Protein AF-A0A9Q1QEI0-F1 (afdb_monomer)

Sequence (431 aa):
MRLTPKELEKLALDSAGFLAQKRLARGLRLNHPEAVALIASQILSFVRDGEHTVMDLMDIGKQLLGRRQVLPVVPHLLHTVQVEGTFPDGTKLITIHDPIACENGNLELALQGSFLPVPSPDKFPDIEDDENHEIPGELRYGVGDISLNSGRRAVILKVVNTGDRPVQIGSHYHFIETNPALIFDRRKAYGMRLNIPAGTAIRFEPGDSKSVTLVNIGGKRCIQGGNNIADGPVDDANVKTIMDTIRARGFGHKEELNASEGVTGEDSSVTRIMLRQVYANMYGPTTGDKIRLGDTDLFAEIERDVAVYGDECVFGGGKVLRDGMGQASGYPADDCLETVITNAVIIDYTGIIKADIGIKGGHIVGLGKAGNPDIMDGVSANMIIGVNTEVIAGEGMIVTAGAIDCHVHFICPQLAYEAISSGEVQCCDTL

Solvent-accessible surface area (backbone atoms only — not comparable to full-atom values): 23045 Å² total; per-residue (Å²): 132,87,74,49,73,70,57,53,52,50,51,52,42,36,53,46,9,53,52,30,38,58,39,43,40,75,38,43,55,31,49,59,72,36,47,48,26,29,50,46,29,47,52,41,51,46,29,67,71,57,83,58,53,67,70,53,47,35,53,54,44,25,38,32,41,7,52,42,49,29,39,88,52,29,68,78,72,43,57,64,46,74,44,76,34,63,37,94,91,44,78,46,79,39,64,18,65,45,28,56,68,39,63,68,32,44,50,64,67,53,36,58,92,66,84,60,66,72,56,64,71,78,54,39,59,82,75,78,86,59,94,74,74,75,54,59,52,38,75,47,78,44,87,73,66,44,63,35,50,56,77,26,52,28,39,42,45,62,38,33,26,75,36,93,55,71,48,72,48,25,16,48,44,57,50,55,44,50,66,42,48,37,32,22,38,43,77,82,26,55,61,18,20,45,62,48,60,49,39,38,66,54,75,36,48,55,68,33,74,49,77,46,48,30,25,49,48,31,50,70,31,37,41,45,56,82,68,65,61,65,62,41,69,70,50,81,84,50,49,65,62,33,52,51,47,34,59,75,71,60,37,35,64,43,88,58,90,84,50,55,69,49,36,15,78,76,32,74,92,71,35,39,75,42,54,51,70,61,46,25,76,70,41,19,69,47,58,56,16,28,35,27,54,51,85,51,95,49,67,52,53,27,75,40,52,52,71,53,53,49,64,54,68,31,80,56,93,58,23,18,51,36,76,34,25,32,15,32,66,94,66,58,73,90,57,28,22,48,30,36,34,23,41,21,34,36,52,52,99,92,46,36,34,28,30,22,39,22,28,45,97,94,35,83,66,37,79,30,24,48,24,13,50,37,41,33,62,76,42,36,81,63,23,30,30,29,90,74,36,45,81,44,88,20,48,68,38,80,44,62,78,66,38,71,45,66,76,44,77,90,82,55,75,65,57,60,55,52,38,47,74,75,45,32,75,44,76,34,69,79,125

Secondary structure (DSSP, 8-state):
----HHHHHHHHHHHHHHHHHHHHHTTPPB-HHHHHHHHHHHHHHHHHHT---HHHHHHHHHHS--GGGB-TTHHHH-SEEEEEEEETTEEEEEEEESS--SSS--HHHHTTTS-PPPPPGGGSPPPP--TT---TT-EE--SSPEEESTT-EEEEEEEEE-SSS-EEEETTS-GGGS-TTEEB-TTTTTTEEE-S-TT-EEEE-TT-EEEEEEEE--TT-EE-STTSSS-EE--GGGHHHHHHHHHHTT--B---TT--EEETTT-TTT-EEE-HHHHHHHH---TT-EEE-TTSS-EEE--EE---TT-----STTSSSSBTTTB-SS--GGGB-SEEEEEEEEEETTEEEEEEEEEETTEEEEEE--B-TTT-TTPPTT-B--TT-EEEE-TT-EE-PPEEES----S-THHHHHHHHHTEEEE----

Nearest PDB structures (foldseek):
  4goa-assembly1_A  TM=9.872E-01  e=1.700E-67  Canavalia ensiformis
  7kns-assembly1_F  TM=9.859E-01  e=1.192E-67  Canavalia ensiformis
  4gy7-assembly1_A  TM=9.850E-01  e=1.804E-67  Canavalia ensiformis
  4g7e-assembly1_B-3  TM=9.844E-01  e=6.700E-66  Cajanus cajan
  4g7e-assembly1_A  TM=9.843E-01  e=2.325E-65  Cajanus cajan

Organism: NCBI:txid171969

Structure (mmCIF, N/CA/C/O backbone):
data_AF-A0A9Q1QEI0-F1
#
_entry.id   AF-A0A9Q1QEI0-F1
#
loop_
_atom_site.group_PDB
_atom_site.id
_atom_site.type_symbol
_atom_site.label_atom_id
_atom_site.label_alt_id
_atom_site.label_comp_id
_atom_site.label_asym_id
_atom_site.label_entity_id
_atom_site.label_seq_id
_atom_site.pdbx_PDB_ins_code
_atom_site.Cartn_x
_atom_site.Cartn_y
_atom_site.Cartn_z
_atom_site.occupancy
_atom_site.B_iso_or_equiv
_atom_site.auth_seq_id
_atom_site.auth_comp_id
_atom_site.auth_asym_id
_atom_site.auth_atom_id
_atom_site.pdbx_PDB_model_num
ATOM 1 N N . MET A 1 1 ? -21.767 29.097 19.966 1.00 82.81 1 MET A N 1
ATOM 2 C CA . MET A 1 1 ? -20.465 28.414 19.820 1.00 82.81 1 MET A CA 1
ATOM 3 C C . MET A 1 1 ? -19.879 28.502 18.408 1.00 82.81 1 MET A C 1
ATOM 5 O O . MET A 1 1 ? -18.669 28.463 18.329 1.00 82.81 1 MET A O 1
ATOM 9 N N . ARG A 1 2 ? -20.665 28.707 17.326 1.00 94.75 2 ARG A N 1
ATOM 10 C CA . ARG A 1 2 ? -20.141 28.786 15.935 1.00 94.75 2 ARG A CA 1
ATOM 11 C C . ARG A 1 2 ? -19.248 27.583 15.580 1.00 94.75 2 ARG A C 1
ATOM 13 O O . ARG A 1 2 ? -18.167 27.759 15.038 1.00 94.75 2 ARG A O 1
ATOM 20 N N . LEU A 1 3 ? -19.726 26.388 15.930 1.00 96.38 3 LEU A N 1
ATOM 21 C CA . LEU A 1 3 ? -18.990 25.143 15.733 1.00 96.38 3 LEU A CA 1
ATOM 22 C C . LEU A 1 3 ? -18.894 24.821 14.242 1.00 96.38 3 LEU A C 1
ATOM 24 O O . LEU A 1 3 ? -19.900 24.818 13.531 1.00 96.38 3 LEU A O 1
ATOM 28 N N . THR A 1 4 ? -17.680 24.550 13.798 1.00 97.62 4 THR A N 1
ATOM 29 C CA . THR A 1 4 ? -17.358 23.991 12.488 1.00 97.62 4 THR A CA 1
ATOM 30 C C . THR A 1 4 ? -17.629 22.480 12.466 1.00 97.62 4 THR A C 1
ATOM 32 O O . THR A 1 4 ? -17.680 21.852 13.529 1.00 97.62 4 THR A O 1
ATOM 35 N N . PRO A 1 5 ? -17.764 21.854 11.280 1.00 98.00 5 PRO A N 1
ATOM 36 C CA . PRO A 1 5 ? -17.928 20.401 11.176 1.00 98.00 5 PRO A CA 1
ATOM 37 C C . PRO A 1 5 ? -16.828 19.614 11.905 1.00 98.00 5 PRO A C 1
ATOM 39 O O . PRO A 1 5 ? -17.134 18.718 12.685 1.00 98.00 5 PRO A O 1
ATOM 42 N N . LYS A 1 6 ? -15.561 20.036 11.764 1.00 96.31 6 LYS A N 1
ATOM 43 C CA . LYS A 1 6 ? -14.415 19.430 12.463 1.00 96.31 6 LYS A CA 1
ATOM 44 C C . LYS A 1 6 ? -14.583 19.462 13.985 1.00 96.31 6 LYS A C 1
ATOM 46 O O . LYS A 1 6 ? -14.253 18.497 14.660 1.00 96.31 6 LYS A O 1
ATOM 51 N N . GLU A 1 7 ? -15.088 20.558 14.546 1.00 96.94 7 GLU A N 1
ATOM 52 C CA . GLU A 1 7 ? -15.297 20.670 15.996 1.00 96.94 7 GLU A CA 1
ATOM 53 C C . GLU A 1 7 ? -16.442 19.772 16.487 1.00 96.94 7 GLU A C 1
ATOM 55 O O . GLU A 1 7 ? -16.344 19.208 17.576 1.00 96.94 7 GLU A O 1
ATOM 60 N N . LEU A 1 8 ? -17.495 19.587 15.681 1.00 97.38 8 LEU A N 1
ATOM 61 C CA . LEU A 1 8 ? -18.575 18.641 15.988 1.00 97.38 8 LEU A CA 1
ATOM 62 C C . LEU A 1 8 ? -18.081 17.187 15.970 1.00 97.38 8 LEU A C 1
ATOM 64 O O . LEU A 1 8 ? -18.402 16.422 16.878 1.00 97.38 8 LEU A O 1
ATOM 68 N N . GLU A 1 9 ? -17.256 16.813 14.991 1.00 97.75 9 GLU A N 1
ATOM 69 C CA . GLU A 1 9 ? -16.644 15.479 14.922 1.00 97.75 9 GLU A CA 1
ATOM 70 C C . GLU A 1 9 ? -15.708 15.212 16.106 1.00 97.75 9 GLU A C 1
ATOM 72 O O . GLU A 1 9 ? -15.734 14.134 16.698 1.00 97.75 9 GLU A O 1
ATOM 77 N N . LYS A 1 10 ? -14.913 16.209 16.511 1.00 97.69 10 LYS A N 1
ATOM 78 C CA . LYS A 1 10 ? -14.019 16.092 17.673 1.00 97.69 10 LYS A CA 1
ATOM 79 C C . LYS A 1 10 ? -14.793 15.943 18.982 1.00 97.69 10 LYS A C 1
ATOM 81 O O . LYS A 1 10 ? -14.343 15.211 19.856 1.00 97.69 10 LYS A O 1
ATOM 86 N N . LEU A 1 11 ? -15.969 16.561 19.097 1.00 97.75 11 LEU A N 1
ATOM 87 C CA . LEU A 1 11 ? -16.865 16.355 20.236 1.00 97.75 11 LEU A CA 1
ATOM 88 C C . LEU A 1 11 ? -17.443 14.928 20.271 1.00 97.75 11 LEU A C 1
ATOM 90 O O . LEU A 1 11 ? -17.571 14.338 21.346 1.00 97.75 11 LEU A O 1
ATOM 94 N N . ALA A 1 12 ? -17.772 14.352 19.110 1.00 97.81 12 ALA A N 1
ATOM 95 C CA . ALA A 1 12 ? -18.206 12.958 19.019 1.00 97.81 12 ALA A CA 1
ATOM 96 C C . ALA A 1 12 ? -17.069 11.984 19.384 1.00 97.81 12 ALA A C 1
ATOM 98 O O . ALA A 1 12 ? -17.288 11.050 20.157 1.00 97.81 12 ALA A O 1
ATOM 99 N N . LEU A 1 13 ? -15.848 12.246 18.902 1.00 98.19 13 LEU A N 1
ATOM 100 C CA . LEU A 1 13 ? -14.646 11.495 19.274 1.00 98.19 13 LEU A CA 1
ATOM 101 C C . LEU A 1 13 ? -14.390 11.551 20.786 1.00 98.19 13 LEU A C 1
ATOM 103 O O . LEU A 1 13 ? -14.153 10.517 21.404 1.00 98.19 13 LEU A O 1
ATOM 107 N N . ASP A 1 14 ? -14.488 12.736 21.389 1.00 97.88 14 ASP A N 1
ATOM 108 C CA . ASP A 1 14 ? -14.329 12.912 22.834 1.00 97.88 14 ASP A CA 1
ATOM 109 C C . ASP A 1 14 ? -15.405 12.159 23.630 1.00 97.88 14 ASP A C 1
ATOM 111 O O . ASP A 1 14 ? -15.107 11.474 24.605 1.00 97.88 14 ASP A O 1
ATOM 115 N N . SER A 1 15 ? -16.652 12.169 23.151 1.00 98.38 15 SER A N 1
ATOM 116 C CA . SER A 1 15 ? -17.745 11.398 23.758 1.00 98.38 15 SER A CA 1
ATOM 117 C C . SER A 1 15 ? -17.473 9.887 23.738 1.00 98.38 15 SER A C 1
ATOM 119 O O . SER A 1 15 ? -17.756 9.191 24.721 1.00 98.38 15 SER A O 1
ATOM 121 N N . ALA A 1 16 ? -16.903 9.371 22.643 1.00 98.62 16 ALA A N 1
ATOM 122 C CA . ALA A 1 16 ? -16.473 7.978 22.536 1.00 9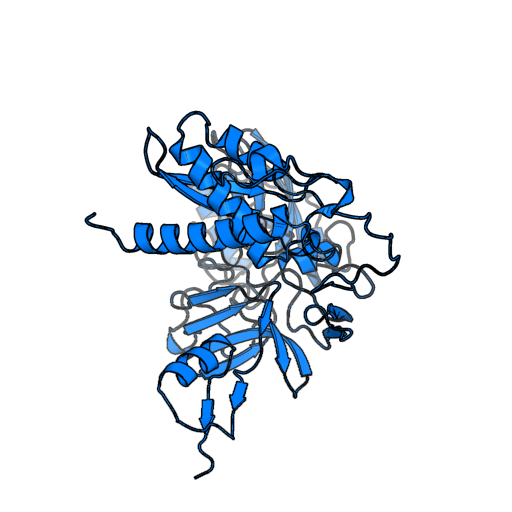8.62 16 ALA A CA 1
ATOM 123 C C . ALA A 1 16 ? -15.279 7.675 23.461 1.00 98.62 16 ALA A C 1
ATOM 125 O O . ALA A 1 16 ? -15.286 6.655 24.156 1.00 98.62 16 ALA A O 1
ATOM 126 N N . GLY A 1 17 ? -14.302 8.583 23.541 1.00 98.69 17 GLY A N 1
ATOM 127 C CA . GLY A 1 17 ? -13.172 8.491 24.466 1.00 98.69 17 GLY A CA 1
ATOM 128 C C . GLY A 1 17 ? -13.624 8.442 25.925 1.00 98.69 17 GLY A C 1
ATOM 129 O O . GLY A 1 17 ? -13.249 7.531 26.660 1.00 98.69 17 GLY A O 1
ATOM 130 N N . PHE A 1 18 ? -14.536 9.326 26.328 1.00 98.69 18 PHE A N 1
ATOM 131 C CA . PHE A 1 18 ? -15.099 9.337 27.677 1.00 98.69 18 PHE A CA 1
ATOM 132 C C . PHE A 1 18 ? -15.913 8.071 27.989 1.00 98.69 18 PHE A C 1
ATOM 134 O O . PHE A 1 18 ? -15.906 7.563 29.116 1.00 98.69 18 PHE A O 1
ATOM 141 N N . LEU A 1 19 ? -16.615 7.501 27.001 1.00 98.69 19 LEU A N 1
ATOM 142 C CA . LEU A 1 19 ? -17.254 6.192 27.156 1.00 98.69 19 LEU A CA 1
ATOM 143 C C . LEU A 1 19 ? -16.218 5.094 27.442 1.00 98.69 19 LEU A C 1
ATOM 145 O O . LEU A 1 19 ? -16.433 4.292 28.356 1.00 98.69 19 LEU A O 1
ATOM 149 N N . ALA A 1 20 ? -15.107 5.073 26.704 1.00 98.75 20 ALA A N 1
ATOM 150 C CA . ALA A 1 20 ? -14.009 4.139 26.931 1.00 98.75 20 ALA A CA 1
ATOM 151 C C . ALA A 1 20 ? -13.358 4.348 28.311 1.00 98.75 20 ALA A C 1
ATOM 153 O O . ALA A 1 20 ? -13.165 3.377 29.039 1.00 98.75 20 ALA A O 1
ATOM 154 N N . GLN A 1 21 ? -13.146 5.591 28.752 1.00 98.75 21 GLN A N 1
ATOM 155 C CA . GLN A 1 21 ? -12.642 5.900 30.097 1.00 98.75 21 GLN A CA 1
ATOM 156 C C . GLN A 1 21 ? -13.556 5.368 31.208 1.00 98.75 21 GLN A C 1
ATOM 158 O O . GLN A 1 21 ? -13.081 4.748 32.157 1.00 98.75 21 GLN A O 1
ATOM 163 N N . LYS A 1 22 ? -14.883 5.518 31.083 1.00 98.69 22 LYS A N 1
ATOM 164 C CA . LYS A 1 22 ? -15.844 4.931 32.041 1.00 98.69 22 LYS A CA 1
ATOM 165 C C . LYS A 1 22 ? -15.758 3.407 32.096 1.00 98.69 22 LYS A C 1
ATOM 167 O O . LYS A 1 22 ? -15.925 2.824 33.169 1.00 98.69 22 LYS A O 1
ATOM 172 N N . ARG A 1 23 ? -15.536 2.753 30.951 1.00 98.56 23 ARG A N 1
ATOM 173 C CA . ARG A 1 23 ? -15.349 1.295 30.861 1.00 98.56 23 ARG A CA 1
ATOM 174 C C . ARG A 1 23 ? -14.032 0.875 31.517 1.00 98.56 23 ARG A C 1
ATOM 176 O O . ARG A 1 23 ? -14.048 -0.022 32.359 1.00 98.56 23 ARG A O 1
ATOM 183 N N . LEU A 1 24 ? -12.947 1.587 31.229 1.00 98.50 24 LEU A N 1
ATOM 184 C CA . LEU A 1 24 ? -11.638 1.376 31.841 1.00 98.50 24 LEU A CA 1
ATOM 185 C C . LEU A 1 24 ? -11.697 1.554 33.368 1.00 98.50 24 LEU A C 1
ATOM 187 O O . LEU A 1 24 ? -11.294 0.665 34.108 1.00 98.50 24 LEU A O 1
ATOM 191 N N . ALA A 1 25 ? -12.306 2.636 33.863 1.00 98.31 25 ALA A N 1
ATOM 192 C CA . ALA A 1 25 ? -12.410 2.941 35.296 1.00 98.31 25 ALA A CA 1
ATOM 193 C C . ALA A 1 25 ? -13.166 1.870 36.111 1.00 98.31 25 ALA A C 1
ATOM 195 O O . ALA A 1 25 ? -12.926 1.679 37.310 1.00 98.31 25 ALA A O 1
ATOM 196 N N . ARG A 1 26 ? -14.074 1.118 35.473 1.00 97.00 26 ARG A N 1
ATOM 197 C CA . ARG A 1 26 ? -14.757 -0.023 36.107 1.00 97.00 26 ARG A CA 1
ATOM 198 C C . ARG A 1 26 ? -14.056 -1.372 35.903 1.00 97.00 26 ARG A C 1
ATOM 200 O O . ARG A 1 26 ? -14.560 -2.357 36.429 1.00 97.00 26 ARG A O 1
ATOM 207 N N . GLY A 1 27 ? -12.907 -1.409 35.227 1.00 96.81 27 GLY A N 1
ATOM 208 C CA . GLY A 1 27 ? -12.083 -2.610 35.044 1.00 96.81 27 GLY A CA 1
ATOM 209 C C . GLY A 1 27 ? -12.360 -3.404 33.765 1.00 96.81 27 GLY A C 1
ATOM 210 O O . GLY A 1 27 ? -12.024 -4.580 33.708 1.00 96.81 27 GLY A O 1
ATOM 211 N N . LEU A 1 28 ? -13.006 -2.817 32.750 1.00 97.31 28 LEU A N 1
ATOM 212 C CA . LEU A 1 28 ? -13.167 -3.503 31.463 1.00 97.31 28 LEU A CA 1
ATOM 213 C C . LEU A 1 28 ? -11.904 -3.379 30.617 1.00 97.31 28 LEU A C 1
ATOM 215 O O . LEU A 1 28 ? -11.393 -2.275 30.432 1.00 97.31 28 LEU A O 1
ATOM 219 N N . ARG A 1 29 ? -11.476 -4.508 30.045 1.00 97.44 29 ARG A N 1
ATOM 220 C CA . ARG A 1 29 ? -10.487 -4.540 28.968 1.00 97.44 29 ARG A CA 1
ATOM 221 C C . ARG A 1 29 ? -11.091 -3.936 27.705 1.00 97.44 29 ARG A C 1
ATOM 223 O O . ARG A 1 29 ? -12.150 -4.380 27.263 1.00 97.44 29 ARG A O 1
ATOM 230 N N . LEU A 1 30 ? -10.430 -2.924 27.160 1.00 98.44 30 LEU A N 1
ATOM 231 C CA . LEU A 1 30 ? -10.912 -2.194 25.995 1.00 98.44 30 LEU A CA 1
ATOM 232 C C . LEU A 1 30 ? -10.669 -2.985 24.707 1.00 98.44 30 LEU A C 1
ATOM 234 O O . LEU A 1 30 ? -9.616 -3.598 24.532 1.00 98.44 30 LEU A O 1
ATOM 238 N N . ASN A 1 31 ? -11.626 -2.949 23.787 1.00 97.88 31 ASN A N 1
ATOM 239 C CA . ASN A 1 31 ? -11.420 -3.441 22.425 1.00 97.88 31 ASN A CA 1
ATOM 240 C C . ASN A 1 31 ? -10.711 -2.387 21.544 1.00 97.88 31 ASN A C 1
ATOM 242 O O . ASN A 1 31 ? -10.380 -1.291 22.001 1.00 97.88 31 ASN A O 1
ATOM 246 N N . HIS A 1 32 ? -10.478 -2.711 20.268 1.00 98.12 32 HIS A N 1
ATOM 247 C CA . HIS A 1 32 ? -9.777 -1.826 19.330 1.00 98.12 32 HIS A CA 1
ATOM 248 C C . HIS A 1 32 ? -10.400 -0.413 19.216 1.00 98.12 32 HIS A C 1
ATOM 250 O O . HIS A 1 32 ? -9.690 0.557 19.492 1.00 98.12 32 HIS A O 1
ATOM 256 N N . PRO A 1 33 ? -11.696 -0.237 18.869 1.00 98.38 33 PRO A N 1
ATOM 257 C CA . PRO A 1 33 ? -12.272 1.104 18.734 1.00 98.38 33 PRO A CA 1
ATOM 258 C C . PRO A 1 33 ? -12.299 1.889 20.053 1.00 98.38 33 PRO A C 1
ATOM 260 O O . PRO A 1 33 ? -12.118 3.105 20.043 1.00 98.38 33 PRO A O 1
ATOM 263 N N . GLU A 1 34 ? -12.476 1.220 21.195 1.00 98.81 34 GLU A N 1
ATOM 264 C CA . GLU A 1 34 ? -12.423 1.867 22.511 1.00 98.81 34 GLU A CA 1
ATOM 265 C C . GLU A 1 34 ? -11.019 2.380 22.849 1.00 98.81 34 GLU A C 1
ATOM 267 O O . GLU A 1 34 ? -10.883 3.504 23.335 1.00 98.81 34 GLU A O 1
ATOM 272 N N . ALA A 1 35 ? -9.978 1.588 22.569 1.00 98.75 35 ALA A N 1
ATOM 273 C CA . ALA A 1 35 ? -8.591 1.989 22.780 1.00 98.75 35 ALA A CA 1
ATOM 274 C C . ALA A 1 35 ? -8.212 3.189 21.896 1.00 98.75 35 ALA A C 1
ATOM 276 O O . ALA A 1 35 ? -7.669 4.172 22.403 1.00 98.75 35 ALA A O 1
ATOM 277 N N . VAL A 1 36 ? -8.570 3.156 20.604 1.00 98.81 36 VAL A N 1
ATOM 278 C CA . VAL A 1 36 ? -8.364 4.278 19.667 1.00 98.81 36 VAL A CA 1
ATOM 279 C C . VAL A 1 36 ? -9.039 5.547 20.182 1.00 98.81 36 VAL A C 1
ATOM 281 O O . VAL A 1 36 ? -8.398 6.596 20.260 1.00 98.81 36 VAL A O 1
ATOM 284 N N . ALA A 1 37 ? -10.321 5.458 20.550 1.00 98.81 37 ALA A N 1
ATOM 285 C CA . ALA A 1 37 ? -11.094 6.609 21.001 1.00 98.81 37 ALA A CA 1
ATOM 286 C C . ALA A 1 37 ? -10.522 7.220 22.287 1.00 98.81 37 ALA A C 1
ATOM 288 O O . ALA A 1 37 ? -10.403 8.442 22.376 1.00 98.81 37 ALA A O 1
ATOM 289 N N . LEU A 1 38 ? -10.132 6.385 23.261 1.00 98.88 38 LEU A N 1
ATOM 290 C CA . LEU A 1 38 ? -9.525 6.851 24.508 1.00 98.88 38 LEU A CA 1
ATOM 291 C C . LEU A 1 38 ? -8.204 7.568 24.242 1.00 98.88 38 LEU A C 1
ATOM 293 O O . LEU A 1 38 ? -8.040 8.705 24.679 1.00 98.88 38 LEU A O 1
ATOM 297 N N . ILE A 1 39 ? -7.282 6.932 23.511 1.00 98.81 39 ILE A N 1
ATOM 298 C CA . ILE A 1 39 ? -5.965 7.513 23.228 1.00 98.81 39 ILE A CA 1
ATOM 299 C C . ILE A 1 39 ? -6.134 8.832 22.472 1.00 98.81 39 ILE A C 1
ATOM 301 O O . ILE A 1 39 ? -5.586 9.850 22.882 1.00 98.81 39 ILE A O 1
ATOM 305 N N . ALA A 1 40 ? -6.936 8.855 21.405 1.00 98.75 40 ALA A N 1
ATOM 306 C CA . ALA A 1 40 ? -7.126 10.057 20.601 1.00 98.75 40 ALA A CA 1
ATOM 307 C C . ALA A 1 40 ? -7.776 11.209 21.392 1.00 98.75 40 ALA A C 1
ATOM 309 O O . ALA A 1 40 ? -7.339 12.353 21.260 1.00 98.75 40 ALA A O 1
ATOM 310 N N . SER A 1 41 ? -8.788 10.926 22.224 1.00 98.62 41 SER A N 1
ATOM 311 C CA . SER A 1 41 ? -9.423 11.928 23.098 1.00 98.62 41 SER A CA 1
ATOM 312 C C . SER A 1 41 ? -8.436 12.467 24.134 1.00 98.62 41 SER A C 1
ATOM 314 O O . SER A 1 41 ? -8.297 13.682 24.251 1.00 98.62 41 SER A O 1
ATOM 316 N N . GLN A 1 42 ? -7.671 11.600 24.805 1.00 98.56 42 GLN A N 1
ATOM 317 C CA . GLN A 1 42 ? -6.683 12.036 25.797 1.00 98.56 42 GLN A CA 1
ATOM 318 C C . GLN A 1 42 ? -5.586 12.902 25.188 1.00 98.56 42 GLN A C 1
ATOM 320 O O . GLN A 1 42 ? -5.252 13.946 25.743 1.00 98.56 42 GLN A O 1
ATOM 325 N N . ILE A 1 43 ? -5.091 12.548 24.001 1.00 98.50 43 ILE A N 1
ATOM 326 C CA . ILE A 1 43 ? -4.138 13.394 23.280 1.00 98.50 43 ILE A CA 1
ATOM 327 C C . ILE A 1 43 ? -4.745 14.774 23.005 1.00 98.50 43 ILE A C 1
ATOM 329 O O . ILE A 1 43 ? -4.074 15.777 23.225 1.00 98.50 43 ILE A O 1
ATOM 333 N N . LEU A 1 44 ? -6.019 14.867 22.608 1.00 98.31 44 LEU A N 1
ATOM 334 C CA . LEU A 1 44 ? -6.682 16.164 22.425 1.00 98.31 44 LEU A CA 1
ATOM 335 C C . LEU A 1 44 ? -6.834 16.954 23.731 1.00 98.31 44 LEU A C 1
ATOM 337 O O . LEU A 1 44 ? -6.685 18.177 23.702 1.00 98.31 44 LEU A O 1
ATOM 341 N N . SER A 1 45 ? -7.098 16.286 24.856 1.00 97.62 45 SER A N 1
ATOM 342 C CA . SER A 1 45 ? -7.125 16.926 26.175 1.00 97.62 45 SER A CA 1
ATOM 343 C C . SER A 1 45 ? -5.759 17.520 26.526 1.00 97.62 45 SER A C 1
ATOM 345 O O . SER A 1 45 ? -5.676 18.703 26.841 1.00 97.62 45 SER A O 1
ATOM 347 N N . PHE A 1 46 ? -4.674 16.762 26.352 1.00 98.12 46 PHE A N 1
ATOM 348 C CA . PHE A 1 46 ? -3.324 17.266 26.614 1.00 98.12 46 PHE A CA 1
ATOM 349 C C . PHE A 1 46 ? -2.907 18.398 25.665 1.00 98.12 46 PHE A C 1
ATOM 351 O O . PHE A 1 46 ? -2.269 19.364 26.088 1.00 98.12 46 PHE A O 1
ATOM 358 N N . VAL A 1 47 ? -3.297 18.329 24.385 1.00 97.81 47 VAL A N 1
ATOM 359 C CA . VAL A 1 47 ? -3.111 19.453 23.449 1.00 97.81 47 VAL A CA 1
ATOM 360 C C . VAL A 1 47 ? -3.826 20.700 23.964 1.00 97.81 47 VAL A C 1
ATOM 362 O O . VAL A 1 47 ? -3.288 21.804 23.870 1.00 97.81 47 VAL A O 1
ATOM 365 N N . ARG A 1 48 ? -5.038 20.536 24.507 1.00 97.69 48 ARG A N 1
ATOM 366 C CA . ARG A 1 48 ? -5.837 21.645 25.028 1.00 97.69 48 ARG A CA 1
ATOM 367 C C . ARG A 1 48 ? -5.216 22.275 26.274 1.00 97.69 48 ARG A C 1
ATOM 369 O O . ARG A 1 48 ? -5.341 23.494 26.414 1.00 97.69 48 ARG A O 1
ATOM 376 N N . ASP A 1 49 ? -4.571 21.494 27.132 1.00 96.94 49 ASP A N 1
ATOM 377 C CA . ASP A 1 49 ? -3.859 22.004 28.311 1.00 96.94 49 ASP A CA 1
ATOM 378 C C . ASP A 1 49 ? -2.668 22.890 27.904 1.00 96.94 49 ASP A C 1
ATOM 380 O O . ASP A 1 49 ? -2.387 23.897 28.550 1.00 96.94 49 ASP A O 1
ATOM 384 N N . GLY A 1 50 ? -2.041 22.599 26.757 1.00 96.31 50 GLY A N 1
ATOM 385 C CA . GLY A 1 50 ? -1.019 23.457 26.150 1.00 96.31 50 GLY A CA 1
ATOM 386 C C . GLY A 1 50 ? 0.357 23.363 26.813 1.00 96.31 50 GLY A C 1
ATOM 387 O O . GLY A 1 50 ? 1.211 24.213 26.565 1.00 96.31 50 GLY A O 1
ATOM 388 N N . GLU A 1 51 ? 0.571 22.335 27.637 1.00 96.81 51 GLU A N 1
ATOM 389 C CA . GLU A 1 51 ? 1.808 22.106 28.398 1.00 96.81 51 GLU A CA 1
ATOM 390 C C . GLU A 1 51 ? 2.782 21.144 27.697 1.00 96.81 51 GLU A C 1
ATOM 392 O O . GLU A 1 51 ? 3.948 21.055 28.077 1.00 96.81 51 GLU A O 1
ATOM 397 N N . HIS A 1 52 ? 2.324 20.447 26.652 1.00 97.44 52 HIS A N 1
ATOM 398 C CA . HIS A 1 52 ? 3.074 19.394 25.968 1.00 97.44 52 HIS A CA 1
ATOM 399 C C . HIS A 1 52 ? 3.337 19.728 24.500 1.00 97.44 52 HIS A C 1
ATOM 401 O O . HIS A 1 52 ? 2.484 20.265 23.790 1.00 97.44 52 HIS A O 1
ATOM 407 N N . THR A 1 53 ? 4.524 19.363 24.022 1.00 98.00 53 THR A N 1
ATOM 408 C CA . THR A 1 53 ? 4.868 19.404 22.599 1.00 98.00 53 THR A CA 1
ATOM 409 C C . THR A 1 53 ? 4.316 18.179 21.868 1.00 98.00 53 THR A C 1
ATOM 411 O O . THR A 1 53 ? 3.939 17.182 22.480 1.00 98.00 53 THR A O 1
ATOM 414 N N . VAL A 1 54 ? 4.323 18.204 20.530 1.00 97.38 54 VAL A N 1
ATOM 415 C CA . VAL A 1 54 ? 3.977 17.022 19.716 1.00 97.38 54 VAL A CA 1
ATOM 416 C C . VAL A 1 54 ? 4.816 15.804 20.119 1.00 97.38 54 VAL A C 1
ATOM 418 O O . VAL A 1 54 ? 4.276 14.710 20.233 1.00 97.38 54 VAL A O 1
ATOM 421 N N . MET A 1 55 ? 6.114 15.997 20.370 1.00 97.00 55 MET A N 1
ATOM 422 C CA . MET A 1 55 ? 7.032 14.919 20.744 1.00 97.00 55 MET A CA 1
ATOM 423 C C . MET A 1 55 ? 6.679 14.310 22.105 1.00 97.00 55 MET A C 1
ATOM 425 O O . MET A 1 55 ? 6.669 13.089 22.227 1.00 97.00 55 MET A O 1
ATOM 429 N N . ASP A 1 56 ? 6.326 15.138 23.091 1.00 97.81 56 ASP A N 1
ATOM 430 C CA . ASP A 1 56 ? 5.905 14.651 24.411 1.00 97.81 56 ASP A CA 1
ATOM 431 C C . ASP A 1 56 ? 4.631 13.805 24.293 1.00 97.81 56 ASP A C 1
ATOM 433 O O . ASP A 1 56 ? 4.530 12.733 24.882 1.00 97.81 56 ASP A O 1
ATOM 437 N N . LEU A 1 57 ? 3.673 14.240 23.468 1.00 98.12 57 LEU A N 1
ATOM 438 C CA . LEU A 1 57 ? 2.410 13.528 23.258 1.00 98.12 57 LEU A CA 1
ATOM 439 C C . LEU A 1 57 ? 2.569 12.208 22.499 1.00 98.12 57 LEU A C 1
ATOM 441 O O . LEU A 1 57 ? 1.804 11.272 22.736 1.00 98.12 57 LEU A O 1
ATOM 445 N N . MET A 1 58 ? 3.565 12.107 21.615 1.00 97.8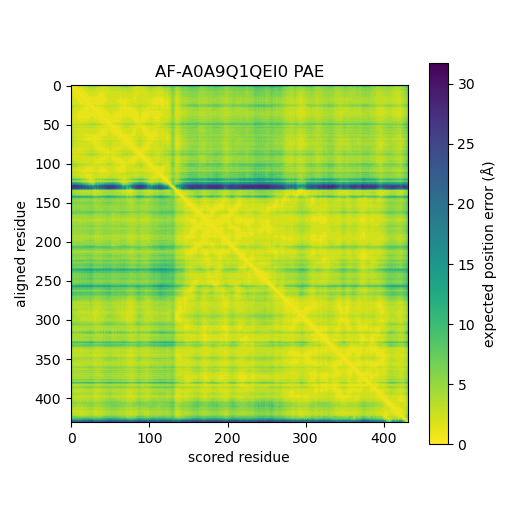1 58 MET A N 1
ATOM 446 C CA . MET A 1 58 ? 3.912 10.838 20.971 1.00 97.81 58 MET A CA 1
ATOM 447 C C . MET A 1 58 ? 4.387 9.794 21.988 1.00 97.81 58 MET A C 1
ATOM 449 O O . MET A 1 58 ? 4.120 8.611 21.789 1.00 97.81 58 MET A O 1
ATOM 453 N N . ASP A 1 59 ? 5.068 10.217 23.057 1.00 97.81 59 ASP A N 1
ATOM 454 C CA . ASP A 1 59 ? 5.525 9.332 24.132 1.00 97.81 59 ASP A CA 1
ATOM 455 C C . ASP A 1 59 ? 4.419 9.056 25.160 1.00 97.81 59 ASP A C 1
ATOM 457 O O . ASP A 1 59 ? 4.103 7.896 25.421 1.00 97.81 59 ASP A O 1
ATOM 461 N N . ILE A 1 60 ? 3.745 10.102 25.658 1.00 98.00 60 ILE A N 1
ATOM 462 C CA . ILE A 1 60 ? 2.611 9.993 26.595 1.00 98.00 60 ILE A CA 1
ATOM 463 C C . ILE A 1 60 ? 1.540 9.047 26.046 1.00 98.00 60 ILE A C 1
ATOM 465 O O . ILE A 1 60 ? 1.022 8.206 26.780 1.00 98.00 60 ILE A O 1
ATOM 469 N N . GLY A 1 61 ? 1.243 9.127 24.746 1.00 97.75 61 GLY A N 1
ATOM 470 C CA . GLY A 1 61 ? 0.265 8.259 24.094 1.00 97.75 61 GLY A CA 1
ATOM 471 C C . GLY A 1 61 ? 0.555 6.761 24.239 1.00 97.75 61 GLY A C 1
ATOM 472 O O . GLY A 1 61 ? -0.387 5.979 24.335 1.00 97.75 61 GLY A O 1
ATOM 473 N N . LYS A 1 62 ? 1.833 6.360 24.314 1.00 98.31 62 LYS A N 1
ATOM 474 C CA . LYS A 1 62 ? 2.249 4.957 24.515 1.00 98.31 62 LYS A CA 1
ATOM 475 C C . LYS A 1 62 ? 2.115 4.486 25.958 1.00 98.31 62 LYS A C 1
ATOM 477 O O . LYS A 1 62 ? 2.212 3.294 26.234 1.00 98.31 62 LYS A O 1
ATOM 482 N N . GLN A 1 63 ? 1.953 5.425 26.883 1.00 98.25 63 GLN A N 1
ATOM 483 C CA . GLN A 1 63 ? 1.852 5.138 28.305 1.00 98.25 63 GLN A CA 1
ATOM 484 C C . GLN A 1 63 ? 0.400 4.948 28.742 1.00 98.25 63 GLN A C 1
ATOM 486 O O . GLN A 1 63 ? 0.183 4.424 29.822 1.00 98.25 63 GLN A O 1
ATOM 491 N N . LEU A 1 64 ? -0.601 5.358 27.953 1.00 98.44 64 LEU A N 1
ATOM 492 C CA . LEU A 1 64 ? -1.996 5.400 28.413 1.00 98.44 64 LEU A CA 1
ATOM 493 C C . LEU A 1 64 ? -2.578 4.006 28.698 1.00 98.44 64 LEU A C 1
ATOM 495 O O . LEU A 1 64 ? -3.221 3.798 29.725 1.00 98.44 64 LEU A O 1
ATOM 499 N N . LEU A 1 65 ? -2.357 3.042 27.804 1.00 98.56 65 LEU A N 1
ATOM 500 C CA . LEU A 1 65 ? -2.943 1.703 27.888 1.00 98.56 65 LEU A CA 1
ATOM 501 C C . LEU A 1 65 ? -1.851 0.635 27.781 1.00 98.56 65 LEU A C 1
ATOM 503 O O . LEU A 1 65 ? -1.038 0.668 26.863 1.00 98.56 65 LEU A O 1
ATOM 507 N N . GLY A 1 66 ? -1.862 -0.329 28.703 1.00 97.19 66 GLY A N 1
ATOM 508 C CA . GLY A 1 66 ? -1.021 -1.526 28.642 1.00 97.19 66 GLY A CA 1
ATOM 509 C C . GLY A 1 66 ? -1.799 -2.750 28.160 1.00 97.19 66 GLY A C 1
ATOM 510 O O . GLY A 1 66 ? -3.027 -2.694 28.033 1.00 97.19 66 GLY A O 1
ATOM 511 N N . ARG A 1 67 ? -1.110 -3.874 27.911 1.00 95.88 67 ARG A N 1
ATOM 512 C CA . ARG A 1 67 ? -1.760 -5.093 27.379 1.00 95.88 67 ARG A CA 1
ATOM 513 C C . ARG A 1 67 ? -2.850 -5.613 28.317 1.00 95.88 67 ARG A C 1
ATOM 515 O O . ARG A 1 67 ? -3.907 -6.009 27.841 1.00 95.88 67 ARG A O 1
ATOM 522 N N . ARG A 1 68 ? -2.674 -5.510 29.642 1.00 95.88 68 ARG A N 1
ATOM 523 C CA . ARG A 1 68 ? -3.696 -5.920 30.634 1.00 95.88 68 ARG A CA 1
ATOM 524 C C . ARG A 1 68 ? -4.996 -5.117 30.558 1.00 95.88 68 ARG A C 1
ATOM 526 O O . ARG A 1 68 ? -6.038 -5.610 30.990 1.00 95.88 68 ARG A O 1
ATOM 533 N N . GLN A 1 69 ? -4.949 -3.889 30.037 1.00 97.81 69 GLN A N 1
ATOM 534 C CA . GLN A 1 69 ? -6.098 -2.981 29.944 1.00 97.81 69 GLN A CA 1
ATOM 535 C C . GLN A 1 69 ? -6.866 -3.094 28.625 1.00 97.81 69 GLN A C 1
ATOM 537 O O . GLN A 1 69 ? -7.911 -2.458 28.474 1.00 97.81 69 GLN A O 1
ATOM 542 N N . VAL A 1 70 ? -6.382 -3.893 27.679 1.00 97.19 70 VAL A N 1
ATOM 543 C CA . VAL A 1 70 ? -7.009 -4.096 26.372 1.00 97.19 70 VAL A CA 1
ATOM 544 C C . VAL A 1 70 ? -7.271 -5.582 26.130 1.00 97.19 70 VAL A C 1
ATOM 546 O O . VAL A 1 70 ? -6.787 -6.442 26.863 1.00 97.19 70 VAL A O 1
ATOM 549 N N . LEU A 1 71 ? -8.101 -5.909 25.142 1.00 95.19 71 LEU A N 1
ATOM 550 C CA . LEU A 1 71 ? -8.272 -7.299 24.716 1.00 95.19 71 LEU A CA 1
ATOM 551 C C . LEU A 1 71 ? -6.978 -7.824 24.059 1.00 95.19 71 LEU A C 1
ATOM 553 O O . LEU A 1 71 ? -6.276 -7.031 23.426 1.00 95.19 71 LEU A O 1
ATOM 557 N N . PRO A 1 72 ? -6.686 -9.140 24.131 1.00 92.56 72 PRO A N 1
ATOM 558 C CA . PRO A 1 72 ? -5.435 -9.720 23.618 1.00 92.56 72 PRO A CA 1
ATOM 559 C C . PRO A 1 72 ? -5.149 -9.435 22.138 1.00 92.56 72 PRO A C 1
ATOM 561 O O . PRO A 1 72 ? -3.996 -9.343 21.738 1.00 92.56 72 PRO A O 1
ATOM 564 N N . VAL A 1 73 ? -6.192 -9.235 21.328 1.00 93.25 73 VAL A N 1
ATOM 565 C CA . VAL A 1 73 ? -6.064 -8.915 19.897 1.00 93.25 73 VAL A CA 1
ATOM 566 C C . VAL A 1 73 ? -5.660 -7.460 19.621 1.00 93.25 73 VAL A C 1
ATOM 568 O O . VAL A 1 73 ? -5.154 -7.151 18.546 1.00 93.25 73 VAL A O 1
ATOM 571 N N . VAL A 1 74 ? -5.865 -6.536 20.567 1.00 96.00 74 VAL A N 1
ATOM 572 C CA . VAL A 1 74 ? -5.657 -5.091 20.342 1.00 96.00 74 VAL A CA 1
ATOM 573 C C . VAL A 1 74 ? -4.201 -4.733 20.029 1.00 96.00 74 VAL A C 1
ATOM 575 O O . VAL A 1 74 ? -4.008 -3.972 19.084 1.00 96.00 74 VAL A O 1
ATOM 578 N N . PRO A 1 75 ? -3.174 -5.272 20.719 1.00 95.50 75 PRO A N 1
ATOM 579 C CA . PRO A 1 75 ? -1.776 -5.040 20.351 1.00 95.50 75 PRO A CA 1
ATOM 580 C C . PRO A 1 75 ? -1.431 -5.444 18.911 1.00 95.50 75 PRO A C 1
ATOM 582 O O . PRO A 1 75 ? -0.518 -4.871 18.323 1.00 95.50 75 PRO A O 1
ATOM 585 N N . HIS A 1 76 ? -2.154 -6.413 18.339 1.00 94.31 76 HIS A N 1
ATOM 586 C CA . HIS A 1 76 ? -1.941 -6.870 16.966 1.00 94.31 76 HIS A CA 1
ATOM 587 C C . HIS A 1 76 ? -2.650 -5.998 15.927 1.00 94.31 76 HIS A C 1
ATOM 589 O O . HIS A 1 76 ? -2.158 -5.868 14.815 1.00 94.31 76 HIS A O 1
ATOM 595 N N . LEU A 1 77 ? -3.789 -5.403 16.288 1.00 95.94 77 LEU A N 1
ATOM 596 C CA . LEU A 1 77 ? -4.598 -4.564 15.398 1.00 95.94 77 LEU A CA 1
ATOM 597 C C . LEU A 1 77 ? -4.173 -3.089 15.425 1.00 95.94 77 LEU A C 1
ATOM 599 O O . LEU A 1 77 ? -4.267 -2.382 14.423 1.00 95.94 77 LEU A O 1
ATOM 603 N N . LEU A 1 78 ? -3.740 -2.598 16.590 1.00 97.38 78 LEU A N 1
ATOM 604 C CA . LEU A 1 78 ? -3.543 -1.177 16.844 1.00 97.38 78 LEU A CA 1
ATOM 605 C C . LEU A 1 78 ? -2.076 -0.764 16.680 1.00 97.38 78 LEU A C 1
ATOM 607 O O . LEU A 1 78 ? -1.356 -0.574 17.658 1.00 97.38 78 LEU A O 1
ATOM 611 N N . HIS A 1 79 ? -1.639 -0.576 15.436 1.00 97.06 79 HIS A N 1
ATOM 612 C CA . HIS A 1 79 ? -0.271 -0.129 15.140 1.00 97.06 79 HIS A CA 1
ATOM 613 C C . HIS A 1 79 ? -0.059 1.369 15.362 1.00 97.06 79 HIS A C 1
ATOM 615 O O . HIS A 1 79 ? 1.014 1.803 15.782 1.00 97.06 79 HIS A O 1
ATOM 621 N N . THR A 1 80 ? -1.072 2.186 15.056 1.00 98.12 80 THR A N 1
ATOM 622 C CA . THR A 1 80 ? -0.986 3.639 15.222 1.00 98.12 80 THR A CA 1
ATOM 623 C C . THR A 1 80 ? -2.314 4.245 15.644 1.00 98.12 80 THR A C 1
ATOM 625 O O . THR A 1 80 ? -3.373 3.775 15.236 1.00 98.12 80 THR A O 1
ATOM 628 N N . VAL A 1 81 ? -2.252 5.331 16.413 1.00 98.62 81 VAL A N 1
ATOM 629 C CA . VAL A 1 81 ? -3.380 6.248 16.622 1.00 98.62 81 VAL A CA 1
ATOM 630 C C . VAL A 1 81 ? -2.973 7.618 16.110 1.00 98.62 81 VAL A C 1
ATOM 632 O O . VAL A 1 81 ? -1.901 8.119 16.449 1.00 98.62 81 VAL A O 1
ATOM 635 N N . GLN A 1 82 ? -3.825 8.229 15.293 1.00 98.62 82 GLN A N 1
ATOM 636 C CA . GLN A 1 82 ? -3.585 9.547 14.720 1.00 98.62 82 GLN A CA 1
ATOM 637 C C . GLN A 1 82 ? -4.693 10.511 15.102 1.00 98.62 82 GLN A C 1
ATOM 639 O O . GLN A 1 82 ? -5.878 10.198 14.996 1.00 98.62 82 GLN A O 1
ATOM 644 N N . VAL A 1 83 ? -4.309 11.710 15.528 1.00 98.50 83 VAL A N 1
ATOM 645 C CA . VAL A 1 83 ? -5.271 12.764 15.824 1.00 98.50 83 VAL A CA 1
ATOM 646 C C . VAL A 1 83 ? -4.647 14.133 15.596 1.00 98.50 83 VAL A C 1
ATOM 648 O O . VAL A 1 83 ? -3.499 14.385 15.948 1.00 98.50 83 VAL A O 1
ATOM 651 N N . GLU A 1 84 ? -5.415 15.036 14.994 1.00 98.25 84 GLU A N 1
ATOM 652 C CA . GLU A 1 84 ? -5.047 16.449 14.923 1.00 98.25 84 GLU A CA 1
ATOM 653 C C . GLU A 1 84 ? -5.659 17.242 16.071 1.00 98.25 84 GLU A C 1
ATOM 655 O O . GLU A 1 84 ? -6.875 17.163 16.292 1.00 98.25 84 GLU A O 1
ATOM 660 N N . GLY A 1 85 ? -4.835 18.052 16.731 1.00 97.31 85 GLY A N 1
ATOM 661 C CA . GLY A 1 85 ? -5.243 18.981 17.781 1.00 97.31 85 GLY A CA 1
ATOM 662 C C . GLY A 1 85 ? -4.744 20.400 17.512 1.00 97.31 85 GLY A C 1
ATOM 663 O O . GLY A 1 85 ? -3.788 20.601 16.761 1.00 97.31 85 GLY A O 1
ATOM 664 N N . THR A 1 86 ? -5.405 21.394 18.109 1.00 97.88 86 THR A N 1
ATOM 665 C CA . THR A 1 86 ? -5.029 22.813 18.000 1.00 97.88 86 THR A CA 1
ATOM 666 C C . THR A 1 86 ? -4.149 23.204 19.180 1.00 97.88 86 THR A C 1
ATOM 668 O O . THR A 1 86 ? -4.654 23.510 20.257 1.00 97.88 86 THR A O 1
ATOM 671 N N . PHE A 1 87 ? -2.837 23.193 18.962 1.00 97.94 87 PHE A N 1
ATOM 672 C CA . PHE A 1 87 ? -1.848 23.675 19.922 1.00 97.94 87 PHE A CA 1
ATOM 673 C C . PHE A 1 87 ? -1.879 25.210 20.008 1.00 97.94 87 PHE A C 1
ATOM 675 O O . PHE A 1 87 ? -2.464 25.865 19.135 1.00 97.94 87 PHE A O 1
ATOM 682 N N . PRO A 1 88 ? -1.193 25.816 20.999 1.00 97.12 88 PRO A N 1
ATOM 683 C CA . PRO A 1 88 ? -0.997 27.267 21.046 1.00 97.12 88 PRO A CA 1
ATOM 684 C C . PRO A 1 88 ? -0.409 27.862 19.754 1.00 97.12 88 PRO A C 1
ATOM 686 O O . PRO A 1 88 ? -0.672 29.018 19.433 1.00 97.12 88 PRO A O 1
ATOM 689 N N . ASP A 1 89 ? 0.352 27.070 18.992 1.00 96.69 89 ASP A N 1
ATOM 690 C CA . ASP A 1 89 ? 0.980 27.444 17.721 1.00 96.69 89 ASP A CA 1
ATOM 691 C C . ASP A 1 89 ? 0.243 26.881 16.481 1.00 96.69 89 ASP A C 1
ATOM 693 O O . ASP A 1 89 ? 0.811 26.763 15.390 1.00 96.69 89 ASP A O 1
ATOM 697 N N . GLY A 1 90 ? -1.034 26.519 16.634 1.00 97.44 90 GLY A N 1
ATOM 698 C CA . GLY A 1 90 ? -1.916 26.070 15.555 1.00 97.44 90 GLY A CA 1
ATOM 699 C C . GLY A 1 90 ? -2.089 24.552 15.461 1.00 97.44 90 GLY A C 1
ATOM 700 O O . GLY A 1 90 ? -1.631 23.782 16.302 1.00 97.44 90 GLY A O 1
ATOM 701 N N . THR A 1 91 ? -2.805 24.101 14.432 1.00 98.06 91 THR A N 1
ATOM 702 C CA . THR A 1 91 ? -3.148 22.681 14.276 1.00 98.06 91 THR A CA 1
ATOM 703 C C . THR A 1 91 ? -1.931 21.843 13.895 1.00 98.06 91 THR A C 1
ATOM 705 O O . THR A 1 91 ? -1.238 22.174 12.934 1.00 98.06 91 THR A O 1
ATOM 708 N N . LYS A 1 92 ? -1.697 20.743 14.619 1.00 98.31 92 LYS A N 1
ATOM 709 C CA . LYS A 1 92 ? -0.663 19.743 14.309 1.00 98.31 92 LYS A CA 1
ATOM 710 C C . LYS A 1 92 ? -1.258 18.338 14.334 1.00 98.31 92 LYS A C 1
ATOM 712 O O . LYS A 1 92 ? -2.201 18.077 15.081 1.00 98.31 92 LYS A O 1
ATOM 717 N N . LEU A 1 93 ? -0.672 17.445 13.542 1.00 98.38 93 LEU A N 1
ATOM 718 C CA . LEU A 1 93 ? -0.923 16.008 13.591 1.00 98.38 93 LEU A CA 1
ATOM 719 C C . LEU A 1 93 ? -0.031 15.368 14.658 1.00 98.38 93 LEU A C 1
ATOM 721 O O . LEU A 1 93 ? 1.177 15.600 14.672 1.00 98.38 93 LEU A O 1
ATOM 725 N N . ILE A 1 94 ? -0.619 14.526 15.503 1.00 98.50 94 ILE A N 1
ATOM 726 C CA . ILE A 1 94 ? 0.099 13.633 16.408 1.00 98.50 94 ILE A CA 1
ATOM 727 C C . ILE A 1 94 ? -0.125 12.204 15.917 1.00 98.50 94 ILE A C 1
ATOM 729 O O . ILE A 1 94 ? -1.258 11.820 15.624 1.00 98.50 94 ILE A O 1
ATOM 733 N N . THR A 1 95 ? 0.954 11.427 15.819 1.00 98.50 95 THR A N 1
ATOM 734 C CA . THR A 1 95 ? 0.908 9.994 15.498 1.00 98.50 95 THR A CA 1
ATOM 735 C C . THR A 1 95 ? 1.582 9.211 16.612 1.00 98.50 95 THR A C 1
ATOM 737 O O . THR A 1 95 ? 2.770 9.384 16.873 1.00 98.50 95 THR A O 1
ATOM 740 N N . ILE A 1 96 ? 0.817 8.349 17.267 1.00 98.38 96 ILE A N 1
ATOM 741 C CA . ILE A 1 96 ? 1.276 7.498 18.352 1.00 98.38 96 ILE A CA 1
ATOM 742 C C . ILE A 1 96 ? 1.541 6.130 17.739 1.00 98.38 96 ILE A C 1
ATOM 744 O O . ILE A 1 96 ? 0.602 5.462 17.314 1.00 98.38 96 ILE A O 1
ATOM 748 N N . HIS A 1 97 ? 2.812 5.748 17.655 1.00 98.12 97 HIS A N 1
ATOM 749 C CA . HIS A 1 97 ? 3.243 4.455 17.121 1.00 98.12 97 HIS A CA 1
ATOM 750 C C . HIS A 1 97 ? 3.325 3.412 18.230 1.00 98.12 97 HIS A C 1
ATOM 752 O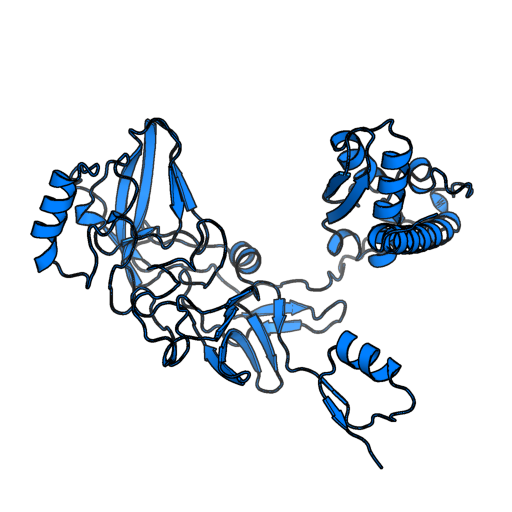 O . HIS A 1 97 ? 3.915 3.698 19.275 1.00 98.12 97 HIS A O 1
ATOM 758 N N . ASP A 1 98 ? 2.789 2.221 17.975 1.00 97.50 98 ASP A N 1
ATOM 759 C CA . ASP A 1 98 ? 2.747 1.096 18.912 1.00 97.50 98 ASP A CA 1
ATOM 760 C C . ASP A 1 98 ? 2.207 1.532 20.287 1.00 97.50 98 ASP A C 1
ATOM 762 O O . ASP A 1 98 ? 2.919 1.468 21.290 1.00 97.50 98 ASP A O 1
ATOM 766 N N . PRO A 1 99 ? 0.968 2.061 20.348 1.00 97.94 99 PRO A N 1
ATOM 767 C CA . PRO A 1 99 ? 0.425 2.669 21.562 1.00 97.94 99 PRO A CA 1
ATOM 768 C C . PRO A 1 99 ? 0.294 1.697 22.740 1.00 97.94 99 PRO A C 1
ATOM 770 O O . PRO A 1 99 ? 0.258 2.147 23.879 1.00 97.94 99 PRO A O 1
ATOM 773 N N . ILE A 1 100 ? 0.231 0.385 22.488 1.00 97.81 100 ILE A N 1
ATOM 774 C CA . ILE A 1 100 ? 0.210 -0.645 23.534 1.00 97.81 100 ILE A CA 1
ATOM 775 C C . ILE A 1 100 ? 1.633 -1.188 23.727 1.00 97.81 100 ILE A C 1
ATOM 777 O O . ILE A 1 100 ? 1.975 -2.278 23.269 1.00 97.81 100 ILE A O 1
ATOM 781 N N . ALA A 1 101 ? 2.487 -0.388 24.370 1.00 95.56 101 ALA A N 1
ATOM 782 C CA . ALA A 1 101 ? 3.925 -0.663 24.484 1.00 95.56 101 ALA A CA 1
ATOM 783 C C . ALA A 1 101 ? 4.352 -1.278 25.828 1.00 95.56 101 ALA A C 1
ATOM 785 O O . ALA A 1 101 ? 5.468 -1.787 25.954 1.00 95.56 101 ALA A O 1
ATOM 786 N N . CYS A 1 102 ? 3.491 -1.226 26.843 1.00 94.50 102 CYS A N 1
ATOM 787 C CA . CYS A 1 102 ? 3.788 -1.664 28.203 1.00 94.50 102 CYS A CA 1
ATOM 788 C C . CYS A 1 102 ? 2.766 -2.684 28.707 1.00 94.50 102 CYS A C 1
ATOM 790 O O . CYS A 1 102 ? 1.714 -2.895 28.105 1.00 94.50 102 CYS A O 1
ATOM 792 N N . GLU A 1 103 ? 3.078 -3.330 29.831 1.00 94.38 103 GLU A N 1
ATOM 793 C CA . GLU A 1 103 ? 2.175 -4.331 30.399 1.00 94.38 103 GLU A CA 1
ATOM 794 C C . GLU A 1 103 ? 1.009 -3.700 31.175 1.00 94.38 103 GLU A C 1
ATOM 796 O O . GLU A 1 103 ? -0.152 -4.085 31.044 1.00 94.38 103 GLU A O 1
ATOM 801 N N . ASN A 1 104 ? 1.312 -2.644 31.928 1.00 95.81 104 ASN A N 1
ATOM 802 C CA . ASN A 1 104 ? 0.316 -1.797 32.570 1.00 95.81 104 ASN A CA 1
ATOM 803 C C . ASN A 1 104 ? 0.494 -0.358 32.096 1.00 95.81 104 ASN A C 1
ATOM 805 O O . ASN A 1 104 ? 1.596 0.188 32.176 1.00 95.81 104 ASN A O 1
ATOM 809 N N . GLY A 1 105 ? -0.598 0.246 31.636 1.00 96.69 105 GLY A N 1
ATOM 810 C CA . GLY A 1 105 ? -0.650 1.668 31.321 1.00 96.69 105 GLY A CA 1
ATOM 811 C C . GLY A 1 105 ? -0.647 2.539 32.579 1.00 96.69 105 GLY A C 1
ATOM 812 O O . GLY A 1 105 ? -1.011 2.103 33.674 1.00 96.69 105 GLY A O 1
ATOM 813 N N . ASN A 1 106 ? -0.271 3.801 32.414 1.00 98.06 106 ASN A N 1
ATOM 814 C CA . ASN A 1 106 ? -0.461 4.861 33.383 1.00 98.06 106 ASN A CA 1
ATOM 815 C C . ASN A 1 106 ? -1.934 5.302 33.368 1.00 98.06 106 ASN A C 1
ATOM 817 O O . ASN A 1 106 ? -2.357 6.153 32.584 1.00 98.06 106 ASN A O 1
ATOM 821 N N . LEU A 1 107 ? -2.718 4.699 34.261 1.00 97.94 107 LEU A N 1
ATOM 822 C CA . LEU A 1 107 ? -4.158 4.935 34.354 1.00 97.94 107 LEU A CA 1
ATOM 823 C C . LEU A 1 107 ? -4.526 6.326 34.877 1.00 97.94 107 LEU A C 1
ATOM 825 O O . LEU A 1 107 ? -5.653 6.763 34.658 1.00 97.94 107 LEU A O 1
ATOM 829 N N . GLU A 1 108 ? -3.600 7.023 35.539 1.00 97.94 108 GLU A N 1
ATOM 830 C CA . GLU A 1 108 ? -3.795 8.426 35.913 1.00 97.94 108 GLU A CA 1
ATOM 831 C C . GLU A 1 108 ? -3.804 9.300 34.658 1.00 97.94 108 GLU A C 1
ATOM 833 O O . GLU A 1 108 ? -4.733 10.083 34.471 1.00 97.94 108 GLU A O 1
ATOM 838 N N . LEU A 1 109 ? -2.841 9.085 33.752 1.00 98.00 109 LEU A N 1
ATOM 839 C CA . LEU A 1 109 ? -2.804 9.760 32.453 1.00 98.00 109 LEU A CA 1
ATOM 840 C C . LEU A 1 109 ? -3.982 9.352 31.567 1.00 98.00 109 LEU A C 1
ATOM 842 O O . LEU A 1 109 ? -4.570 10.205 30.921 1.00 98.00 109 LEU A O 1
ATOM 846 N N . ALA A 1 110 ? -4.368 8.073 31.549 1.00 98.19 110 ALA A N 1
ATOM 847 C CA . ALA A 1 110 ? -5.483 7.591 30.726 1.00 98.19 110 ALA A CA 1
ATOM 848 C C . ALA A 1 110 ? -6.853 8.161 31.140 1.00 98.19 110 ALA A C 1
ATOM 850 O O . ALA A 1 110 ? -7.796 8.172 30.342 1.00 98.19 110 ALA A O 1
ATOM 851 N N . LEU A 1 111 ? -6.983 8.586 32.399 1.00 98.25 111 LEU A N 1
ATOM 852 C CA . LEU A 1 111 ? -8.210 9.119 32.992 1.00 98.25 111 LEU A CA 1
ATOM 853 C C . LEU A 1 111 ? -8.097 10.614 33.325 1.00 98.25 111 LEU A C 1
ATOM 855 O O . LEU A 1 111 ? -9.012 11.163 33.952 1.00 98.25 111 LEU A O 1
ATOM 859 N N . GLN A 1 112 ? -7.025 11.290 32.908 1.00 96.62 112 GLN A N 1
ATOM 860 C CA . GLN A 1 112 ? -6.828 12.706 33.194 1.00 96.62 112 GLN A CA 1
ATOM 861 C C . GLN A 1 112 ? -7.973 13.542 32.603 1.00 96.62 112 GLN A C 1
ATOM 863 O O . GLN A 1 112 ? -8.493 13.283 31.518 1.00 96.62 112 GLN A O 1
ATOM 868 N N . GLY A 1 113 ? -8.441 14.525 33.377 1.00 95.12 113 GLY A N 1
ATOM 869 C CA . GLY A 1 113 ? -9.562 15.391 32.995 1.00 95.12 113 GLY A CA 1
ATOM 870 C C . GLY A 1 113 ? -10.945 14.722 33.008 1.00 95.12 113 GLY A C 1
ATOM 871 O O . GLY A 1 113 ? -11.949 15.425 32.938 1.00 95.12 113 GLY A O 1
ATOM 872 N N . SER A 1 114 ? -11.034 13.395 33.165 1.00 96.94 114 SER A N 1
ATOM 873 C CA . SER A 1 114 ? -12.318 12.672 33.199 1.00 96.94 114 SER A CA 1
ATOM 874 C C . SER A 1 114 ? -13.050 12.776 34.542 1.00 96.94 114 SER A C 1
ATOM 876 O O . SER A 1 114 ? -14.255 12.529 34.611 1.00 96.94 114 SER A O 1
ATOM 878 N N . PHE A 1 115 ? -12.318 13.102 35.617 1.00 96.38 115 PHE A N 1
ATOM 879 C CA . PHE A 1 115 ? -12.773 13.065 37.016 1.00 96.38 115 PHE A CA 1
ATOM 880 C C . PHE A 1 115 ? -13.286 11.691 37.489 1.00 96.38 115 PHE A C 1
ATOM 882 O O . PHE A 1 115 ? -13.957 11.591 38.519 1.00 96.38 115 PHE A O 1
ATOM 889 N N . LEU A 1 116 ? -12.971 10.620 36.757 1.00 97.94 116 LEU A N 1
ATOM 890 C CA . LEU A 1 116 ? -13.275 9.251 37.157 1.00 97.94 116 LEU A CA 1
ATOM 891 C C . LEU A 1 116 ? -12.227 8.733 38.154 1.00 97.94 116 LEU A C 1
ATOM 893 O O . LEU A 1 116 ? -11.057 9.109 38.072 1.00 97.94 116 LEU A O 1
ATOM 897 N N . PRO A 1 117 ? -12.612 7.847 39.089 1.00 97.62 117 PRO A N 1
ATOM 898 C CA . PRO A 1 117 ? -11.652 7.226 39.989 1.00 97.62 117 PRO A CA 1
ATOM 899 C C . PRO A 1 117 ? -10.723 6.286 39.214 1.00 97.62 117 PRO A C 1
ATOM 901 O O . PRO A 1 117 ? -11.181 5.463 38.416 1.00 97.62 117 PRO A O 1
ATOM 904 N N . VAL A 1 118 ? -9.427 6.369 39.505 1.00 98.19 118 VAL A N 1
ATOM 905 C CA . VAL A 1 118 ? -8.421 5.465 38.940 1.00 98.19 118 VAL A CA 1
ATOM 906 C C . VAL A 1 118 ? -8.612 4.063 39.541 1.00 98.19 118 VAL A C 1
ATOM 908 O O . VAL A 1 118 ? -8.623 3.923 40.768 1.00 98.19 118 VAL A O 1
ATOM 911 N N . PRO A 1 119 ? -8.828 3.013 38.728 1.00 97.00 119 PRO A N 1
ATOM 912 C CA . PRO A 1 119 ? -9.012 1.659 39.239 1.00 97.00 119 PRO A CA 1
ATOM 913 C C . PRO A 1 119 ? -7.688 1.051 39.723 1.00 97.00 119 PRO A C 1
ATOM 915 O O . PRO A 1 119 ? -6.633 1.329 39.161 1.00 97.00 119 PRO A O 1
ATOM 918 N N . SER A 1 120 ? -7.756 0.157 40.721 1.00 94.25 120 SER A N 1
ATOM 919 C CA . SER A 1 120 ? -6.599 -0.676 41.092 1.00 94.25 120 SER A CA 1
ATOM 920 C C . SER A 1 120 ? -6.166 -1.548 39.903 1.00 94.25 120 SER A C 1
ATOM 922 O O . SER A 1 120 ? -7.051 -2.094 39.229 1.00 94.25 120 SER A O 1
ATOM 924 N N . PRO A 1 121 ? -4.853 -1.756 39.679 1.00 87.62 121 PRO A N 1
ATOM 925 C CA . PRO A 1 121 ? -4.343 -2.699 38.683 1.00 87.62 121 PRO A CA 1
ATOM 926 C C . PRO A 1 121 ? -4.945 -4.107 38.792 1.00 87.62 121 PRO A C 1
ATOM 928 O O . PRO A 1 121 ? -5.134 -4.757 37.771 1.00 87.62 121 PRO A O 1
ATOM 931 N N . ASP A 1 122 ? -5.324 -4.552 39.995 1.00 91.31 122 ASP A N 1
ATOM 932 C CA . ASP A 1 122 ? -5.917 -5.881 40.232 1.00 91.31 122 ASP A CA 1
ATOM 933 C C . ASP A 1 122 ? -7.267 -6.087 39.529 1.00 91.31 122 ASP A C 1
ATOM 935 O O . ASP A 1 122 ? -7.710 -7.219 39.344 1.00 91.31 122 ASP A O 1
ATOM 939 N N . LYS A 1 123 ? -7.944 -5.001 39.120 1.00 94.25 123 LYS A N 1
ATOM 940 C CA . LYS A 1 123 ? -9.174 -5.099 38.316 1.00 94.25 123 LYS A CA 1
ATOM 941 C C . LYS A 1 123 ? -8.921 -5.643 36.912 1.00 94.25 123 LYS A C 1
ATOM 943 O O . LYS A 1 123 ? -9.867 -6.065 36.254 1.00 94.25 123 LYS A O 1
ATOM 948 N N . PHE A 1 124 ? -7.672 -5.616 36.465 1.00 94.44 124 PHE A N 1
ATOM 949 C CA . PHE A 1 124 ? -7.229 -6.187 35.209 1.00 94.44 124 PHE A CA 1
ATOM 950 C C . PHE A 1 124 ? -6.398 -7.422 35.550 1.00 94.44 124 PHE A C 1
ATOM 952 O O . PHE A 1 124 ? -5.211 -7.279 35.844 1.00 94.44 124 PHE A O 1
ATOM 959 N N . PRO A 1 125 ? -6.991 -8.628 35.589 1.00 86.94 125 PRO A N 1
ATOM 960 C CA . PRO A 1 125 ? -6.218 -9.842 35.828 1.00 86.94 125 PRO A CA 1
ATOM 961 C C . PRO A 1 125 ? -5.166 -10.020 34.729 1.00 86.94 125 PRO A C 1
ATOM 963 O O . PRO A 1 125 ? -5.226 -9.357 33.689 1.00 86.94 125 PRO A O 1
ATOM 966 N N . ASP A 1 126 ? -4.199 -10.901 34.950 1.00 84.06 126 ASP A N 1
ATOM 967 C CA . ASP A 1 126 ? -3.222 -11.229 33.913 1.00 84.06 126 ASP A CA 1
ATOM 968 C C . ASP A 1 126 ? -3.914 -11.921 32.730 1.00 84.06 126 ASP A C 1
ATOM 970 O O . ASP A 1 126 ? -5.026 -12.451 32.838 1.00 84.06 126 ASP A O 1
ATOM 974 N N . ILE A 1 127 ? -3.314 -11.801 31.552 1.00 78.75 127 ILE A N 1
ATOM 975 C CA . ILE A 1 127 ? -3.715 -12.592 30.392 1.00 78.75 127 ILE A CA 1
ATOM 976 C C . ILE A 1 127 ? -2.917 -13.884 30.532 1.00 78.75 127 ILE A C 1
ATOM 978 O O . ILE A 1 127 ? -1.694 -13.825 30.610 1.00 78.75 127 ILE A O 1
ATOM 982 N N . GLU A 1 128 ? -3.597 -15.022 30.668 1.00 71.06 128 GLU A N 1
ATOM 983 C CA . GLU A 1 128 ? -2.908 -16.310 30.589 1.00 71.06 128 GLU A CA 1
ATOM 984 C C . GLU A 1 128 ? -2.258 -16.398 29.204 1.00 71.06 128 GLU A C 1
ATOM 986 O O . GLU A 1 128 ? -2.914 -16.093 28.205 1.00 71.06 128 GLU A O 1
ATOM 991 N N . ASP A 1 129 ? -0.971 -16.749 29.156 1.00 57.56 129 ASP A N 1
ATOM 992 C CA . ASP A 1 129 ? -0.254 -17.003 27.908 1.00 57.56 129 ASP A CA 1
ATOM 993 C C . ASP A 1 129 ? -0.897 -18.219 27.228 1.00 57.56 129 ASP A C 1
ATOM 995 O O . ASP A 1 129 ? -0.483 -19.359 27.436 1.00 57.56 129 ASP A O 1
ATOM 999 N N . ASP A 1 130 ? -1.954 -17.999 26.449 1.00 55.19 130 ASP A N 1
ATOM 1000 C CA . ASP A 1 130 ? -2.434 -19.018 25.530 1.00 55.19 130 ASP A CA 1
ATOM 1001 C C . ASP A 1 130 ? -1.374 -19.157 24.431 1.00 55.19 130 ASP A C 1
ATOM 1003 O O . ASP A 1 130 ? -1.071 -18.205 23.704 1.00 55.19 130 ASP A O 1
ATOM 1007 N N . GLU A 1 131 ? -0.764 -20.338 24.323 1.00 52.09 131 GLU A N 1
ATOM 1008 C CA . GLU A 1 131 ? 0.213 -20.650 23.274 1.00 52.09 131 GLU A CA 1
ATOM 1009 C C . GLU A 1 131 ? -0.384 -20.468 21.859 1.00 52.09 131 GLU A C 1
ATOM 1011 O O . GLU A 1 131 ? 0.368 -20.352 20.891 1.00 52.09 131 GLU A O 1
ATOM 1016 N N . ASN A 1 132 ? -1.716 -20.357 21.739 1.00 55.91 132 ASN A N 1
ATOM 1017 C CA . ASN A 1 132 ? -2.451 -20.067 20.509 1.00 55.91 132 ASN A CA 1
ATOM 1018 C C . ASN A 1 132 ? -3.077 -18.661 20.503 1.00 55.91 132 ASN A C 1
ATOM 1020 O O . ASN A 1 132 ? -4.285 -18.521 20.324 1.00 55.91 132 ASN A O 1
ATOM 1024 N N . HIS A 1 133 ? -2.290 -17.593 20.656 1.00 64.62 133 HIS A N 1
ATOM 1025 C CA . HIS A 1 133 ? -2.818 -16.249 20.395 1.00 64.62 133 HIS A CA 1
ATOM 1026 C C . HIS A 1 133 ? -3.246 -16.128 18.923 1.00 64.62 133 HIS A C 1
ATOM 1028 O O . HIS A 1 133 ? -2.421 -16.005 18.017 1.00 64.62 133 HIS A O 1
ATOM 1034 N N . GLU A 1 134 ? -4.553 -16.177 18.683 1.00 84.81 134 GLU A N 1
ATOM 1035 C CA . GLU A 1 134 ? -5.140 -16.017 17.360 1.00 84.81 134 GLU A CA 1
ATOM 1036 C C . GLU A 1 134 ? -5.010 -14.562 16.924 1.00 84.81 134 GLU A C 1
ATOM 1038 O O . GLU A 1 134 ? -5.686 -13.668 17.432 1.00 84.81 134 GLU A O 1
ATOM 1043 N N . ILE A 1 135 ? -4.096 -14.315 15.988 1.00 93.38 135 ILE A N 1
ATOM 1044 C CA . ILE A 1 135 ? -3.868 -12.983 15.436 1.00 93.38 135 ILE A CA 1
ATOM 1045 C C . ILE A 1 135 ? -4.899 -12.754 14.325 1.00 93.38 135 ILE A C 1
ATOM 1047 O O . ILE A 1 135 ? -4.880 -13.486 13.329 1.00 93.38 135 ILE A O 1
ATOM 1051 N N . PRO A 1 136 ? -5.794 -11.756 14.435 1.00 95.69 136 PRO A N 1
ATOM 1052 C CA . PRO A 1 136 ? -6.741 -11.499 13.364 1.00 95.69 136 PRO A CA 1
ATOM 1053 C C . PRO A 1 136 ? -6.013 -11.098 12.078 1.00 95.69 136 PRO A C 1
ATOM 1055 O O . PRO A 1 136 ? -5.110 -10.262 12.112 1.00 95.69 136 PRO A O 1
ATOM 1058 N N . GLY A 1 137 ? -6.381 -11.700 10.946 1.00 96.31 137 GLY A N 1
ATOM 1059 C CA . GLY A 1 137 ? -5.694 -11.448 9.672 1.00 96.31 137 GLY A CA 1
ATOM 1060 C C . GLY A 1 137 ? -4.292 -12.064 9.549 1.00 96.31 137 GLY A C 1
ATOM 1061 O O . GLY A 1 137 ? -3.555 -11.694 8.638 1.00 96.31 137 GLY A O 1
ATOM 1062 N N . GLU A 1 138 ? -3.900 -12.981 10.446 1.00 95.94 138 GLU A N 1
ATOM 1063 C CA . GLU A 1 138 ? -2.600 -13.671 10.418 1.00 95.94 138 GLU A CA 1
ATOM 1064 C C . GLU A 1 138 ? -2.260 -14.236 9.031 1.00 95.94 138 GLU A C 1
ATOM 1066 O O . GLU A 1 138 ? -3.078 -14.916 8.404 1.00 95.94 138 GLU A O 1
ATOM 1071 N N . LEU A 1 139 ? -1.013 -14.026 8.600 1.00 96.81 139 LEU A N 1
ATOM 1072 C CA . LEU A 1 139 ? -0.449 -14.664 7.415 1.00 96.81 139 LEU A CA 1
ATOM 1073 C C . LEU A 1 139 ? 0.386 -15.890 7.788 1.00 96.81 139 LEU A C 1
ATOM 1075 O O . LEU A 1 139 ? 1.322 -15.799 8.583 1.00 96.81 139 LEU A O 1
ATOM 1079 N N . ARG A 1 140 ? 0.108 -17.021 7.134 1.00 96.75 140 ARG A N 1
ATOM 1080 C CA . ARG A 1 140 ? 0.937 -18.233 7.178 1.00 96.75 140 ARG A CA 1
ATOM 1081 C C . ARG A 1 140 ? 1.580 -18.453 5.821 1.00 96.75 140 ARG A C 1
ATOM 1083 O O . ARG A 1 140 ? 0.886 -18.703 4.842 1.00 96.75 140 ARG A O 1
ATOM 1090 N N . TYR A 1 141 ? 2.899 -18.350 5.758 1.00 97.00 141 TYR A N 1
ATOM 1091 C CA . TYR A 1 141 ? 3.624 -18.392 4.490 1.00 97.00 141 TYR A CA 1
ATOM 1092 C C . TYR A 1 141 ? 3.769 -19.816 3.951 1.00 97.00 141 TYR A C 1
ATOM 1094 O O . TYR A 1 141 ? 3.978 -20.766 4.709 1.00 97.00 141 TYR A O 1
ATOM 1102 N N . GLY A 1 142 ? 3.703 -19.941 2.627 1.00 93.56 142 GLY A N 1
ATOM 1103 C CA . GLY A 1 142 ? 4.043 -21.162 1.913 1.00 93.56 142 GLY A CA 1
ATOM 1104 C C . GLY A 1 142 ? 5.544 -21.479 1.960 1.00 93.56 142 GLY A C 1
ATOM 1105 O O . GLY A 1 142 ? 6.341 -20.829 2.638 1.00 93.56 142 GLY A O 1
ATOM 1106 N N . VAL A 1 143 ? 5.953 -22.501 1.207 1.00 92.06 143 VAL A N 1
ATOM 1107 C CA . VAL A 1 143 ? 7.347 -22.973 1.188 1.00 92.06 143 VAL A CA 1
ATOM 1108 C C . VAL A 1 143 ? 8.203 -22.170 0.200 1.00 92.06 143 VAL A C 1
ATOM 1110 O O . VAL A 1 143 ? 7.773 -21.859 -0.915 1.00 92.06 143 VAL A O 1
ATOM 1113 N N . GLY A 1 144 ? 9.452 -21.911 0.597 1.00 92.94 144 GLY A N 1
ATOM 1114 C CA . GLY A 1 144 ? 10.513 -21.366 -0.254 1.00 92.94 144 GLY A CA 1
ATOM 1115 C C . GLY A 1 144 ? 10.472 -19.848 -0.412 1.00 92.94 144 GLY A C 1
ATOM 1116 O O . GLY A 1 144 ? 9.423 -19.230 -0.285 1.00 92.94 144 GLY A O 1
ATOM 1117 N N . ASP A 1 145 ? 11.622 -19.250 -0.709 1.00 94.12 145 ASP A N 1
ATOM 1118 C CA . ASP A 1 145 ? 11.726 -17.817 -0.983 1.00 94.12 145 ASP A CA 1
ATOM 1119 C C . ASP A 1 145 ? 11.386 -17.484 -2.442 1.00 94.12 145 ASP A C 1
ATOM 1121 O O . ASP A 1 145 ? 11.362 -18.351 -3.318 1.00 94.12 145 ASP A O 1
ATOM 1125 N N . ILE A 1 146 ? 11.148 -16.203 -2.714 1.00 96.56 146 ILE A N 1
ATOM 1126 C CA . ILE A 1 146 ? 10.710 -15.715 -4.020 1.00 96.56 146 ILE A CA 1
ATOM 1127 C C . ILE A 1 146 ? 11.914 -15.187 -4.803 1.00 96.56 146 ILE A C 1
ATOM 1129 O O . ILE A 1 146 ? 12.618 -14.279 -4.356 1.00 96.56 146 ILE A O 1
ATOM 1133 N N . SER A 1 147 ? 12.150 -15.745 -5.992 1.00 97.31 147 SER A N 1
ATOM 1134 C CA . SER A 1 147 ? 13.138 -15.228 -6.943 1.00 97.31 147 SER A CA 1
ATOM 1135 C C . SER A 1 147 ? 12.507 -14.135 -7.803 1.00 97.31 147 SER A C 1
ATOM 1137 O O . SER A 1 147 ? 11.503 -14.371 -8.473 1.00 97.31 147 SER A O 1
ATOM 1139 N N . LEU A 1 148 ? 13.096 -12.941 -7.786 1.00 97.88 148 LEU A N 1
ATOM 1140 C CA . LEU A 1 148 ? 12.615 -11.797 -8.555 1.00 97.88 148 LEU A CA 1
ATOM 1141 C C . LEU A 1 148 ? 13.252 -11.762 -9.946 1.00 97.88 148 LEU A C 1
ATOM 1143 O O . LEU A 1 148 ? 14.438 -12.064 -10.109 1.00 97.88 148 LEU A O 1
ATOM 1147 N N . ASN A 1 149 ? 12.482 -11.286 -10.924 1.00 97.88 149 ASN A N 1
ATOM 1148 C CA . ASN A 1 149 ? 12.924 -10.970 -12.280 1.00 97.88 149 ASN A CA 1
ATOM 1149 C C . ASN A 1 149 ? 13.611 -12.148 -12.986 1.00 97.88 149 ASN A C 1
ATOM 1151 O O . ASN A 1 149 ? 14.561 -11.919 -13.730 1.00 97.88 149 ASN A O 1
ATOM 1155 N N . SER A 1 150 ? 13.195 -13.388 -12.709 1.00 96.88 150 SER A N 1
ATOM 1156 C CA . SER A 1 150 ? 13.835 -14.610 -13.218 1.00 96.88 150 SER A CA 1
ATOM 1157 C C . SER A 1 150 ? 13.826 -14.690 -14.754 1.00 96.88 150 SER A C 1
ATOM 1159 O O . SER A 1 150 ? 12.912 -14.179 -15.400 1.00 96.88 150 SER A O 1
ATOM 1161 N N . GLY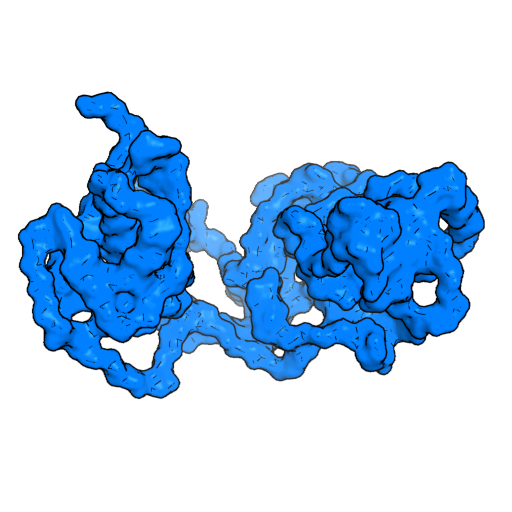 A 1 151 ? 14.849 -15.314 -15.345 1.00 97.00 151 GLY A N 1
ATOM 1162 C CA . GLY A 1 151 ? 14.993 -15.496 -16.794 1.00 97.00 151 GLY A CA 1
ATOM 1163 C C . GLY A 1 151 ? 15.467 -14.257 -17.564 1.00 97.00 151 GLY A C 1
ATOM 1164 O O . GLY A 1 151 ? 15.419 -14.236 -18.794 1.00 97.00 151 GLY A O 1
ATOM 1165 N N . ARG A 1 152 ? 15.929 -13.206 -16.876 1.00 97.94 152 ARG A N 1
ATOM 1166 C CA . ARG A 1 152 ? 16.372 -11.950 -17.497 1.00 97.94 152 ARG A CA 1
ATOM 1167 C C . ARG A 1 152 ? 17.888 -11.858 -17.540 1.00 97.94 152 ARG A C 1
ATOM 1169 O O . ARG A 1 152 ? 18.570 -12.151 -16.560 1.00 97.94 152 ARG A O 1
ATOM 1176 N N . ARG A 1 153 ? 18.420 -11.358 -18.662 1.00 97.88 153 ARG A N 1
ATOM 1177 C CA . ARG A 1 153 ? 19.830 -10.949 -18.730 1.00 97.88 153 ARG A CA 1
ATOM 1178 C C . ARG A 1 153 ? 20.091 -9.860 -17.699 1.00 97.88 153 ARG A C 1
ATOM 1180 O O . ARG A 1 153 ? 19.308 -8.913 -17.592 1.00 97.88 153 ARG A O 1
ATOM 1187 N N . ALA A 1 154 ? 21.207 -9.993 -17.001 1.00 98.50 154 ALA A N 1
ATOM 1188 C CA . ALA A 1 154 ? 21.624 -9.102 -15.942 1.00 98.50 154 ALA A CA 1
ATOM 1189 C C . ALA A 1 154 ? 23.088 -8.692 -16.086 1.00 98.50 154 ALA A C 1
ATOM 1191 O O . ALA A 1 154 ? 23.900 -9.408 -16.673 1.00 98.50 154 ALA A O 1
ATOM 1192 N N . VAL A 1 155 ? 23.421 -7.540 -15.511 1.00 98.56 155 VAL A N 1
ATOM 1193 C CA . VAL A 1 155 ? 24.789 -7.021 -15.416 1.00 98.56 155 VAL A CA 1
ATOM 1194 C C . VAL A 1 155 ? 24.992 -6.335 -14.073 1.00 98.56 155 VAL A C 1
ATOM 1196 O O . VAL A 1 155 ? 24.078 -5.701 -13.543 1.00 98.56 155 VAL A O 1
ATOM 1199 N N . ILE A 1 156 ? 26.193 -6.443 -13.514 1.00 98.69 156 ILE A N 1
ATOM 1200 C CA . ILE A 1 156 ? 26.598 -5.699 -12.321 1.00 98.69 156 ILE A CA 1
ATOM 1201 C C . ILE A 1 156 ? 27.474 -4.529 -12.758 1.00 98.69 156 ILE A C 1
ATOM 1203 O O . ILE A 1 156 ? 28.551 -4.747 -13.304 1.00 98.69 156 ILE A O 1
ATOM 1207 N N . LEU A 1 157 ? 27.029 -3.299 -12.497 1.00 98.62 157 LEU A N 1
ATOM 1208 C CA . LEU A 1 157 ? 27.765 -2.079 -12.843 1.00 98.62 157 LEU A CA 1
ATOM 1209 C C . LEU A 1 157 ? 28.141 -1.284 -11.604 1.00 98.62 157 LEU A C 1
ATOM 1211 O O . LEU A 1 157 ? 27.341 -1.142 -10.675 1.00 98.62 157 LEU A O 1
ATOM 1215 N N . LYS A 1 158 ? 29.338 -0.698 -11.621 1.00 98.50 158 LYS A N 1
ATOM 1216 C CA . LYS A 1 158 ? 29.749 0.279 -10.617 1.00 98.50 158 LYS A CA 1
ATOM 1217 C C . LYS A 1 158 ? 29.230 1.666 -10.992 1.00 98.50 158 LYS A C 1
ATOM 1219 O O . LYS A 1 158 ? 29.556 2.203 -12.047 1.00 98.50 158 LYS A O 1
ATOM 1224 N N . VAL A 1 159 ? 28.460 2.270 -10.093 1.00 98.69 159 VAL A N 1
ATOM 1225 C CA . VAL A 1 159 ? 27.830 3.580 -10.283 1.00 98.69 159 VAL A CA 1
ATOM 1226 C C . VAL A 1 159 ? 28.388 4.567 -9.273 1.00 98.69 159 VAL A C 1
ATOM 1228 O O . VAL A 1 159 ? 28.376 4.294 -8.072 1.00 98.69 159 VAL A O 1
ATOM 1231 N N . VAL A 1 160 ? 28.870 5.709 -9.763 1.00 98.62 160 VAL A N 1
ATOM 1232 C CA . VAL A 1 160 ? 29.460 6.777 -8.946 1.00 98.62 160 VAL A CA 1
ATOM 1233 C C . VAL A 1 160 ? 28.644 8.054 -9.090 1.00 98.62 160 VAL A C 1
ATOM 1235 O O . VAL A 1 160 ? 28.409 8.499 -10.212 1.00 98.62 160 VAL A O 1
ATOM 1238 N N . ASN A 1 161 ? 28.242 8.664 -7.975 1.00 98.62 161 ASN A N 1
ATOM 1239 C CA . ASN A 1 161 ? 27.602 9.977 -7.978 1.00 98.62 161 ASN A CA 1
ATOM 1240 C C . ASN A 1 161 ? 28.651 11.086 -7.857 1.00 98.62 161 ASN A C 1
ATOM 1242 O O . ASN A 1 161 ? 29.233 11.280 -6.793 1.00 98.62 161 ASN A O 1
ATOM 1246 N N . THR A 1 162 ? 28.877 11.834 -8.936 1.00 98.19 162 THR A N 1
ATOM 1247 C CA . THR A 1 162 ? 29.773 13.002 -8.939 1.00 98.19 162 THR A CA 1
ATOM 1248 C C . THR A 1 162 ? 29.037 14.323 -8.720 1.00 98.19 162 THR A C 1
ATOM 1250 O O . THR A 1 162 ? 29.636 15.387 -8.855 1.00 98.19 162 THR A O 1
ATOM 1253 N N . GLY A 1 163 ? 27.733 14.270 -8.442 1.00 97.69 163 GLY A N 1
ATOM 1254 C CA . GLY A 1 163 ? 26.925 15.435 -8.109 1.00 97.69 163 GLY A CA 1
ATOM 1255 C C . GLY A 1 163 ? 27.146 15.920 -6.678 1.00 97.69 163 GLY A C 1
ATOM 1256 O O . GLY A 1 163 ? 27.760 15.252 -5.851 1.00 97.69 163 GLY A O 1
ATOM 1257 N N . ASP A 1 164 ? 26.584 17.088 -6.386 1.00 97.81 164 ASP A N 1
ATOM 1258 C CA . ASP A 1 164 ? 26.601 17.752 -5.077 1.00 97.81 164 ASP A CA 1
ATOM 1259 C C . ASP A 1 164 ? 25.346 17.467 -4.234 1.00 97.81 164 ASP A C 1
ATOM 1261 O O . ASP A 1 164 ? 25.205 17.963 -3.117 1.00 97.81 164 ASP A O 1
ATOM 1265 N N . ARG A 1 165 ? 24.420 16.668 -4.773 1.00 98.50 165 ARG A N 1
ATOM 1266 C CA . ARG A 1 165 ? 23.142 16.307 -4.154 1.00 98.50 165 ARG A CA 1
ATOM 1267 C C . ARG A 1 165 ? 22.897 14.800 -4.222 1.00 98.50 165 ARG A C 1
ATOM 1269 O O . ARG A 1 165 ? 23.412 14.130 -5.123 1.00 98.50 165 ARG A O 1
ATOM 1276 N N . PRO A 1 166 ? 22.092 14.262 -3.293 1.00 98.31 166 PRO A N 1
ATOM 1277 C CA . PRO A 1 166 ? 21.693 12.868 -3.342 1.00 98.31 166 PRO A CA 1
ATOM 1278 C C . PRO A 1 166 ? 20.852 12.562 -4.582 1.00 98.31 166 PRO A C 1
ATOM 1280 O O . PRO A 1 166 ? 19.973 13.338 -4.962 1.00 98.31 166 PRO A O 1
ATOM 1283 N N . VAL A 1 167 ? 21.079 11.390 -5.169 1.00 98.62 167 VAL A N 1
ATOM 1284 C CA . VAL A 1 167 ? 20.293 10.850 -6.284 1.00 98.62 167 VAL A CA 1
ATOM 1285 C C . VAL A 1 167 ? 19.708 9.507 -5.866 1.00 98.62 167 VAL A C 1
ATOM 1287 O O . VAL A 1 167 ? 20.425 8.636 -5.384 1.00 98.62 167 VAL A O 1
ATOM 1290 N N . GLN A 1 168 ? 18.404 9.318 -6.049 1.00 98.56 168 GLN A N 1
ATOM 1291 C CA . GLN A 1 168 ? 17.715 8.074 -5.713 1.00 98.56 168 GLN A CA 1
ATOM 1292 C C . GLN A 1 168 ? 16.975 7.538 -6.937 1.00 98.56 168 GLN A C 1
ATOM 1294 O O . GLN A 1 168 ? 16.228 8.271 -7.583 1.00 98.56 168 GLN A O 1
ATOM 1299 N N . ILE A 1 169 ? 17.205 6.266 -7.265 1.00 98.62 169 ILE A N 1
ATOM 1300 C CA . ILE A 1 169 ? 16.711 5.634 -8.492 1.00 98.62 169 ILE A CA 1
ATOM 1301 C C . ILE A 1 169 ? 15.787 4.480 -8.122 1.00 98.62 169 ILE A C 1
ATOM 1303 O O . ILE A 1 169 ? 16.200 3.558 -7.422 1.00 98.62 169 ILE A O 1
ATOM 1307 N N . GLY A 1 170 ? 14.542 4.550 -8.593 1.00 98.62 170 GLY A N 1
ATOM 1308 C CA . GLY A 1 170 ? 13.529 3.517 -8.377 1.00 98.62 170 GLY A CA 1
ATOM 1309 C C . GLY A 1 170 ? 13.743 2.268 -9.234 1.00 98.62 170 GLY A C 1
ATOM 1310 O O . GLY A 1 170 ? 14.337 2.340 -10.308 1.00 98.62 170 GLY A O 1
ATOM 1311 N N . SER A 1 171 ? 13.202 1.143 -8.768 1.00 98.69 171 SER A N 1
ATOM 1312 C CA . SER A 1 171 ? 13.302 -0.197 -9.377 1.00 98.69 171 SER A CA 1
ATOM 1313 C C . SER A 1 171 ? 13.070 -0.240 -10.892 1.00 98.69 171 SER A C 1
ATOM 1315 O O . SER A 1 171 ? 13.835 -0.882 -11.605 1.00 98.69 171 SER A O 1
ATOM 1317 N N . HIS A 1 172 ? 12.046 0.463 -11.383 1.00 98.75 172 HIS A N 1
ATOM 1318 C CA . HIS A 1 172 ? 11.591 0.395 -12.777 1.00 98.75 172 HIS A CA 1
ATOM 1319 C C . HIS A 1 172 ? 12.037 1.561 -13.655 1.00 98.75 172 HIS A C 1
ATOM 1321 O O . HIS A 1 172 ? 11.621 1.660 -14.803 1.00 98.75 172 HIS A O 1
ATOM 1327 N N . TYR A 1 173 ? 12.893 2.442 -13.138 1.00 98.88 173 TYR A N 1
ATOM 1328 C CA . TYR A 1 173 ? 13.423 3.537 -13.935 1.00 98.88 173 TYR A CA 1
ATOM 1329 C C . TYR A 1 173 ? 14.429 3.010 -14.969 1.00 98.88 173 TYR A C 1
ATOM 1331 O O . TYR A 1 173 ? 15.344 2.264 -14.611 1.00 98.88 173 TYR A O 1
ATOM 1339 N N . HIS A 1 174 ? 14.292 3.438 -16.228 1.00 98.75 174 HIS A N 1
ATOM 1340 C CA . HIS A 1 174 ? 15.233 3.120 -17.307 1.00 98.75 174 HIS A CA 1
ATOM 1341 C C . HIS A 1 174 ? 16.634 3.605 -16.940 1.00 98.75 174 HIS A C 1
ATOM 1343 O O . HIS A 1 1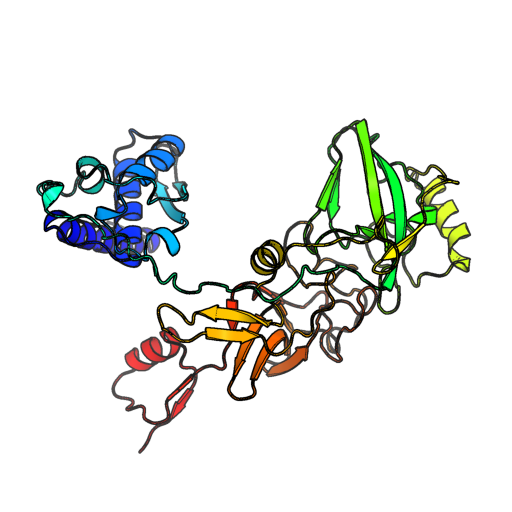74 ? 16.887 4.805 -16.851 1.00 98.75 174 HIS A O 1
ATOM 1349 N N . PHE A 1 175 ? 17.564 2.687 -16.677 1.00 98.75 175 PHE A N 1
ATOM 1350 C CA . PHE A 1 175 ? 18.794 3.042 -15.964 1.00 98.75 175 PHE A CA 1
ATOM 1351 C C . PHE A 1 175 ? 19.697 3.983 -16.780 1.00 98.75 175 PHE A C 1
ATOM 1353 O O . PHE A 1 175 ? 20.335 4.881 -16.226 1.00 98.75 175 PHE A O 1
ATOM 1360 N N . ILE A 1 176 ? 19.674 3.850 -18.109 1.00 98.56 176 ILE A N 1
ATOM 1361 C CA . ILE A 1 176 ? 20.353 4.751 -19.050 1.00 98.56 176 ILE A CA 1
ATOM 1362 C C . ILE A 1 176 ? 19.838 6.199 -19.003 1.00 98.56 176 ILE A C 1
ATOM 1364 O O . ILE A 1 176 ? 20.595 7.113 -19.324 1.00 98.56 176 ILE A O 1
ATOM 1368 N N . GLU A 1 177 ? 18.605 6.428 -18.550 1.00 98.62 177 GLU A N 1
ATOM 1369 C CA . GLU A 1 177 ? 17.972 7.752 -18.462 1.00 98.62 177 GLU A CA 1
ATOM 1370 C C . GLU A 1 177 ? 18.303 8.481 -17.150 1.00 98.62 177 GLU A C 1
ATOM 1372 O O . GLU A 1 177 ? 17.867 9.610 -16.928 1.00 98.62 177 GLU A O 1
ATOM 1377 N N . THR A 1 178 ? 19.033 7.839 -16.230 1.00 98.62 178 THR A N 1
ATOM 1378 C CA . THR A 1 178 ? 19.278 8.381 -14.883 1.00 98.62 178 THR A CA 1
ATOM 1379 C C . THR A 1 178 ? 20.131 9.646 -14.918 1.00 98.62 178 THR A C 1
ATOM 1381 O O . THR A 1 178 ? 20.842 9.904 -15.893 1.00 98.62 178 THR A O 1
ATOM 1384 N N . ASN A 1 179 ? 20.075 10.422 -13.828 1.00 98.62 179 ASN A N 1
ATOM 1385 C CA . ASN A 1 179 ? 20.713 11.733 -13.683 1.00 98.62 179 ASN A CA 1
ATOM 1386 C C . ASN A 1 179 ? 22.134 11.783 -14.300 1.00 98.62 179 ASN A C 1
ATOM 1388 O O . ASN A 1 179 ? 22.936 10.880 -14.036 1.00 98.62 179 ASN A O 1
ATOM 1392 N N . PRO A 1 180 ? 22.470 12.818 -15.096 1.00 98.56 180 PRO A N 1
ATOM 1393 C CA . PRO A 1 180 ? 23.766 12.929 -15.771 1.00 98.56 180 PRO A CA 1
ATOM 1394 C C . PRO A 1 180 ? 24.967 12.971 -14.816 1.00 98.56 180 PRO A C 1
ATOM 1396 O O . PRO A 1 180 ? 26.066 12.614 -15.231 1.00 98.56 180 PRO A O 1
ATOM 1399 N N . ALA A 1 181 ? 24.773 13.347 -13.547 1.00 98.44 181 ALA A N 1
ATOM 1400 C CA . ALA A 1 181 ? 25.817 13.333 -12.521 1.00 98.44 181 ALA A CA 1
ATOM 1401 C C . ALA A 1 181 ? 26.224 11.917 -12.063 1.00 98.44 181 ALA A C 1
ATOM 1403 O O . ALA A 1 181 ? 27.194 11.764 -11.323 1.00 98.44 181 ALA A O 1
ATOM 1404 N N . LEU A 1 182 ? 25.496 10.877 -12.482 1.00 98.69 182 LEU A N 1
ATOM 1405 C CA . LEU A 1 182 ? 25.891 9.492 -12.257 1.00 98.69 182 LEU A CA 1
ATOM 1406 C C . LEU A 1 182 ? 26.784 9.004 -13.397 1.00 98.69 182 LEU A C 1
ATOM 1408 O O . LEU A 1 182 ? 26.390 9.041 -14.567 1.00 98.69 182 LEU A O 1
ATOM 1412 N N . ILE A 1 183 ? 27.964 8.501 -13.035 1.00 98.75 183 ILE A N 1
ATOM 1413 C CA . ILE A 1 183 ? 28.947 7.924 -13.953 1.00 98.75 183 ILE A CA 1
ATOM 1414 C C . ILE A 1 183 ? 28.944 6.403 -13.807 1.00 98.75 183 ILE A C 1
ATOM 1416 O O . ILE A 1 183 ? 29.222 5.874 -12.730 1.00 98.75 183 ILE A O 1
ATOM 1420 N N . PHE A 1 184 ? 28.650 5.716 -14.910 1.00 98.75 184 PHE A N 1
ATOM 1421 C CA . PHE A 1 184 ? 28.676 4.258 -15.058 1.00 98.75 184 PHE A CA 1
ATOM 1422 C C . PHE A 1 184 ? 28.685 3.882 -16.547 1.00 98.75 184 PHE A C 1
ATOM 1424 O O . PHE A 1 184 ? 28.634 4.753 -17.426 1.00 98.75 184 PHE A O 1
ATOM 1431 N N . ASP A 1 185 ? 28.718 2.588 -16.855 1.00 98.62 185 ASP A N 1
ATOM 1432 C CA . ASP A 1 185 ? 28.631 2.114 -18.233 1.00 98.62 185 ASP A CA 1
ATOM 1433 C C . ASP A 1 185 ? 27.194 2.209 -18.779 1.00 98.62 185 ASP A C 1
ATOM 1435 O O . ASP A 1 185 ? 26.415 1.255 -18.766 1.00 98.62 185 ASP A O 1
ATOM 1439 N N . ARG A 1 186 ? 26.830 3.398 -19.274 1.00 98.50 186 ARG A N 1
ATOM 1440 C CA . ARG A 1 186 ? 25.529 3.637 -19.922 1.00 98.50 186 ARG A CA 1
ATOM 1441 C C . ARG A 1 186 ? 25.244 2.741 -21.125 1.00 98.50 186 ARG A C 1
ATOM 1443 O O . ARG A 1 186 ? 24.075 2.494 -21.396 1.00 98.50 186 ARG A O 1
ATOM 1450 N N . ARG A 1 187 ? 26.273 2.231 -21.813 1.00 98.00 187 ARG A N 1
ATOM 1451 C CA . ARG A 1 187 ? 26.081 1.305 -22.934 1.00 98.00 187 ARG A CA 1
ATOM 1452 C C . ARG A 1 187 ? 25.537 -0.024 -22.422 1.00 98.00 187 ARG A C 1
ATOM 1454 O O . ARG A 1 187 ? 24.558 -0.520 -22.965 1.00 98.00 187 ARG A O 1
ATOM 1461 N N . LYS A 1 188 ? 26.132 -0.566 -21.355 1.00 98.06 188 LYS A N 1
ATOM 1462 C CA . LYS A 1 188 ? 25.657 -1.804 -20.712 1.00 98.06 188 LYS A CA 1
ATOM 1463 C C . LYS A 1 188 ? 24.314 -1.637 -19.998 1.00 98.06 188 LYS A C 1
ATOM 1465 O O . LYS A 1 188 ? 23.590 -2.608 -19.855 1.00 98.06 188 LYS A O 1
ATOM 1470 N N . ALA A 1 189 ? 23.962 -0.418 -19.590 1.00 98.44 189 ALA A N 1
ATOM 1471 C CA . ALA A 1 189 ? 22.674 -0.106 -18.969 1.00 98.44 189 ALA A CA 1
ATOM 1472 C C . ALA A 1 189 ? 21.514 0.135 -19.962 1.00 98.44 189 ALA A C 1
ATOM 1474 O O . ALA A 1 189 ? 20.386 0.396 -19.530 1.00 98.44 189 ALA A O 1
ATOM 1475 N N . TYR A 1 190 ? 21.768 0.109 -21.274 1.00 98.44 190 TYR A N 1
ATOM 1476 C CA . TYR A 1 190 ? 20.732 0.305 -22.289 1.00 98.44 190 TYR A CA 1
ATOM 1477 C C . TYR A 1 190 ? 19.700 -0.830 -22.248 1.00 98.44 190 TYR A C 1
ATOM 1479 O O . TYR A 1 190 ? 20.053 -2.006 -22.289 1.00 98.44 190 TYR A O 1
ATOM 1487 N N . GLY A 1 191 ? 18.414 -0.477 -22.155 1.00 98.31 191 GLY A N 1
ATOM 1488 C CA . GLY A 1 191 ? 17.330 -1.456 -22.042 1.00 98.31 191 GLY A CA 1
ATOM 1489 C C . GLY A 1 191 ? 17.288 -2.187 -20.699 1.00 98.31 191 GLY A C 1
ATOM 1490 O O . GLY A 1 191 ? 16.734 -3.284 -20.629 1.00 98.31 191 GLY A O 1
ATOM 1491 N N . MET A 1 192 ? 17.875 -1.607 -19.647 1.00 98.69 192 MET A N 1
ATOM 1492 C CA . MET A 1 192 ? 17.929 -2.210 -18.319 1.00 98.69 192 MET A CA 1
ATOM 1493 C C . MET A 1 192 ? 17.337 -1.327 -17.219 1.00 98.69 192 MET A C 1
ATOM 1495 O O . MET A 1 192 ? 17.285 -0.100 -17.324 1.00 98.69 192 MET A O 1
ATOM 1499 N N . ARG A 1 193 ? 16.944 -1.976 -16.122 1.00 98.81 193 ARG A N 1
ATOM 1500 C CA . ARG A 1 193 ? 16.452 -1.379 -14.875 1.00 98.81 193 ARG A CA 1
ATOM 1501 C C . ARG A 1 193 ? 17.065 -2.078 -13.658 1.00 98.81 193 ARG A C 1
ATOM 1503 O O . ARG A 1 193 ? 17.696 -3.120 -13.802 1.00 98.81 193 ARG A O 1
ATOM 1510 N N . LEU A 1 194 ? 16.898 -1.526 -12.457 1.00 98.81 194 LEU A N 1
ATOM 1511 C CA . LEU A 1 194 ? 17.453 -2.114 -11.229 1.00 98.81 194 LEU A CA 1
ATOM 1512 C C . LEU A 1 194 ? 16.809 -3.477 -10.908 1.00 98.81 194 LEU A C 1
ATOM 1514 O O . LEU A 1 194 ? 15.586 -3.619 -10.939 1.00 98.81 194 LEU A O 1
ATOM 1518 N N . ASN A 1 195 ? 17.631 -4.463 -10.534 1.00 98.69 195 ASN A N 1
ATOM 1519 C CA . ASN A 1 195 ? 17.183 -5.764 -10.031 1.00 98.69 195 ASN A CA 1
ATOM 1520 C C . ASN A 1 195 ? 16.967 -5.729 -8.509 1.00 98.69 195 ASN A C 1
ATOM 1522 O O . ASN A 1 195 ? 17.728 -6.302 -7.726 1.00 98.69 195 ASN A O 1
ATOM 1526 N N . ILE A 1 196 ? 15.944 -4.993 -8.090 1.00 98.56 196 ILE A N 1
ATOM 1527 C CA . ILE A 1 196 ? 15.538 -4.822 -6.690 1.00 98.56 196 ILE A CA 1
ATOM 1528 C C . ILE A 1 196 ? 14.020 -5.035 -6.576 1.00 98.56 196 ILE A C 1
ATOM 1530 O O . ILE A 1 196 ? 13.346 -5.002 -7.608 1.00 98.56 196 ILE A O 1
ATOM 1534 N N . PRO A 1 197 ? 13.464 -5.229 -5.365 1.00 98.62 197 PRO A N 1
ATOM 1535 C CA . PRO A 1 197 ? 12.020 -5.364 -5.192 1.00 98.62 197 PRO A CA 1
ATOM 1536 C C . PRO A 1 197 ? 11.254 -4.185 -5.810 1.00 98.62 197 PRO A C 1
ATOM 1538 O O . PRO A 1 197 ? 11.663 -3.022 -5.667 1.00 98.62 197 PRO A O 1
ATOM 1541 N N . ALA A 1 198 ? 10.155 -4.483 -6.503 1.00 98.69 198 ALA A N 1
ATOM 1542 C CA . ALA A 1 198 ? 9.279 -3.497 -7.119 1.00 98.69 198 ALA A CA 1
ATOM 1543 C C . ALA A 1 198 ? 8.884 -2.400 -6.116 1.00 98.69 198 ALA A C 1
ATOM 1545 O O . ALA A 1 198 ? 8.617 -2.649 -4.941 1.00 98.69 198 ALA A O 1
ATOM 1546 N N . GLY A 1 199 ? 8.914 -1.146 -6.563 1.00 97.88 199 GLY A N 1
ATOM 1547 C CA . GLY A 1 199 ? 8.601 0.014 -5.725 1.00 97.88 199 GLY A CA 1
ATOM 1548 C C . GLY A 1 199 ? 9.728 0.494 -4.798 1.00 97.88 199 GLY A C 1
ATOM 1549 O O . GLY A 1 199 ? 9.609 1.583 -4.245 1.00 97.88 199 GLY A O 1
ATOM 1550 N N . THR A 1 200 ? 10.837 -0.243 -4.660 1.00 98.44 200 THR A N 1
ATOM 1551 C CA . THR A 1 200 ? 12.013 0.221 -3.894 1.00 98.44 200 THR A CA 1
ATOM 1552 C C . THR A 1 200 ? 12.971 1.051 -4.749 1.00 98.44 200 THR A C 1
ATOM 1554 O O . THR A 1 200 ? 12.775 1.205 -5.960 1.00 98.44 200 THR A O 1
ATOM 1557 N N . ALA A 1 201 ? 14.010 1.608 -4.121 1.00 98.38 201 ALA A N 1
ATOM 1558 C CA . ALA A 1 201 ? 15.003 2.445 -4.779 1.00 98.38 201 ALA A CA 1
ATOM 1559 C C . ALA A 1 201 ? 16.406 2.273 -4.180 1.00 98.38 201 ALA A C 1
ATOM 1561 O O . ALA A 1 201 ? 16.553 1.937 -3.006 1.00 98.38 201 ALA A O 1
ATOM 1562 N N . ILE A 1 202 ? 17.436 2.583 -4.970 1.00 98.44 202 ILE A N 1
ATOM 1563 C CA . ILE A 1 202 ? 18.818 2.723 -4.491 1.00 98.44 202 ILE A CA 1
ATOM 1564 C C . ILE A 1 202 ? 19.173 4.203 -4.427 1.00 98.44 202 ILE A C 1
ATOM 1566 O O . ILE A 1 202 ? 18.988 4.948 -5.391 1.00 98.44 202 ILE A O 1
ATOM 1570 N N . ARG A 1 203 ? 19.698 4.621 -3.276 1.00 98.44 203 ARG A N 1
ATOM 1571 C CA . ARG A 1 203 ? 20.142 5.988 -3.006 1.00 98.44 203 ARG A CA 1
ATOM 1572 C C . ARG A 1 203 ? 21.657 6.108 -3.143 1.00 98.44 203 ARG A C 1
ATOM 1574 O O . ARG A 1 203 ? 22.386 5.242 -2.663 1.00 98.44 203 ARG A O 1
ATOM 1581 N N . PHE A 1 204 ? 22.114 7.196 -3.743 1.00 98.56 204 PHE A N 1
ATOM 1582 C CA . PHE A 1 204 ? 23.511 7.580 -3.900 1.00 98.56 204 PHE A CA 1
ATOM 1583 C C . PHE A 1 204 ? 23.712 8.966 -3.291 1.00 98.56 204 PHE A C 1
ATOM 1585 O O . PHE A 1 204 ? 23.197 9.950 -3.824 1.00 98.56 204 PHE A O 1
ATOM 1592 N N . GLU A 1 205 ? 24.445 9.057 -2.185 1.00 98.50 205 GLU A N 1
ATOM 1593 C CA . GLU A 1 205 ? 24.885 10.346 -1.642 1.00 98.50 205 GLU A CA 1
ATOM 1594 C C . GLU A 1 205 ? 25.962 10.985 -2.542 1.00 98.50 205 GLU A C 1
ATOM 1596 O O . GLU A 1 205 ? 26.525 10.308 -3.410 1.00 98.50 205 GLU A O 1
ATOM 1601 N N . PRO A 1 206 ? 26.248 12.290 -2.411 1.00 98.38 206 PRO A N 1
ATOM 1602 C CA . PRO A 1 206 ? 27.367 12.924 -3.111 1.00 98.38 206 PRO A CA 1
ATOM 1603 C C . PRO A 1 206 ? 28.691 12.182 -2.867 1.00 98.38 206 PRO A C 1
ATOM 1605 O O . PRO A 1 206 ? 29.104 12.001 -1.724 1.00 98.38 206 PRO A O 1
ATOM 1608 N N . GLY A 1 207 ? 29.362 11.746 -3.936 1.00 96.31 207 GLY A N 1
ATOM 1609 C CA . GLY A 1 207 ? 30.610 10.977 -3.867 1.00 96.31 207 GLY A CA 1
ATOM 1610 C C . GLY A 1 207 ? 30.440 9.467 -3.656 1.00 96.31 207 GLY A C 1
ATOM 1611 O O . GLY A 1 207 ? 31.433 8.740 -3.740 1.00 96.31 207 GLY A O 1
ATOM 1612 N N . ASP A 1 208 ? 29.216 8.973 -3.429 1.00 97.25 208 ASP A N 1
ATOM 1613 C CA . ASP A 1 208 ? 28.969 7.540 -3.256 1.00 97.25 208 ASP A CA 1
ATOM 1614 C C . ASP A 1 208 ? 29.359 6.750 -4.507 1.00 97.25 208 ASP A C 1
ATOM 1616 O O . ASP A 1 208 ? 29.125 7.161 -5.645 1.00 97.25 208 ASP A O 1
ATOM 1620 N N . SER A 1 209 ? 29.867 5.543 -4.271 1.00 97.69 209 SER A N 1
ATOM 1621 C CA . SER A 1 209 ? 30.150 4.551 -5.299 1.00 97.69 209 SER A CA 1
ATOM 1622 C C . SER A 1 209 ? 29.552 3.208 -4.887 1.00 97.69 209 SER A C 1
ATOM 1624 O O . SER A 1 209 ? 30.020 2.614 -3.916 1.00 97.69 209 SER A O 1
ATOM 1626 N N . LYS A 1 210 ? 28.572 2.690 -5.635 1.00 98.25 210 LYS A N 1
ATOM 1627 C CA . LYS A 1 210 ? 27.913 1.401 -5.341 1.00 98.25 210 LYS A CA 1
ATOM 1628 C C . LYS A 1 210 ? 27.864 0.519 -6.580 1.00 98.25 210 LYS A C 1
ATOM 1630 O O . LYS A 1 210 ? 27.635 1.013 -7.681 1.00 98.25 210 LYS A O 1
ATOM 1635 N N . SER A 1 211 ? 28.062 -0.780 -6.390 1.00 98.12 211 SER A N 1
ATOM 1636 C CA . SER A 1 211 ? 27.760 -1.768 -7.423 1.00 98.12 211 SER A CA 1
ATOM 1637 C C . SER A 1 211 ? 26.272 -2.080 -7.382 1.00 98.12 211 SER A C 1
ATOM 1639 O O . SER A 1 211 ? 25.735 -2.370 -6.314 1.00 98.12 211 SER A O 1
ATOM 1641 N N . VAL A 1 212 ? 25.610 -2.010 -8.531 1.00 98.50 212 VAL A N 1
ATOM 1642 C CA . VAL A 1 212 ? 24.188 -2.328 -8.664 1.00 98.50 212 VAL A CA 1
ATOM 1643 C C . VAL A 1 212 ? 23.996 -3.432 -9.687 1.00 98.50 212 VAL A C 1
ATOM 1645 O O . VAL A 1 212 ? 24.707 -3.487 -10.688 1.00 98.50 212 VAL A O 1
ATOM 1648 N N . THR A 1 213 ? 23.024 -4.302 -9.440 1.00 98.75 213 THR A N 1
ATOM 1649 C CA . THR A 1 213 ? 22.598 -5.307 -10.413 1.00 98.75 213 THR A CA 1
ATOM 1650 C C . THR A 1 213 ? 21.454 -4.741 -11.231 1.00 98.75 213 THR A C 1
ATOM 1652 O O . THR A 1 213 ? 20.459 -4.272 -10.674 1.00 98.75 213 THR A O 1
ATOM 1655 N N . LEU A 1 214 ? 21.603 -4.779 -12.547 1.00 98.81 214 LEU A N 1
ATOM 1656 C CA . LEU A 1 214 ? 20.575 -4.404 -13.501 1.00 98.81 214 LEU A CA 1
ATOM 1657 C C . LEU A 1 214 ? 20.047 -5.651 -14.200 1.00 98.81 214 LEU A C 1
ATOM 1659 O O . LEU A 1 214 ? 20.788 -6.613 -14.374 1.00 98.81 214 LEU A O 1
ATOM 1663 N N . VAL A 1 215 ? 18.785 -5.614 -14.608 1.00 98.75 215 VAL A N 1
ATOM 1664 C CA . VAL A 1 215 ? 18.129 -6.623 -15.445 1.00 98.75 215 VAL A CA 1
ATOM 1665 C C . VAL A 1 215 ? 17.501 -5.948 -16.650 1.00 98.75 215 VAL A C 1
ATOM 1667 O O . VAL A 1 215 ? 17.080 -4.791 -16.567 1.00 98.75 215 VAL A O 1
ATOM 1670 N N . ASN A 1 216 ? 17.402 -6.671 -17.761 1.00 98.50 216 ASN A N 1
ATOM 1671 C CA . ASN A 1 216 ? 16.653 -6.200 -18.920 1.00 98.50 216 ASN A CA 1
ATOM 1672 C C . ASN A 1 216 ? 15.204 -5.836 -18.552 1.00 98.50 216 ASN A C 1
ATOM 1674 O O . ASN A 1 216 ? 14.567 -6.483 -17.715 1.00 98.50 216 ASN A O 1
ATOM 1678 N N . ILE A 1 217 ? 14.664 -4.824 -19.226 1.00 98.62 217 ILE A N 1
ATOM 1679 C CA . ILE A 1 217 ? 13.211 -4.651 -19.306 1.00 98.62 217 ILE A CA 1
ATOM 1680 C C . ILE A 1 217 ? 12.595 -5.836 -20.071 1.00 98.62 217 ILE A C 1
ATOM 1682 O O . ILE A 1 217 ? 13.240 -6.403 -20.959 1.00 98.62 217 ILE A O 1
ATOM 1686 N N . GLY A 1 218 ? 11.378 -6.223 -19.691 1.00 97.56 218 GLY A N 1
ATOM 1687 C CA . GLY A 1 218 ? 10.588 -7.260 -20.355 1.00 97.56 218 GLY A CA 1
ATOM 1688 C C . GLY A 1 218 ? 9.697 -6.690 -21.459 1.00 97.56 218 GLY A C 1
ATOM 1689 O O . GLY A 1 218 ? 9.921 -5.581 -21.952 1.00 97.56 218 GLY A O 1
ATOM 1690 N N . GLY A 1 219 ? 8.664 -7.440 -21.832 1.00 97.31 219 GLY A N 1
ATOM 1691 C CA . GLY A 1 219 ? 7.630 -7.007 -22.766 1.00 97.31 219 GLY A CA 1
ATOM 1692 C C . GLY A 1 219 ? 8.172 -6.726 -24.170 1.00 97.31 219 GLY A C 1
ATOM 1693 O O . GLY A 1 219 ? 9.040 -7.438 -24.678 1.00 97.31 219 GLY A O 1
ATOM 1694 N N . LYS A 1 220 ? 7.672 -5.663 -24.811 1.00 97.75 220 LYS A N 1
ATOM 1695 C CA . LYS A 1 220 ? 8.131 -5.226 -26.146 1.00 97.75 220 LYS A CA 1
ATOM 1696 C C . LYS A 1 220 ? 9.539 -4.625 -26.139 1.00 97.75 220 LYS A C 1
ATOM 1698 O O . LYS A 1 220 ? 10.081 -4.356 -27.209 1.00 97.75 220 LYS A O 1
ATOM 1703 N N . ARG A 1 221 ? 10.127 -4.421 -24.955 1.00 97.62 221 ARG A N 1
ATOM 1704 C CA . ARG A 1 221 ? 11.431 -3.789 -24.737 1.00 97.62 221 ARG A CA 1
ATOM 1705 C C . ARG A 1 221 ? 11.507 -2.423 -25.414 1.00 97.62 221 ARG A C 1
ATOM 1707 O O . ARG A 1 221 ? 12.379 -2.185 -26.243 1.00 97.62 221 ARG A O 1
ATOM 1714 N N . CYS A 1 222 ? 10.585 -1.534 -25.064 1.00 98.06 222 CYS A N 1
ATOM 1715 C CA . CYS A 1 222 ? 10.545 -0.158 -25.551 1.00 98.06 222 CYS A CA 1
ATOM 1716 C C . CYS A 1 222 ? 10.789 0.807 -24.384 1.00 98.06 222 CYS A C 1
ATOM 1718 O O . CYS A 1 222 ? 10.152 0.703 -23.338 1.00 98.06 222 CYS A O 1
ATOM 1720 N N . ILE A 1 223 ? 11.755 1.711 -24.538 1.00 98.25 223 ILE A N 1
ATOM 1721 C CA . ILE A 1 223 ? 12.070 2.744 -23.548 1.00 98.25 223 ILE A CA 1
ATOM 1722 C C . ILE A 1 223 ? 11.249 3.979 -23.887 1.00 98.25 223 ILE A C 1
ATOM 1724 O O . ILE A 1 223 ? 11.204 4.379 -25.045 1.00 98.25 223 ILE A O 1
ATOM 1728 N N . GLN A 1 224 ? 10.645 4.597 -22.874 1.00 97.19 224 GLN A N 1
ATOM 1729 C CA . GLN A 1 224 ? 9.948 5.872 -23.013 1.00 97.19 224 GLN A CA 1
ATOM 1730 C C . GLN A 1 224 ? 10.175 6.768 -21.796 1.00 97.19 224 GLN A C 1
ATOM 1732 O O . GLN A 1 224 ? 10.427 6.291 -20.685 1.00 97.19 224 GLN A O 1
ATOM 1737 N N . GLY A 1 225 ? 10.075 8.079 -22.013 1.00 96.00 225 GLY A N 1
ATOM 1738 C CA . GLY A 1 225 ? 10.154 9.089 -20.960 1.00 96.00 225 GLY A CA 1
ATOM 1739 C C . GLY A 1 225 ? 11.582 9.359 -20.469 1.00 96.00 225 GLY A C 1
ATOM 1740 O O . GLY A 1 225 ? 12.545 9.409 -21.238 1.00 96.00 225 GLY A O 1
ATOM 1741 N N . GLY A 1 226 ? 11.729 9.603 -19.166 1.00 97.19 226 GLY A N 1
ATOM 1742 C CA . GLY A 1 226 ? 1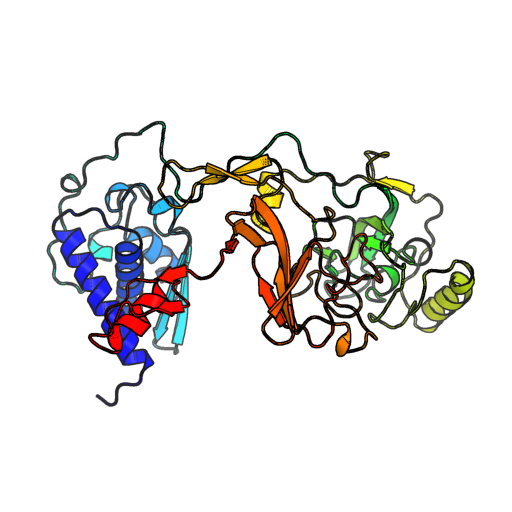3.028 9.910 -18.561 1.00 97.19 226 GLY A CA 1
ATOM 1743 C C . GLY A 1 226 ? 13.630 11.223 -19.073 1.00 97.19 226 GLY A C 1
ATOM 1744 O O . GLY A 1 226 ? 13.012 12.280 -18.959 1.00 97.19 226 GLY A O 1
ATOM 1745 N N . ASN A 1 227 ? 14.857 11.172 -19.597 1.00 98.12 227 ASN A N 1
ATOM 1746 C CA . ASN A 1 227 ? 15.532 12.316 -20.210 1.00 98.12 227 ASN A CA 1
ATOM 1747 C C . ASN A 1 227 ? 15.432 12.312 -21.742 1.00 98.12 227 ASN A C 1
ATOM 1749 O O . ASN A 1 227 ? 16.028 13.195 -22.378 1.00 98.12 227 ASN A O 1
ATOM 1753 N N . ASN A 1 228 ? 14.685 11.366 -22.325 1.00 96.75 228 ASN A N 1
ATOM 1754 C CA . ASN A 1 228 ? 14.580 11.160 -23.764 1.00 96.75 228 ASN A CA 1
ATOM 1755 C C . ASN A 1 228 ? 15.973 10.971 -24.407 1.00 96.75 228 ASN A C 1
ATOM 1757 O O . ASN A 1 228 ? 16.366 11.708 -25.315 1.00 96.75 228 ASN A O 1
ATOM 1761 N N . ILE A 1 229 ? 16.790 10.080 -23.833 1.00 97.12 229 ILE A N 1
ATOM 1762 C CA . ILE A 1 229 ? 18.119 9.710 -24.347 1.00 97.12 229 ILE A CA 1
ATOM 1763 C C . ILE A 1 229 ? 18.024 8.501 -25.278 1.00 97.12 229 ILE A C 1
ATOM 1765 O O . ILE A 1 229 ? 18.738 8.443 -26.280 1.00 97.12 229 ILE A O 1
ATOM 1769 N N . ALA A 1 230 ? 17.169 7.544 -24.932 1.00 96.69 230 ALA A N 1
ATOM 1770 C CA . ALA A 1 230 ? 17.097 6.224 -25.536 1.00 96.69 230 ALA A CA 1
ATOM 1771 C C . ALA A 1 230 ? 15.656 5.807 -25.888 1.00 96.69 230 ALA A C 1
ATOM 1773 O O . ALA A 1 230 ? 15.380 4.612 -25.932 1.00 96.69 230 ALA A O 1
ATOM 1774 N N . ASP A 1 231 ? 14.765 6.780 -26.117 1.00 96.25 231 ASP A N 1
ATOM 1775 C CA . ASP A 1 231 ? 13.353 6.571 -26.467 1.00 96.25 231 ASP A CA 1
ATOM 1776 C C . ASP A 1 231 ? 13.187 5.678 -27.709 1.00 96.25 231 ASP A C 1
ATOM 1778 O O . ASP A 1 231 ? 13.901 5.826 -28.707 1.00 96.25 231 ASP A O 1
ATOM 1782 N N . GLY A 1 232 ? 12.242 4.742 -27.634 1.00 96.25 232 GLY A N 1
ATOM 1783 C CA . GLY A 1 232 ? 11.948 3.761 -28.672 1.00 96.25 232 GLY A CA 1
ATOM 1784 C C . GLY A 1 232 ? 12.376 2.321 -28.343 1.00 96.25 232 GLY A C 1
ATOM 1785 O O . GLY A 1 232 ? 12.780 2.004 -27.218 1.00 96.25 232 GLY A O 1
ATOM 1786 N N . PRO A 1 233 ? 12.251 1.405 -29.322 1.00 97.12 233 PRO A N 1
ATOM 1787 C CA . PRO A 1 233 ? 12.566 -0.006 -29.132 1.00 97.12 233 PRO A CA 1
ATOM 1788 C C . PRO A 1 233 ? 14.057 -0.220 -28.847 1.00 97.12 233 PRO A C 1
ATOM 1790 O O . PRO A 1 233 ? 14.928 0.414 -29.451 1.00 97.12 233 PRO A O 1
ATOM 1793 N N . VAL A 1 234 ? 14.347 -1.151 -27.937 1.00 97.12 234 VAL A N 1
ATOM 1794 C CA . VAL A 1 234 ? 15.707 -1.570 -27.600 1.00 97.12 234 VAL A CA 1
ATOM 1795 C C . VAL A 1 234 ? 16.296 -2.351 -28.772 1.00 97.12 234 VAL A C 1
ATOM 1797 O O . VAL A 1 234 ? 15.956 -3.513 -28.988 1.00 97.12 234 VAL A O 1
ATOM 1800 N N . ASP A 1 235 ? 17.197 -1.702 -29.507 1.00 95.38 235 ASP A N 1
ATOM 1801 C CA . ASP A 1 235 ? 17.876 -2.248 -30.682 1.00 95.38 235 ASP A CA 1
ATOM 1802 C C . ASP A 1 235 ? 19.361 -1.860 -30.655 1.00 95.38 235 ASP A C 1
ATOM 1804 O O . ASP A 1 235 ? 19.721 -0.685 -30.521 1.00 95.38 235 ASP A O 1
ATOM 1808 N N . ASP A 1 236 ? 20.237 -2.852 -30.812 1.00 91.25 236 ASP A N 1
ATOM 1809 C CA . ASP A 1 236 ? 21.687 -2.666 -30.848 1.00 91.25 236 ASP A CA 1
ATOM 1810 C C . ASP A 1 236 ? 22.126 -1.720 -31.981 1.00 91.25 236 ASP A C 1
ATOM 1812 O O . ASP A 1 236 ? 23.148 -1.035 -31.854 1.00 91.25 236 ASP A O 1
ATOM 1816 N N . ALA A 1 237 ? 21.339 -1.609 -33.059 1.00 93.94 237 ALA A N 1
ATOM 1817 C CA . ALA A 1 237 ? 21.582 -0.655 -34.141 1.00 93.94 237 ALA A CA 1
ATOM 1818 C C . ALA A 1 237 ? 21.536 0.813 -33.668 1.00 93.94 237 ALA A C 1
ATOM 1820 O O . ALA A 1 237 ? 22.252 1.662 -34.209 1.00 93.94 237 ALA A O 1
ATOM 1821 N N . ASN A 1 238 ? 20.754 1.112 -32.624 1.00 92.81 238 ASN A N 1
ATOM 1822 C CA . ASN A 1 238 ? 20.578 2.466 -32.094 1.00 92.81 238 ASN A CA 1
ATOM 1823 C C . ASN A 1 238 ? 21.680 2.873 -31.105 1.00 92.81 238 ASN A C 1
ATOM 1825 O O . ASN A 1 238 ? 21.865 4.066 -30.847 1.00 92.81 238 ASN A O 1
ATOM 1829 N N . VAL A 1 239 ? 22.458 1.916 -30.584 1.00 94.31 239 VAL A N 1
ATOM 1830 C CA . VAL A 1 239 ? 23.445 2.147 -29.514 1.00 94.31 239 VAL A CA 1
ATOM 1831 C C . VAL A 1 239 ? 24.443 3.239 -29.881 1.00 94.31 239 VAL A C 1
ATOM 1833 O O . VAL A 1 239 ? 24.758 4.083 -29.046 1.00 94.31 239 VAL A O 1
ATOM 1836 N N . LYS A 1 240 ? 24.931 3.269 -31.126 1.00 95.31 240 LYS A N 1
ATOM 1837 C CA . LYS A 1 240 ? 25.890 4.296 -31.559 1.00 95.31 240 LYS A CA 1
ATOM 1838 C C . LYS A 1 240 ? 25.297 5.702 -31.423 1.00 95.31 240 LYS A C 1
ATOM 1840 O O . LYS A 1 240 ? 25.898 6.554 -30.777 1.00 95.31 240 LYS A O 1
ATOM 1845 N N . THR A 1 241 ? 24.105 5.909 -31.977 1.00 96.50 241 THR A N 1
ATOM 1846 C CA . THR A 1 241 ? 23.389 7.191 -31.942 1.00 96.50 241 THR A CA 1
ATOM 1847 C C . THR A 1 241 ? 23.064 7.611 -30.508 1.00 96.50 241 THR A C 1
ATOM 1849 O O . THR A 1 241 ? 23.267 8.765 -30.139 1.00 96.50 241 THR A O 1
ATOM 1852 N N . ILE A 1 242 ? 22.625 6.670 -29.667 1.00 97.19 242 ILE A N 1
ATOM 1853 C CA . ILE A 1 242 ? 22.326 6.919 -28.249 1.00 97.19 242 ILE A CA 1
ATOM 1854 C C . ILE A 1 242 ? 23.591 7.345 -27.491 1.00 97.19 242 ILE A C 1
ATOM 1856 O O . ILE A 1 242 ? 23.572 8.323 -26.742 1.00 97.19 242 ILE A O 1
ATOM 1860 N N . MET A 1 243 ? 24.717 6.658 -27.705 1.00 98.00 243 MET A N 1
ATOM 1861 C CA . MET A 1 243 ? 25.983 7.003 -27.052 1.00 98.00 243 MET A CA 1
ATOM 1862 C C . MET A 1 243 ? 26.535 8.357 -27.518 1.00 98.00 243 MET A C 1
ATOM 1864 O O . MET A 1 243 ? 27.129 9.079 -26.712 1.00 98.00 243 MET A O 1
ATOM 1868 N N . ASP A 1 244 ? 26.314 8.733 -28.779 1.00 97.38 244 ASP A N 1
ATOM 1869 C CA . ASP A 1 244 ? 26.645 10.069 -29.281 1.00 97.38 244 ASP A CA 1
ATOM 1870 C C . ASP A 1 244 ? 25.776 11.144 -28.599 1.00 97.38 244 ASP A C 1
ATOM 1872 O O . ASP A 1 244 ? 26.307 12.161 -28.145 1.00 97.38 244 ASP A O 1
ATOM 1876 N N . THR A 1 245 ? 24.478 10.885 -28.400 1.00 97.31 245 THR A N 1
ATOM 1877 C CA . THR A 1 245 ? 23.571 11.755 -27.627 1.00 97.31 245 THR A CA 1
ATOM 1878 C C . THR A 1 245 ? 23.999 11.891 -26.162 1.00 97.31 245 THR A C 1
ATOM 1880 O O . THR A 1 245 ? 24.026 13.004 -25.635 1.00 97.31 245 THR A O 1
ATOM 1883 N N . ILE A 1 246 ? 24.388 10.792 -25.505 1.00 97.88 246 ILE A N 1
ATOM 1884 C CA . ILE A 1 246 ? 24.907 10.785 -24.123 1.00 97.88 246 ILE A CA 1
ATOM 1885 C C . ILE A 1 246 ? 26.115 11.712 -23.992 1.00 97.88 246 ILE A C 1
ATOM 1887 O O . ILE A 1 246 ? 26.163 12.541 -23.081 1.00 97.88 246 ILE A O 1
ATOM 1891 N N . ARG A 1 247 ? 27.072 11.608 -24.923 1.00 97.38 247 ARG A N 1
ATOM 1892 C CA . ARG A 1 247 ? 28.267 12.463 -24.945 1.00 97.38 247 ARG A CA 1
ATOM 1893 C C . ARG A 1 247 ? 27.901 13.921 -25.199 1.00 97.38 247 ARG A C 1
ATOM 1895 O O . ARG A 1 247 ? 28.360 14.792 -24.467 1.00 97.38 247 ARG A O 1
ATOM 1902 N N . ALA A 1 248 ? 27.053 14.181 -26.195 1.00 97.81 248 ALA A N 1
ATOM 1903 C CA . ALA A 1 248 ? 26.638 15.531 -26.566 1.00 97.81 248 ALA A CA 1
ATOM 1904 C C . ALA A 1 248 ? 25.878 16.249 -25.437 1.00 97.81 248 ALA A C 1
ATOM 1906 O O . ALA A 1 248 ? 26.059 17.448 -25.241 1.00 97.81 248 ALA A O 1
ATOM 1907 N N . ARG A 1 249 ? 25.056 15.521 -24.671 1.00 98.06 249 ARG A N 1
ATOM 1908 C CA . ARG A 1 249 ? 24.266 16.061 -23.551 1.00 98.06 249 ARG A CA 1
ATOM 1909 C C . ARG A 1 249 ? 24.979 15.983 -22.197 1.00 98.06 249 ARG A C 1
ATOM 1911 O O . ARG A 1 249 ? 24.383 16.345 -21.187 1.00 98.06 249 ARG A O 1
ATOM 1918 N N . GLY A 1 250 ? 26.232 15.524 -22.161 1.00 97.75 250 GLY A N 1
ATOM 1919 C CA . GLY A 1 250 ? 27.053 15.502 -20.948 1.00 97.75 250 GLY A CA 1
ATOM 1920 C C . GLY A 1 250 ? 26.584 14.510 -19.880 1.00 97.75 250 GLY A C 1
ATOM 1921 O O . GLY A 1 250 ? 26.770 14.760 -18.691 1.00 97.75 250 GLY A O 1
ATOM 1922 N N . PHE A 1 251 ? 25.968 13.395 -20.276 1.00 98.56 251 PHE A N 1
ATOM 1923 C CA . PHE A 1 251 ? 25.579 12.340 -19.341 1.00 98.56 251 PHE A CA 1
ATOM 1924 C C . PHE A 1 251 ? 26.805 11.516 -18.942 1.00 98.56 251 PHE A C 1
ATOM 1926 O O . PHE A 1 251 ? 27.520 10.994 -19.799 1.00 98.56 251 PHE A O 1
ATOM 1933 N N . GLY A 1 252 ? 27.036 11.379 -17.634 1.00 98.06 252 GLY A N 1
ATOM 1934 C CA . GLY A 1 252 ? 28.168 10.650 -17.078 1.00 98.06 252 GLY A CA 1
ATOM 1935 C C . GLY A 1 252 ? 28.258 9.228 -17.625 1.00 98.06 252 GLY A C 1
ATOM 1936 O O . GLY A 1 252 ? 27.343 8.423 -17.451 1.00 98.06 252 GLY A O 1
ATOM 1937 N N . HIS A 1 253 ? 29.365 8.917 -18.292 1.00 98.25 253 HIS A N 1
ATOM 1938 C CA . HIS A 1 253 ? 29.610 7.612 -18.891 1.00 98.25 253 HIS A CA 1
ATOM 1939 C C . HIS A 1 253 ? 31.062 7.190 -18.677 1.00 98.25 253 HIS A C 1
ATOM 1941 O O . HIS A 1 253 ? 31.987 7.979 -18.877 1.00 98.25 253 HIS A O 1
ATOM 1947 N N . LYS A 1 254 ? 31.255 5.928 -18.296 1.00 97.94 254 LYS A N 1
ATOM 1948 C CA . LYS A 1 254 ? 32.562 5.278 -18.227 1.00 97.94 254 LYS A CA 1
ATOM 1949 C C . LYS A 1 254 ? 32.405 3.802 -18.571 1.00 97.94 254 LYS A C 1
ATOM 1951 O O . LYS A 1 254 ? 31.646 3.111 -17.904 1.00 97.94 254 LYS A O 1
ATOM 1956 N N . GLU A 1 255 ? 33.115 3.342 -19.595 1.00 97.31 255 GLU A N 1
ATOM 1957 C CA . GLU A 1 255 ? 33.089 1.942 -20.028 1.00 97.31 255 GLU A CA 1
ATOM 1958 C C . GLU A 1 255 ? 33.642 1.005 -18.940 1.00 97.31 255 GLU A C 1
ATOM 1960 O O . GLU A 1 255 ? 34.676 1.288 -18.324 1.00 97.31 255 GLU A O 1
ATOM 1965 N N . GLU A 1 256 ? 32.957 -0.117 -18.715 1.00 96.69 256 GLU A N 1
ATOM 1966 C CA . GLU A 1 256 ? 33.324 -1.141 -17.735 1.00 96.69 256 GLU A CA 1
ATOM 1967 C C . GLU A 1 256 ? 33.450 -2.508 -18.426 1.00 96.69 256 GLU A C 1
ATOM 1969 O O . GLU A 1 256 ? 32.543 -3.344 -18.411 1.00 96.69 256 GLU A O 1
ATOM 1974 N N . LEU A 1 257 ? 34.608 -2.742 -19.056 1.00 92.69 257 LEU A N 1
ATOM 1975 C CA . LEU A 1 257 ? 34.871 -3.928 -19.887 1.00 92.69 257 LEU A CA 1
ATOM 1976 C C . LEU A 1 257 ? 34.628 -5.252 -19.146 1.00 92.69 257 LEU A C 1
ATOM 1978 O O . LEU A 1 257 ? 34.007 -6.154 -19.700 1.00 92.69 257 LEU A O 1
ATOM 1982 N N . ASN A 1 258 ? 35.034 -5.327 -17.876 1.00 93.75 258 ASN A N 1
ATOM 1983 C CA . ASN A 1 258 ? 34.979 -6.543 -17.058 1.00 93.75 258 ASN A CA 1
ATOM 1984 C C . ASN A 1 258 ? 33.735 -6.620 -16.152 1.00 93.75 258 ASN A C 1
ATOM 1986 O O . ASN A 1 258 ? 33.771 -7.318 -15.141 1.00 93.75 258 ASN A O 1
ATOM 1990 N N . ALA A 1 259 ? 32.666 -5.877 -16.462 1.00 94.88 259 ALA A N 1
ATOM 1991 C CA . ALA A 1 259 ? 31.413 -5.990 -15.714 1.00 94.88 259 ALA A CA 1
ATOM 1992 C C . ALA A 1 259 ? 30.865 -7.423 -15.796 1.00 94.88 259 ALA A C 1
ATOM 1994 O O . ALA A 1 259 ? 30.766 -7.979 -16.892 1.00 94.88 259 ALA A O 1
ATOM 1995 N N . SER A 1 260 ? 30.504 -8.000 -14.649 1.00 95.19 260 SER A N 1
ATOM 1996 C CA . SER A 1 260 ? 29.921 -9.341 -14.578 1.00 95.19 260 SER A CA 1
ATOM 1997 C C . SER A 1 260 ? 28.523 -9.348 -15.192 1.00 95.19 260 SER A C 1
ATOM 1999 O O . SER A 1 260 ? 27.670 -8.562 -14.780 1.00 95.19 260 SER A O 1
ATOM 2001 N N . GLU A 1 261 ? 28.284 -10.252 -16.138 1.00 96.44 261 GLU A N 1
ATOM 2002 C CA . GLU A 1 261 ? 26.992 -10.476 -16.796 1.00 96.44 261 GLU A CA 1
ATOM 2003 C C . GLU A 1 261 ? 26.493 -11.897 -16.506 1.00 96.44 261 GLU A C 1
ATOM 2005 O O . GLU A 1 261 ? 27.298 -12.790 -16.241 1.00 96.44 261 GLU A O 1
ATOM 2010 N N . GLY A 1 262 ? 25.178 -12.103 -16.554 1.00 97.06 262 GLY A N 1
ATOM 2011 C CA . GLY A 1 262 ? 24.558 -13.406 -16.310 1.00 97.06 262 GLY A CA 1
ATOM 2012 C C . GLY A 1 262 ? 23.059 -13.416 -16.600 1.00 97.06 262 GLY A C 1
ATOM 2013 O O . GLY A 1 262 ? 22.527 -12.467 -17.189 1.00 97.06 262 GLY A O 1
ATOM 2014 N N . VAL A 1 263 ? 22.374 -14.473 -16.172 1.00 97.94 263 VAL A N 1
ATOM 2015 C CA . VAL A 1 263 ? 20.917 -14.635 -16.272 1.00 97.94 263 VAL A CA 1
ATOM 2016 C C . VAL A 1 263 ? 20.328 -14.903 -14.888 1.00 97.94 263 VAL A C 1
ATOM 2018 O O . VAL A 1 263 ? 20.764 -15.791 -14.159 1.00 97.94 263 VAL A O 1
ATOM 2021 N N . THR A 1 264 ? 19.322 -14.125 -14.494 1.00 96.62 264 THR A N 1
ATOM 2022 C CA . THR A 1 264 ? 18.623 -14.317 -13.215 1.00 96.62 264 THR A CA 1
ATOM 2023 C C . THR A 1 264 ? 17.898 -15.665 -13.169 1.00 96.62 264 THR A C 1
ATOM 2025 O O . THR A 1 264 ? 17.300 -16.100 -14.147 1.00 96.62 264 THR A O 1
ATOM 2028 N N . GLY A 1 265 ? 17.927 -16.334 -12.018 1.00 93.06 265 GLY A N 1
ATOM 2029 C CA . GLY A 1 265 ? 17.411 -17.694 -11.830 1.00 93.06 265 GLY A CA 1
ATOM 2030 C C . GLY A 1 265 ? 18.432 -18.793 -12.147 1.00 93.06 265 GLY A C 1
ATOM 2031 O O . GLY A 1 265 ? 18.390 -19.842 -11.511 1.00 93.06 265 GLY A O 1
ATOM 2032 N N . GLU A 1 266 ? 19.374 -18.538 -13.058 1.00 95.06 266 GLU A N 1
ATOM 2033 C CA . GLU A 1 266 ? 20.461 -19.465 -13.407 1.00 95.06 266 GLU A CA 1
ATOM 2034 C C . GLU A 1 266 ? 21.748 -19.117 -12.643 1.00 95.06 266 GLU A C 1
ATOM 2036 O O . GLU A 1 266 ? 22.360 -19.974 -12.004 1.00 95.06 266 GLU A O 1
ATOM 2041 N N . ASP A 1 267 ? 22.113 -17.833 -12.633 1.00 94.94 267 ASP A N 1
ATOM 2042 C CA . ASP A 1 267 ? 23.311 -17.314 -11.982 1.00 94.94 267 ASP A CA 1
ATOM 2043 C C . ASP A 1 267 ? 22.982 -16.711 -10.610 1.00 94.94 267 ASP A C 1
ATOM 2045 O O . ASP A 1 267 ? 22.364 -15.645 -10.482 1.00 94.94 267 ASP A O 1
ATOM 2049 N N . SER A 1 268 ? 23.444 -17.359 -9.540 1.00 93.31 268 SER A N 1
ATOM 2050 C CA . SER A 1 268 ? 23.178 -16.924 -8.159 1.00 93.31 268 SER A CA 1
ATOM 2051 C C . SER A 1 268 ? 23.751 -15.541 -7.821 1.00 93.31 268 SER A C 1
ATOM 2053 O O . SER A 1 268 ? 23.216 -14.856 -6.955 1.00 93.31 268 SER A O 1
ATOM 2055 N N . SER A 1 269 ? 24.802 -15.100 -8.520 1.00 94.38 269 SER A N 1
ATOM 2056 C CA . SER A 1 269 ? 25.468 -13.808 -8.295 1.00 94.38 269 SER A CA 1
ATOM 2057 C C . SER A 1 269 ? 24.635 -12.595 -8.722 1.00 94.38 269 SER A C 1
ATOM 2059 O O . SER A 1 269 ? 24.837 -11.503 -8.193 1.00 94.38 269 SER A O 1
ATOM 2061 N N . VAL A 1 270 ? 23.705 -12.778 -9.664 1.00 95.94 270 VAL A N 1
ATOM 2062 C CA . VAL A 1 270 ? 22.818 -11.722 -10.187 1.00 95.94 270 VAL A CA 1
ATOM 2063 C C . VAL A 1 270 ? 21.353 -11.952 -9.826 1.00 95.94 270 VAL A C 1
ATOM 2065 O O . VAL A 1 270 ? 20.522 -11.069 -10.036 1.00 95.94 270 VAL A O 1
ATOM 2068 N N . THR A 1 271 ? 21.025 -13.121 -9.274 1.00 96.69 271 THR A N 1
ATOM 2069 C CA . THR A 1 271 ? 19.667 -13.475 -8.860 1.00 96.69 271 THR A CA 1
ATOM 2070 C C . THR A 1 271 ? 19.306 -12.788 -7.553 1.00 96.69 271 THR A C 1
ATOM 2072 O O . THR A 1 271 ? 20.017 -12.897 -6.554 1.00 96.69 271 THR A O 1
ATOM 2075 N N . ARG A 1 272 ? 18.155 -12.108 -7.534 1.00 97.12 272 ARG A N 1
ATOM 2076 C CA . ARG A 1 272 ? 17.624 -11.500 -6.317 1.00 97.12 272 ARG A CA 1
ATOM 2077 C C . ARG A 1 272 ? 16.571 -12.413 -5.700 1.00 97.12 272 ARG A C 1
ATOM 2079 O O . ARG A 1 272 ? 15.568 -12.713 -6.337 1.00 97.12 272 ARG A O 1
ATOM 2086 N N . ILE A 1 273 ? 16.799 -12.812 -4.452 1.00 97.31 273 ILE A N 1
ATOM 2087 C CA . ILE A 1 273 ? 15.862 -13.604 -3.648 1.00 97.31 273 ILE A CA 1
ATOM 2088 C C . ILE A 1 273 ? 15.243 -12.705 -2.571 1.00 97.31 273 ILE A C 1
ATOM 2090 O O . ILE A 1 273 ? 15.914 -11.826 -2.017 1.00 97.31 273 ILE A O 1
ATOM 2094 N N . MET A 1 274 ? 13.957 -12.904 -2.301 1.00 96.75 274 MET A N 1
ATOM 2095 C CA . MET A 1 274 ? 13.169 -12.172 -1.320 1.00 96.75 274 MET A CA 1
ATOM 2096 C C . MET A 1 274 ? 12.430 -13.156 -0.414 1.00 96.75 274 MET A C 1
ATOM 2098 O O . MET A 1 274 ? 11.748 -14.057 -0.898 1.00 96.75 274 MET A O 1
ATOM 2102 N N . LEU A 1 275 ? 12.553 -12.966 0.901 1.00 97.31 275 LEU A N 1
ATOM 2103 C CA . LEU A 1 275 ? 11.797 -13.745 1.882 1.00 97.31 275 LEU A CA 1
ATOM 2104 C C . LEU A 1 275 ? 10.295 -13.529 1.662 1.00 97.31 275 LEU A C 1
ATOM 2106 O O . LEU A 1 275 ? 9.862 -12.381 1.516 1.00 97.31 275 LEU A O 1
ATOM 2110 N N . ARG A 1 276 ? 9.497 -14.603 1.717 1.00 96.06 276 ARG A N 1
ATOM 2111 C CA . ARG A 1 276 ? 8.031 -14.530 1.549 1.00 96.06 276 ARG A CA 1
ATOM 2112 C C . ARG A 1 276 ? 7.361 -13.540 2.492 1.00 96.06 276 ARG A C 1
ATOM 2114 O O . ARG A 1 276 ? 6.526 -12.764 2.053 1.00 96.06 276 ARG A O 1
ATOM 2121 N N . GLN A 1 277 ? 7.785 -13.499 3.754 1.00 96.62 277 GLN A N 1
ATOM 2122 C CA . GLN A 1 277 ? 7.274 -12.531 4.727 1.00 96.62 277 GLN A CA 1
ATOM 2123 C C . GLN A 1 277 ? 7.474 -11.083 4.264 1.00 96.62 277 GLN A C 1
ATOM 2125 O O . GLN A 1 277 ? 6.569 -10.260 4.361 1.00 96.62 277 GLN A O 1
ATOM 2130 N N . VAL A 1 278 ? 8.655 -10.762 3.730 1.00 97.56 278 VAL A N 1
ATOM 2131 C CA . VAL A 1 278 ? 8.942 -9.409 3.235 1.00 97.56 278 VAL A CA 1
ATOM 2132 C C . VAL A 1 278 ? 8.107 -9.124 1.988 1.00 97.56 278 VAL A C 1
ATOM 2134 O O . VAL A 1 278 ? 7.618 -8.011 1.834 1.00 97.56 278 VAL A O 1
ATOM 2137 N N . TYR A 1 279 ? 7.922 -10.117 1.113 1.00 98.31 279 TYR A N 1
ATOM 2138 C CA . TYR A 1 279 ? 7.086 -9.979 -0.080 1.00 98.31 279 TYR A CA 1
ATOM 2139 C C . TYR A 1 279 ? 5.630 -9.701 0.297 1.00 98.31 279 TYR A C 1
ATOM 2141 O O . TYR A 1 279 ? 5.049 -8.731 -0.182 1.00 98.31 279 TYR A O 1
ATOM 2149 N N . ALA A 1 280 ? 5.071 -10.486 1.218 1.00 97.88 280 ALA A N 1
ATOM 2150 C CA . ALA A 1 280 ? 3.699 -10.326 1.673 1.00 97.88 280 ALA A CA 1
ATOM 2151 C C . ALA A 1 280 ? 3.458 -8.972 2.353 1.00 97.88 280 ALA A C 1
ATOM 2153 O O . ALA A 1 280 ? 2.444 -8.331 2.093 1.00 97.88 280 ALA A O 1
ATOM 2154 N N . ASN A 1 281 ? 4.422 -8.483 3.138 1.00 97.00 281 ASN A N 1
ATOM 2155 C CA . ASN A 1 281 ? 4.355 -7.150 3.742 1.00 97.00 281 ASN A CA 1
ATOM 2156 C C . ASN A 1 281 ? 4.385 -6.010 2.710 1.00 97.00 281 ASN A C 1
ATOM 2158 O O . ASN A 1 281 ? 3.946 -4.904 3.011 1.00 97.00 281 ASN A O 1
ATOM 2162 N N . MET A 1 282 ? 4.952 -6.244 1.523 1.00 97.94 282 MET A N 1
ATOM 2163 C CA . MET A 1 282 ? 5.079 -5.225 0.480 1.00 97.94 282 MET A CA 1
ATOM 2164 C C . MET A 1 282 ? 3.954 -5.266 -0.551 1.00 97.94 282 MET A C 1
ATOM 2166 O O . MET A 1 282 ? 3.525 -4.212 -1.014 1.00 97.94 282 MET A O 1
ATOM 2170 N N . TYR A 1 283 ? 3.517 -6.463 -0.938 1.00 98.50 283 TYR A N 1
ATOM 2171 C CA . TYR A 1 283 ? 2.622 -6.672 -2.076 1.00 98.50 283 TYR A CA 1
ATOM 2172 C C . TYR A 1 283 ? 1.376 -7.482 -1.705 1.00 98.50 283 TYR A C 1
ATOM 2174 O O . TYR A 1 283 ? 0.571 -7.794 -2.576 1.00 98.50 283 TYR A O 1
ATOM 2182 N N . GLY A 1 284 ? 1.203 -7.878 -0.443 1.00 98.25 284 GLY A N 1
ATOM 2183 C CA . GLY A 1 284 ? 0.235 -8.896 -0.035 1.00 98.25 284 GLY A CA 1
ATOM 2184 C C . GLY A 1 284 ? 0.716 -10.325 -0.336 1.00 98.25 284 GLY A C 1
ATOM 2185 O O . GLY A 1 284 ? 1.657 -10.515 -1.115 1.00 98.25 284 GLY A O 1
ATOM 2186 N N . PRO A 1 285 ? 0.077 -11.345 0.260 1.00 98.25 285 PRO A N 1
ATOM 2187 C CA . PRO A 1 285 ? 0.479 -12.745 0.118 1.00 98.25 285 PRO A CA 1
ATOM 2188 C C . PRO A 1 285 ? 0.408 -13.232 -1.335 1.00 98.25 285 PRO A C 1
ATOM 2190 O O . PRO A 1 285 ? -0.231 -12.612 -2.193 1.00 98.25 285 PRO A O 1
ATOM 2193 N N . THR A 1 286 ? 1.087 -14.343 -1.610 1.00 98.69 286 THR A N 1
ATOM 2194 C CA . THR A 1 286 ? 1.135 -14.994 -2.925 1.00 98.69 286 THR A CA 1
ATOM 2195 C C . THR A 1 286 ? 0.826 -16.492 -2.819 1.00 98.69 286 THR A C 1
ATOM 2197 O O . THR A 1 286 ? 0.505 -16.995 -1.747 1.00 98.69 286 THR A O 1
ATOM 2200 N N . THR A 1 287 ? 0.893 -17.213 -3.939 1.00 98.56 287 THR A N 1
ATOM 2201 C CA . THR A 1 287 ? 0.508 -18.628 -4.064 1.00 98.56 287 THR A CA 1
ATOM 2202 C C . THR A 1 287 ? 1.077 -19.488 -2.929 1.00 98.56 287 THR A C 1
ATOM 2204 O O . THR A 1 287 ? 2.293 -19.493 -2.686 1.00 98.56 287 THR A O 1
ATOM 2207 N N . GLY A 1 288 ? 0.191 -20.239 -2.268 1.00 98.12 288 GLY A N 1
ATOM 2208 C CA . GLY A 1 288 ? 0.486 -21.136 -1.146 1.00 98.12 288 GLY A CA 1
ATOM 2209 C C . GLY A 1 288 ? 0.539 -20.467 0.232 1.00 98.12 288 GLY A C 1
ATOM 2210 O O . GLY A 1 288 ? 0.564 -21.173 1.240 1.00 98.12 288 GLY A O 1
ATOM 2211 N N . ASP A 1 289 ? 0.547 -19.134 0.303 1.00 98.50 289 ASP A N 1
ATOM 2212 C CA . ASP A 1 289 ? 0.363 -18.421 1.567 1.00 98.50 289 ASP A CA 1
ATOM 2213 C C . ASP A 1 289 ? -1.117 -18.495 1.993 1.00 98.50 289 ASP A C 1
ATOM 2215 O O . ASP A 1 289 ? -2.013 -18.633 1.156 1.00 98.50 289 ASP A O 1
ATOM 2219 N N . LYS A 1 290 ? -1.387 -18.388 3.298 1.00 98.50 290 LYS A N 1
ATOM 2220 C CA . LYS A 1 290 ? -2.737 -18.421 3.876 1.00 98.50 290 LYS A CA 1
ATOM 2221 C C . LYS A 1 290 ? -3.017 -17.184 4.709 1.00 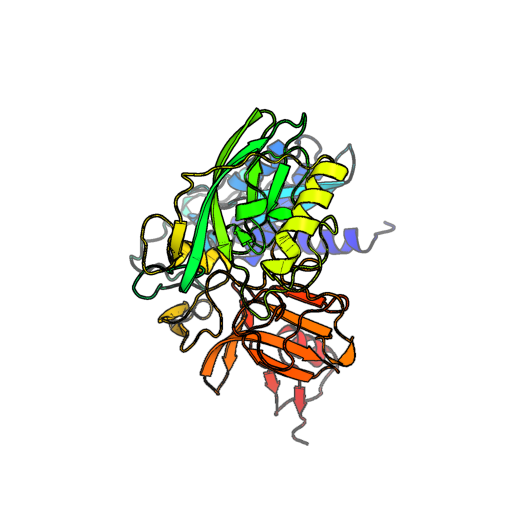98.50 290 LYS A C 1
ATOM 2223 O O . LYS A 1 290 ? -2.120 -16.709 5.398 1.00 98.50 290 LYS A O 1
ATOM 2228 N N . ILE A 1 291 ? -4.263 -16.726 4.693 1.00 98.38 291 ILE A N 1
ATOM 2229 C CA . ILE A 1 291 ? -4.745 -15.570 5.455 1.00 98.38 291 ILE A CA 1
ATOM 2230 C C . ILE A 1 291 ? -5.854 -16.024 6.394 1.00 98.38 291 ILE A C 1
ATOM 2232 O O . ILE A 1 291 ? -6.808 -16.660 5.940 1.00 98.38 291 ILE A O 1
ATOM 2236 N N . ARG A 1 292 ? -5.768 -15.679 7.680 1.00 98.00 292 ARG A N 1
ATOM 2237 C CA . ARG A 1 292 ? -6.903 -15.817 8.598 1.00 98.00 292 ARG A CA 1
ATOM 2238 C C . ARG A 1 292 ? -7.985 -14.795 8.249 1.00 98.00 292 ARG A C 1
ATOM 2240 O O . ARG A 1 292 ? -7.696 -13.607 8.126 1.00 98.00 292 ARG A O 1
ATOM 2247 N N . LEU A 1 293 ? -9.237 -15.223 8.119 1.00 98.00 293 LEU A N 1
ATOM 2248 C CA . LEU A 1 293 ? -10.344 -14.307 7.837 1.00 98.00 293 LEU A CA 1
ATOM 2249 C C . LEU A 1 293 ? -10.815 -13.637 9.129 1.00 98.00 293 LEU A C 1
ATOM 2251 O O . LEU A 1 293 ? -11.534 -14.246 9.917 1.00 98.00 293 LEU A O 1
ATOM 2255 N N . GLY A 1 294 ? -10.392 -12.391 9.354 1.00 95.81 294 GLY A N 1
ATOM 2256 C CA . GLY A 1 294 ? -10.687 -11.670 10.593 1.00 95.81 294 GLY A CA 1
ATOM 2257 C C . GLY A 1 294 ? -10.146 -12.421 11.809 1.00 95.81 294 GLY A C 1
ATOM 2258 O O . GLY A 1 294 ? -9.025 -12.924 11.775 1.00 95.81 294 GLY A O 1
ATOM 2259 N N . ASP A 1 295 ? -10.954 -12.510 12.856 1.00 94.38 295 ASP A N 1
ATOM 2260 C CA . ASP A 1 295 ? -10.724 -13.264 14.092 1.00 94.38 295 ASP A CA 1
ATOM 2261 C C . ASP A 1 295 ? -11.402 -14.649 14.079 1.00 94.38 295 ASP A C 1
ATOM 2263 O O . ASP A 1 295 ? -11.725 -15.200 15.126 1.00 94.38 295 ASP A O 1
ATOM 2267 N N . THR A 1 296 ? -11.638 -15.220 12.892 1.00 96.25 296 THR A N 1
ATOM 2268 C CA . THR A 1 296 ? -12.234 -16.558 12.745 1.00 96.25 296 THR A CA 1
ATOM 2269 C C . THR A 1 296 ? -11.178 -17.672 12.688 1.00 96.25 296 THR A C 1
ATOM 2271 O O . THR A 1 296 ? -9.979 -17.424 12.534 1.00 96.25 296 THR A O 1
ATOM 2274 N N . ASP A 1 297 ? -11.639 -18.925 12.708 1.00 95.50 297 ASP A N 1
ATOM 2275 C CA . ASP A 1 297 ? -10.818 -20.127 12.482 1.00 95.50 297 ASP A CA 1
ATOM 2276 C C . ASP A 1 297 ? -10.548 -20.429 10.997 1.00 95.50 297 ASP A C 1
ATOM 2278 O O . ASP A 1 297 ? -9.901 -21.424 10.653 1.00 95.50 297 ASP A O 1
ATOM 2282 N N . LEU A 1 298 ? -11.069 -19.602 10.085 1.00 97.88 298 LEU A N 1
ATOM 2283 C CA . LEU A 1 298 ? -10.978 -19.838 8.649 1.00 97.88 298 LEU A CA 1
ATOM 2284 C C . LEU A 1 298 ? -9.662 -19.300 8.087 1.00 97.88 298 LEU A C 1
ATOM 2286 O O . LEU A 1 298 ? -9.329 -18.129 8.267 1.00 97.88 298 LEU A O 1
ATOM 2290 N N . PHE A 1 299 ? -8.959 -20.147 7.332 1.00 98.31 299 PHE A N 1
ATOM 2291 C CA . PHE A 1 299 ? -7.755 -19.783 6.587 1.00 98.31 299 PHE A CA 1
ATOM 2292 C C . PHE A 1 299 ? -7.985 -19.917 5.082 1.00 98.31 299 PHE A C 1
ATOM 2294 O O . PHE A 1 299 ? -8.200 -21.019 4.577 1.00 98.31 299 PHE A O 1
ATOM 2301 N N . ALA A 1 300 ? -7.888 -18.797 4.372 1.00 98.56 300 ALA A N 1
ATOM 2302 C CA . ALA A 1 300 ? -7.944 -18.725 2.918 1.00 98.56 300 ALA A CA 1
ATOM 2303 C C . ALA A 1 300 ? -6.536 -18.911 2.337 1.00 98.56 300 ALA A C 1
ATOM 2305 O O . ALA A 1 300 ? -5.657 -18.099 2.612 1.00 98.56 300 ALA A O 1
ATOM 2306 N N . GLU A 1 301 ? -6.307 -19.973 1.563 1.00 98.75 301 GLU A N 1
ATOM 2307 C CA . GLU A 1 301 ? -5.043 -20.200 0.848 1.00 98.75 301 GLU A CA 1
ATOM 2308 C C . GLU A 1 301 ? -5.089 -19.541 -0.533 1.00 98.75 301 GLU A C 1
ATOM 2310 O O . GLU A 1 301 ? -6.074 -19.689 -1.251 1.00 98.75 301 GLU A O 1
ATOM 2315 N N . ILE A 1 302 ? -4.025 -18.831 -0.914 1.00 98.75 302 ILE A N 1
ATOM 2316 C CA . ILE A 1 302 ? -3.905 -18.266 -2.260 1.00 98.75 302 ILE A CA 1
ATOM 2317 C C . ILE A 1 302 ? -3.631 -19.400 -3.250 1.00 98.75 302 ILE A C 1
ATOM 2319 O O . ILE A 1 302 ? -2.531 -19.956 -3.287 1.00 98.75 302 ILE A O 1
ATOM 2323 N N . GLU A 1 303 ? -4.622 -19.720 -4.078 1.00 98.56 303 GLU A N 1
ATOM 2324 C CA . GLU A 1 303 ? -4.580 -20.841 -5.023 1.00 98.56 303 GLU A CA 1
ATOM 2325 C C . GLU A 1 303 ? -3.708 -20.525 -6.242 1.00 98.56 303 GLU A C 1
ATOM 2327 O O . GLU A 1 303 ? -3.061 -21.409 -6.810 1.00 98.56 303 GLU A O 1
ATOM 2332 N N . ARG A 1 304 ? -3.692 -19.254 -6.661 1.00 98.00 304 ARG A N 1
ATOM 2333 C CA . ARG A 1 304 ? -2.928 -18.782 -7.820 1.00 98.00 304 ARG A CA 1
ATOM 2334 C C . ARG A 1 304 ? -2.618 -17.295 -7.728 1.00 98.00 304 ARG A C 1
ATOM 2336 O O . ARG A 1 304 ? -3.505 -16.495 -7.452 1.00 98.00 304 ARG A O 1
ATOM 2343 N N . ASP A 1 305 ? -1.395 -16.931 -8.089 1.00 98.31 305 ASP A N 1
ATOM 2344 C CA . ASP A 1 305 ? -0.958 -15.557 -8.338 1.00 98.31 305 ASP A CA 1
ATOM 2345 C C . ASP A 1 305 ? -0.640 -15.370 -9.828 1.00 98.31 305 ASP A C 1
ATOM 2347 O O . ASP A 1 305 ? 0.012 -16.215 -10.444 1.00 98.31 305 ASP A O 1
ATOM 2351 N N . VAL A 1 306 ? -1.142 -14.288 -10.421 1.00 97.19 306 VAL A N 1
ATOM 2352 C CA . VAL A 1 306 ? -0.879 -13.909 -11.822 1.00 97.19 306 VAL A CA 1
ATOM 2353 C C . VAL A 1 306 ? 0.331 -12.981 -11.969 1.00 97.19 306 VAL A C 1
ATOM 2355 O O . VAL A 1 306 ? 0.714 -12.650 -13.093 1.00 97.19 306 VAL A O 1
ATOM 2358 N N . ALA A 1 307 ? 0.921 -12.534 -10.858 1.00 95.69 307 ALA A N 1
ATOM 2359 C CA . ALA A 1 307 ? 2.093 -11.677 -10.860 1.00 95.69 307 ALA A CA 1
ATOM 2360 C C . ALA A 1 307 ? 3.303 -12.354 -11.522 1.00 95.69 307 ALA A C 1
ATOM 2362 O O . ALA A 1 307 ? 3.527 -13.562 -11.428 1.00 95.69 307 ALA A O 1
ATOM 2363 N N . VAL A 1 308 ? 4.134 -11.529 -12.156 1.00 97.88 308 VAL A N 1
ATOM 2364 C CA . VAL A 1 308 ? 5.499 -11.897 -12.540 1.00 97.88 308 VAL A CA 1
ATOM 2365 C C . VAL A 1 308 ? 6.413 -11.253 -11.509 1.00 97.88 308 VAL A C 1
ATOM 2367 O O . VAL A 1 308 ? 6.516 -10.026 -11.477 1.00 97.88 308 VAL A O 1
ATOM 2370 N N . TYR A 1 309 ? 7.032 -12.067 -10.651 1.00 98.44 309 TYR A N 1
ATOM 2371 C CA . TYR A 1 309 ? 7.707 -11.552 -9.461 1.00 98.44 309 TYR A CA 1
ATOM 2372 C C . TYR A 1 309 ? 8.820 -10.556 -9.795 1.00 98.44 309 TYR A C 1
ATOM 2374 O O . TYR A 1 309 ? 9.760 -10.880 -10.524 1.00 98.44 309 TYR A O 1
ATOM 2382 N N . GLY A 1 310 ? 8.734 -9.351 -9.233 1.00 98.31 310 GLY A N 1
ATOM 2383 C CA . GLY A 1 310 ? 9.612 -8.214 -9.509 1.00 98.31 310 GLY A CA 1
ATOM 2384 C C . GLY A 1 310 ? 9.042 -7.168 -10.477 1.00 98.31 310 GLY A C 1
ATOM 2385 O O . GLY A 1 310 ? 9.667 -6.115 -10.617 1.00 98.31 310 GLY A O 1
ATOM 2386 N N . ASP A 1 311 ? 7.890 -7.432 -11.106 1.00 98.69 311 ASP A N 1
ATOM 2387 C CA . ASP A 1 311 ? 7.103 -6.497 -11.931 1.00 98.69 311 ASP A CA 1
ATOM 2388 C C . ASP A 1 311 ? 5.735 -6.169 -11.276 1.00 98.69 311 ASP A C 1
ATOM 2390 O O . ASP A 1 311 ? 4.745 -5.937 -11.980 1.00 98.69 311 ASP A O 1
ATOM 2394 N N . GLU A 1 312 ? 5.646 -6.176 -9.940 1.00 98.81 312 GLU A N 1
ATOM 2395 C CA . GLU A 1 312 ? 4.427 -5.808 -9.206 1.00 98.81 312 GLU A CA 1
ATOM 2396 C C . GLU A 1 312 ? 4.050 -4.337 -9.449 1.00 98.81 312 GLU A C 1
ATOM 2398 O O . GLU A 1 312 ? 4.886 -3.424 -9.394 1.00 98.81 312 GLU A O 1
ATOM 2403 N N . CYS A 1 313 ? 2.762 -4.082 -9.681 1.00 98.62 313 CYS A N 1
ATOM 2404 C CA . CYS A 1 313 ? 2.235 -2.739 -9.884 1.00 98.62 313 CYS A CA 1
ATOM 2405 C C . CYS A 1 313 ? 2.108 -2.024 -8.535 1.00 98.62 313 CYS A C 1
ATOM 2407 O O . CYS A 1 313 ? 1.158 -2.253 -7.801 1.00 98.62 313 CYS A O 1
ATOM 2409 N N . VAL A 1 314 ? 3.057 -1.148 -8.195 1.00 98.56 314 VAL A N 1
ATOM 2410 C CA . VAL A 1 314 ? 3.006 -0.373 -6.941 1.00 98.56 314 VAL A CA 1
ATOM 2411 C C . VAL A 1 314 ? 3.088 1.124 -7.220 1.00 98.56 314 VAL A C 1
ATOM 2413 O O . VAL A 1 314 ? 4.035 1.607 -7.858 1.00 98.56 314 VAL A O 1
ATOM 2416 N N . PHE A 1 315 ? 2.115 1.869 -6.695 1.00 97.94 315 PHE A N 1
ATOM 2417 C CA . PHE A 1 315 ? 2.003 3.320 -6.843 1.00 97.94 315 PHE A CA 1
ATOM 2418 C C . PHE A 1 315 ? 2.662 4.096 -5.693 1.00 97.94 315 PHE A C 1
ATOM 2420 O O . PHE A 1 315 ? 2.679 3.670 -4.533 1.00 97.94 315 PHE A O 1
ATOM 2427 N N . GLY A 1 316 ? 3.239 5.255 -6.020 1.00 95.69 316 GLY A N 1
ATOM 2428 C CA . GLY A 1 316 ? 3.820 6.193 -5.061 1.00 95.69 316 GLY A CA 1
ATOM 2429 C C . GLY A 1 316 ? 5.115 6.852 -5.539 1.00 95.69 316 GLY A C 1
ATOM 2430 O O . GLY A 1 316 ? 5.674 6.522 -6.590 1.00 95.69 316 GLY A O 1
ATOM 2431 N N . GLY A 1 317 ? 5.623 7.786 -4.731 1.00 95.31 317 GLY A N 1
ATOM 2432 C CA . GLY A 1 317 ? 6.854 8.523 -5.019 1.00 95.31 317 GLY A CA 1
ATOM 2433 C C . GLY A 1 317 ? 8.047 7.592 -5.252 1.00 95.31 317 GLY A C 1
ATOM 2434 O O . GLY A 1 317 ? 8.459 6.859 -4.359 1.00 95.31 317 GLY A O 1
ATOM 2435 N N . GLY A 1 318 ? 8.606 7.619 -6.465 1.00 93.25 318 GLY A N 1
ATOM 2436 C CA . GLY A 1 318 ? 9.764 6.798 -6.836 1.00 93.25 318 GLY A CA 1
ATOM 2437 C C . GLY A 1 318 ? 9.471 5.313 -7.088 1.00 93.25 318 GLY A C 1
ATOM 2438 O O . GLY A 1 318 ? 10.423 4.560 -7.293 1.00 93.25 318 GLY A O 1
ATOM 2439 N N . LYS A 1 319 ? 8.197 4.893 -7.110 1.00 98.19 319 LYS A N 1
ATOM 2440 C CA . LYS A 1 319 ? 7.804 3.489 -7.304 1.00 98.19 319 LYS A CA 1
ATOM 2441 C C . LYS A 1 319 ? 7.641 3.109 -8.791 1.00 98.19 319 LYS A C 1
ATOM 2443 O O . LYS A 1 319 ? 8.319 3.685 -9.652 1.00 98.19 319 LYS A O 1
ATOM 2448 N N . VAL A 1 320 ? 6.809 2.102 -9.076 1.00 98.69 320 VAL A N 1
ATOM 2449 C CA . VAL A 1 320 ? 6.689 1.420 -10.378 1.00 98.69 320 VAL A CA 1
ATOM 2450 C C . VAL A 1 320 ? 5.770 2.161 -11.340 1.00 98.69 320 VAL A C 1
ATOM 2452 O O . VAL A 1 320 ? 6.162 2.406 -12.480 1.00 98.69 320 VAL A O 1
ATOM 2455 N N . LEU A 1 321 ? 4.568 2.530 -10.886 1.00 98.50 321 LEU A N 1
ATOM 2456 C CA . LEU A 1 321 ? 3.546 3.168 -11.720 1.00 98.50 321 LEU A CA 1
ATOM 2457 C C . LEU A 1 321 ? 3.872 4.649 -11.938 1.00 98.50 321 LEU A C 1
ATOM 2459 O O . LEU A 1 321 ? 3.428 5.527 -11.201 1.00 98.50 321 LEU A O 1
ATOM 2463 N N . ARG A 1 322 ? 4.748 4.896 -12.913 1.00 98.50 322 ARG A N 1
ATOM 2464 C CA . ARG A 1 322 ? 5.203 6.209 -13.383 1.00 98.50 322 ARG A CA 1
ATOM 2465 C C . ARG A 1 322 ? 5.411 6.159 -14.893 1.00 98.50 322 ARG A C 1
ATOM 2467 O O . ARG A 1 322 ? 5.644 5.080 -15.437 1.00 98.50 322 ARG A O 1
ATOM 2474 N N . ASP A 1 323 ? 5.338 7.323 -15.530 1.00 98.31 323 ASP A N 1
ATOM 2475 C CA . ASP A 1 323 ? 5.460 7.506 -16.982 1.00 98.31 323 ASP A CA 1
ATOM 2476 C C . ASP A 1 323 ? 6.659 6.753 -17.588 1.00 98.31 323 ASP A C 1
ATOM 2478 O O . ASP A 1 323 ? 7.772 6.807 -17.053 1.00 98.31 323 ASP A O 1
ATOM 2482 N N . GLY A 1 324 ? 6.405 6.009 -18.668 1.00 97.94 324 GLY A N 1
ATOM 2483 C CA . GLY A 1 324 ? 7.371 5.170 -19.379 1.00 97.94 324 GLY A CA 1
ATOM 2484 C C . GLY A 1 324 ? 7.846 3.929 -18.616 1.00 97.94 324 GLY A C 1
ATOM 2485 O O . GLY A 1 324 ? 8.620 3.140 -19.158 1.00 97.94 324 GLY A O 1
ATOM 2486 N N . MET A 1 325 ? 7.414 3.746 -17.364 1.00 98.62 325 MET A N 1
ATOM 2487 C CA . MET A 1 325 ? 7.777 2.626 -16.492 1.00 98.62 325 MET A CA 1
ATOM 2488 C C . MET A 1 325 ? 6.600 1.654 -16.404 1.00 98.62 325 MET A C 1
ATOM 2490 O O . MET A 1 325 ? 6.204 1.112 -17.426 1.00 98.62 325 MET A O 1
ATOM 2494 N N . GLY A 1 326 ? 6.021 1.414 -15.223 1.00 98.44 326 GLY A N 1
ATOM 2495 C CA . GLY A 1 326 ? 4.808 0.600 -15.096 1.00 98.44 326 GLY A CA 1
ATOM 2496 C C . GLY A 1 326 ? 3.538 1.283 -15.612 1.00 98.44 326 GLY A C 1
ATOM 2497 O O . GLY A 1 326 ? 2.555 0.594 -15.858 1.00 98.44 326 GLY A O 1
ATOM 2498 N N . GLN A 1 327 ? 3.566 2.607 -15.805 1.00 98.62 327 GLN A N 1
ATOM 2499 C CA . GLN A 1 327 ? 2.535 3.347 -16.530 1.00 98.62 327 GLN A CA 1
ATOM 2500 C C . GLN A 1 327 ? 2.996 3.514 -17.981 1.00 98.62 327 GLN A C 1
ATOM 2502 O O . GLN A 1 327 ? 4.048 4.102 -18.238 1.00 98.62 327 GLN A O 1
ATOM 2507 N N . ALA A 1 328 ? 2.223 2.977 -18.915 1.00 97.69 328 ALA A N 1
ATOM 2508 C CA . ALA A 1 328 ? 2.501 3.007 -20.338 1.00 97.69 328 ALA A CA 1
ATOM 2509 C C . ALA A 1 328 ? 2.298 4.410 -20.928 1.00 97.69 328 ALA A C 1
ATOM 2511 O O . ALA A 1 328 ? 1.347 5.117 -20.573 1.00 97.69 328 ALA A O 1
ATOM 2512 N N . SER A 1 329 ? 3.169 4.788 -21.865 1.00 94.62 329 SER A N 1
ATOM 2513 C CA . SER A 1 329 ? 3.134 6.087 -22.541 1.00 94.62 329 SER A CA 1
ATOM 2514 C C . SER A 1 329 ? 2.877 5.896 -24.039 1.00 94.62 329 SER A C 1
ATOM 2516 O O . SER A 1 329 ? 3.256 4.903 -24.652 1.00 94.62 329 SER A O 1
ATOM 2518 N N . GLY A 1 330 ? 2.155 6.831 -24.656 1.00 91.56 330 GLY A N 1
ATOM 2519 C CA . GLY A 1 330 ? 1.839 6.750 -26.089 1.00 91.56 330 GLY A CA 1
ATOM 2520 C C . GLY A 1 330 ? 0.788 5.699 -26.481 1.00 91.56 330 GLY A C 1
ATOM 2521 O O . GLY A 1 330 ? 0.586 5.480 -27.674 1.00 91.56 330 GLY A O 1
ATOM 2522 N N . TYR A 1 331 ? 0.095 5.088 -25.516 1.00 95.62 331 TYR A N 1
ATOM 2523 C CA . TYR A 1 331 ? -1.055 4.219 -25.781 1.00 95.62 331 TYR A CA 1
ATOM 2524 C C . TYR A 1 331 ? -2.355 5.031 -25.925 1.00 95.62 331 TYR A C 1
ATOM 2526 O O . TYR A 1 331 ? -2.548 6.005 -25.188 1.00 95.62 331 TYR A O 1
ATOM 2534 N N . PRO A 1 332 ? -3.267 4.649 -26.842 1.00 95.81 332 PRO A N 1
ATOM 2535 C CA . PRO A 1 332 ? -4.603 5.230 -26.914 1.00 95.81 332 PRO A CA 1
ATOM 2536 C C . PRO A 1 332 ? -5.353 5.085 -25.584 1.00 95.81 332 PRO A C 1
ATOM 2538 O O . PRO A 1 332 ? -5.291 4.045 -24.929 1.00 95.81 332 PRO A O 1
ATOM 2541 N N . ALA A 1 333 ? -6.117 6.111 -25.201 1.00 94.00 333 ALA A N 1
ATOM 2542 C CA . ALA A 1 333 ? -6.959 6.065 -24.002 1.00 94.00 333 ALA A CA 1
ATOM 2543 C C . ALA A 1 333 ? -7.976 4.904 -24.042 1.00 94.00 333 ALA A C 1
ATOM 2545 O O . ALA A 1 333 ? -8.285 4.305 -23.012 1.00 94.00 333 ALA A O 1
ATOM 2546 N N . ASP A 1 334 ? -8.445 4.533 -25.236 1.00 95.56 334 ASP A N 1
ATOM 2547 C CA . ASP A 1 334 ? -9.359 3.406 -25.448 1.00 95.56 334 ASP A CA 1
ATOM 2548 C C . ASP A 1 334 ? -8.722 2.041 -25.135 1.00 95.56 334 ASP A C 1
ATOM 2550 O O . ASP A 1 334 ? -9.442 1.112 -24.771 1.00 95.56 334 ASP A O 1
ATOM 2554 N N . ASP A 1 335 ? -7.393 1.947 -25.121 1.00 96.19 335 ASP A N 1
ATOM 2555 C CA . ASP A 1 335 ? -6.664 0.721 -24.770 1.00 96.19 335 ASP A CA 1
ATOM 2556 C C . ASP A 1 335 ? -6.268 0.668 -23.283 1.00 96.19 335 ASP A C 1
ATOM 2558 O O . ASP A 1 335 ? -5.868 -0.383 -22.780 1.00 96.19 335 ASP A O 1
ATOM 2562 N N . CYS A 1 336 ? -6.376 1.791 -22.567 1.00 98.25 336 CYS A N 1
ATOM 2563 C CA . CYS A 1 336 ? -5.949 1.918 -21.174 1.00 98.25 336 CYS A CA 1
ATOM 2564 C C . CYS A 1 336 ? -7.115 1.745 -20.194 1.00 98.25 336 CYS A C 1
ATOM 2566 O O . CYS A 1 336 ? -8.264 2.067 -20.503 1.00 98.25 336 CYS A O 1
ATOM 2568 N N . LEU A 1 337 ? -6.817 1.267 -18.991 1.00 98.75 337 LEU A N 1
ATOM 2569 C CA . LEU A 1 337 ? -7.779 1.172 -17.894 1.00 98.75 337 LEU A CA 1
ATOM 2570 C C . LEU A 1 337 ? -8.209 2.563 -17.402 1.00 98.75 337 LEU A C 1
ATOM 2572 O O . LEU A 1 337 ? -7.431 3.514 -17.458 1.00 98.75 337 LEU A O 1
ATOM 2576 N N . GLU A 1 338 ? -9.426 2.680 -16.873 1.00 98.69 338 GLU A N 1
ATOM 2577 C CA . GLU A 1 338 ? -9.848 3.873 -16.120 1.00 98.69 338 GLU A CA 1
ATOM 2578 C C . GLU A 1 338 ? -9.360 3.799 -14.677 1.00 98.69 338 GLU A C 1
ATOM 2580 O O . GLU A 1 338 ? -8.917 4.792 -14.109 1.00 98.69 338 GLU A O 1
ATOM 2585 N N . THR A 1 339 ? -9.418 2.613 -14.074 1.00 98.88 339 THR A N 1
ATOM 2586 C CA . THR A 1 339 ? -8.895 2.360 -12.732 1.00 98.88 339 THR A CA 1
ATOM 2587 C C . THR A 1 339 ? -8.281 0.971 -12.678 1.00 98.88 339 THR A C 1
ATOM 2589 O O . THR A 1 339 ? -8.764 0.041 -13.328 1.00 98.88 339 THR A O 1
ATOM 2592 N N . VAL A 1 340 ? -7.221 0.819 -11.895 1.00 98.88 340 VAL A N 1
ATOM 2593 C CA . VAL A 1 340 ? -6.647 -0.479 -11.548 1.00 98.88 340 VAL A CA 1
ATOM 2594 C C . VAL A 1 340 ? -6.627 -0.644 -10.031 1.00 98.88 340 VAL A C 1
ATOM 2596 O O . VAL A 1 340 ? -6.192 0.259 -9.318 1.00 98.88 340 VAL A O 1
ATOM 2599 N N . ILE A 1 341 ? -7.093 -1.790 -9.533 1.00 98.88 341 ILE A N 1
ATOM 2600 C CA . ILE A 1 341 ? -6.846 -2.215 -8.150 1.00 98.88 341 ILE A CA 1
ATOM 2601 C C . ILE A 1 341 ? -5.627 -3.131 -8.180 1.00 98.88 341 ILE A C 1
ATOM 2603 O O . ILE A 1 341 ? -5.685 -4.198 -8.791 1.00 98.88 341 ILE A O 1
ATOM 2607 N N . THR A 1 342 ? -4.519 -2.708 -7.579 1.00 98.81 342 THR A N 1
ATOM 2608 C CA . THR A 1 342 ? -3.240 -3.424 -7.680 1.00 98.81 342 THR A CA 1
ATOM 2609 C C . THR A 1 342 ? -3.086 -4.491 -6.609 1.00 98.81 342 THR A C 1
ATOM 2611 O O . THR A 1 342 ? -3.462 -4.265 -5.466 1.00 98.81 342 THR A O 1
ATOM 2614 N N . ASN A 1 343 ? -2.468 -5.625 -6.944 1.00 98.69 343 ASN A N 1
ATOM 2615 C CA . ASN A 1 343 ? -2.050 -6.654 -5.984 1.00 98.69 343 ASN A CA 1
ATOM 2616 C C . ASN A 1 343 ? -3.168 -7.116 -5.017 1.00 98.69 343 ASN A C 1
ATOM 2618 O O . ASN A 1 343 ? -2.911 -7.338 -3.833 1.00 98.69 343 ASN A O 1
ATOM 2622 N N . ALA A 1 344 ? -4.401 -7.270 -5.495 1.00 98.75 344 ALA A N 1
ATOM 2623 C CA . ALA A 1 344 ? -5.538 -7.645 -4.662 1.00 98.75 344 ALA A CA 1
ATOM 2624 C C . ALA A 1 344 ? -5.587 -9.157 -4.413 1.00 98.75 344 ALA A C 1
ATOM 2626 O O . ALA A 1 344 ? -5.491 -9.952 -5.353 1.00 98.75 344 ALA A O 1
ATOM 2627 N N . VAL A 1 345 ? -5.799 -9.565 -3.158 1.00 98.88 345 VAL A N 1
ATOM 2628 C CA . VAL A 1 345 ? -6.264 -10.926 -2.861 1.00 98.88 345 VAL A CA 1
ATOM 2629 C C . VAL A 1 345 ? -7.764 -10.966 -3.112 1.00 98.88 345 VAL A C 1
ATOM 2631 O O . VAL A 1 345 ? -8.528 -10.317 -2.410 1.00 98.88 345 VAL A O 1
ATOM 2634 N N . ILE A 1 346 ? -8.193 -11.716 -4.116 1.00 98.88 346 ILE A N 1
ATOM 2635 C CA . ILE A 1 346 ? -9.592 -11.839 -4.508 1.00 98.88 346 ILE A CA 1
ATOM 2636 C C . ILE A 1 346 ? -10.148 -13.105 -3.876 1.00 98.88 346 ILE A C 1
ATOM 2638 O O . ILE A 1 346 ? -9.662 -14.198 -4.165 1.00 98.88 346 ILE A O 1
ATOM 2642 N N . ILE A 1 347 ? -11.165 -12.949 -3.030 1.00 98.75 347 ILE A N 1
ATOM 2643 C CA . ILE A 1 347 ? -11.946 -14.068 -2.501 1.00 98.75 347 ILE A CA 1
ATOM 2644 C C . ILE A 1 347 ? -13.308 -14.038 -3.176 1.00 98.75 347 ILE A C 1
ATOM 2646 O O . ILE A 1 347 ? -14.100 -13.116 -2.978 1.00 98.75 347 ILE A O 1
ATOM 2650 N N . ASP A 1 348 ? -13.569 -15.065 -3.972 1.00 98.62 348 ASP A N 1
ATOM 2651 C CA . ASP A 1 348 ? -14.820 -15.244 -4.690 1.00 98.62 348 ASP A CA 1
ATOM 2652 C C . ASP A 1 348 ? -15.207 -16.727 -4.712 1.00 98.62 348 ASP A C 1
ATOM 2654 O O . ASP A 1 348 ? -14.381 -17.612 -4.486 1.00 98.62 348 ASP A O 1
ATOM 2658 N N . TYR A 1 349 ? -16.471 -17.026 -5.013 1.00 98.25 349 TYR A N 1
ATOM 2659 C CA . TYR A 1 349 ? -16.922 -18.414 -5.141 1.00 98.25 349 TYR A CA 1
ATOM 2660 C C . TYR A 1 349 ? -16.203 -19.174 -6.275 1.00 98.25 349 TYR A C 1
ATOM 2662 O O . TYR A 1 349 ? -16.183 -20.405 -6.265 1.00 98.25 349 TYR A O 1
ATOM 2670 N N . THR A 1 350 ? -15.628 -18.463 -7.254 1.00 98.12 350 THR A N 1
ATOM 2671 C CA . THR A 1 350 ? -14.834 -19.050 -8.344 1.00 98.12 350 THR A CA 1
ATOM 2672 C C . THR A 1 350 ? -13.405 -19.427 -7.949 1.00 98.12 350 THR A C 1
ATOM 2674 O O . THR A 1 350 ? -12.757 -20.149 -8.710 1.00 98.12 350 THR A O 1
ATOM 2677 N N . GLY A 1 351 ? -12.917 -18.975 -6.790 1.00 98.31 351 GLY A N 1
ATOM 2678 C CA . GLY A 1 351 ? -11.585 -19.295 -6.275 1.00 98.31 351 GLY A CA 1
ATOM 2679 C C . GLY A 1 351 ? -10.962 -18.168 -5.449 1.00 98.31 351 GLY A C 1
ATOM 2680 O O . GLY A 1 351 ? -11.499 -17.062 -5.355 1.00 98.31 351 GLY A O 1
ATOM 2681 N N . ILE A 1 352 ? -9.792 -18.452 -4.871 1.00 98.75 352 ILE A N 1
ATOM 2682 C CA . ILE A 1 352 ? -9.010 -17.496 -4.074 1.00 98.75 352 ILE A CA 1
ATOM 2683 C C . ILE A 1 352 ? -7.706 -17.200 -4.810 1.00 98.75 352 ILE A C 1
ATOM 2685 O O . ILE A 1 352 ? -6.777 -18.009 -4.822 1.00 98.75 352 ILE A O 1
ATOM 2689 N N . ILE A 1 353 ? -7.623 -16.032 -5.445 1.00 98.62 353 ILE A N 1
ATOM 2690 C CA . ILE A 1 353 ? -6.497 -15.679 -6.320 1.00 98.62 353 ILE A CA 1
ATOM 2691 C C . ILE A 1 353 ? -5.854 -14.355 -5.926 1.00 98.62 353 ILE A C 1
ATOM 2693 O O . ILE A 1 353 ? -6.452 -13.526 -5.252 1.00 98.62 353 ILE A O 1
ATOM 2697 N N . LYS A 1 354 ? -4.633 -14.132 -6.399 1.00 98.81 354 LYS A N 1
ATOM 2698 C CA . LYS A 1 354 ? -3.932 -12.853 -6.331 1.00 98.81 354 LYS A CA 1
ATOM 2699 C C . LYS A 1 354 ? -3.823 -12.270 -7.738 1.00 98.81 354 LYS A C 1
ATOM 2701 O O . LYS A 1 354 ? -3.308 -12.940 -8.636 1.00 98.81 354 LYS A O 1
ATOM 2706 N N . ALA A 1 355 ? -4.349 -11.063 -7.941 1.00 98.75 355 ALA A N 1
ATOM 2707 C CA . ALA A 1 355 ? -4.347 -10.398 -9.244 1.00 98.75 355 ALA A CA 1
ATOM 2708 C C . ALA A 1 355 ? -4.500 -8.876 -9.151 1.00 98.75 355 ALA A C 1
ATOM 2710 O O . ALA A 1 355 ? -4.944 -8.343 -8.137 1.00 98.75 355 ALA A O 1
ATOM 2711 N N . ASP A 1 356 ? -4.175 -8.185 -10.244 1.00 98.88 356 ASP A N 1
ATOM 2712 C CA . ASP A 1 356 ? -4.656 -6.828 -10.476 1.00 98.88 356 ASP A CA 1
ATOM 2713 C C . ASP A 1 356 ? -6.074 -6.888 -11.076 1.00 98.88 356 ASP A C 1
ATOM 2715 O O . ASP A 1 356 ? -6.394 -7.782 -11.871 1.00 98.88 356 ASP A O 1
ATOM 2719 N N . ILE A 1 357 ? -6.921 -5.919 -10.724 1.00 98.88 357 ILE A N 1
ATOM 2720 C CA . ILE A 1 357 ? -8.297 -5.789 -11.225 1.00 98.88 357 ILE A CA 1
ATOM 2721 C C . ILE A 1 357 ? -8.374 -4.555 -12.114 1.00 98.88 357 ILE A C 1
ATOM 2723 O O . ILE A 1 357 ? -8.180 -3.435 -11.643 1.00 98.88 357 ILE A O 1
ATOM 2727 N N . GLY A 1 358 ? -8.665 -4.752 -13.396 1.00 98.81 358 GLY A N 1
ATOM 2728 C CA . GLY A 1 358 ? -8.850 -3.668 -14.352 1.00 98.81 358 GLY A CA 1
ATOM 2729 C C . GLY A 1 358 ? -10.307 -3.237 -14.431 1.00 98.81 358 GLY A C 1
ATOM 2730 O O . GLY A 1 358 ? -11.191 -4.075 -14.620 1.00 98.81 358 GLY A O 1
ATOM 2731 N N . ILE A 1 359 ? -10.552 -1.931 -14.329 1.00 98.88 359 ILE A N 1
ATOM 2732 C CA . ILE A 1 359 ? -11.880 -1.322 -14.423 1.00 98.88 359 ILE A CA 1
ATOM 2733 C C . ILE A 1 359 ? -11.913 -0.342 -15.597 1.00 98.88 359 ILE A C 1
ATOM 2735 O O . ILE A 1 359 ? -11.010 0.485 -15.763 1.00 98.88 359 ILE A O 1
ATOM 2739 N N . LYS A 1 360 ? -12.968 -0.436 -16.412 1.00 98.44 360 LYS A N 1
ATOM 2740 C CA . LYS A 1 360 ? -13.255 0.494 -17.509 1.00 98.44 360 LYS A CA 1
ATOM 2741 C C . LYS A 1 360 ? -14.752 0.557 -17.799 1.00 98.44 360 LYS A C 1
ATOM 2743 O O . LYS A 1 360 ? -15.422 -0.474 -17.801 1.00 98.44 360 LYS A O 1
ATOM 2748 N N . GLY A 1 361 ? -15.284 1.754 -18.037 1.00 97.25 361 GLY A N 1
ATOM 2749 C CA . GLY A 1 361 ? -16.711 1.981 -18.251 1.00 97.25 361 GLY A CA 1
ATOM 2750 C C . GLY A 1 361 ? -17.567 1.555 -17.057 1.00 97.25 361 GLY A C 1
ATOM 2751 O O . GLY A 1 361 ? -18.697 1.123 -17.251 1.00 97.25 361 GLY A O 1
ATOM 2752 N N . GLY A 1 362 ? -17.017 1.594 -15.837 1.00 96.81 362 GLY A N 1
ATOM 2753 C CA . GLY A 1 362 ? -17.681 1.081 -14.631 1.00 96.81 362 GLY A CA 1
ATOM 2754 C C . GLY A 1 362 ? -17.774 -0.450 -14.531 1.00 96.81 362 GLY A C 1
ATOM 2755 O O . GLY A 1 362 ? -18.473 -0.955 -13.655 1.00 96.81 362 GLY A O 1
ATOM 2756 N N . HIS A 1 363 ? -17.080 -1.198 -15.394 1.00 98.25 363 HIS A N 1
ATOM 2757 C CA . HIS A 1 363 ? -17.085 -2.662 -15.405 1.00 98.25 363 HIS A CA 1
ATOM 2758 C C . HIS A 1 363 ? -15.698 -3.244 -15.133 1.00 98.25 363 HIS A C 1
ATOM 2760 O O . HIS A 1 363 ? -14.683 -2.659 -15.510 1.00 98.25 363 HIS A O 1
ATOM 2766 N N . ILE A 1 364 ? -15.661 -4.439 -14.537 1.00 98.50 364 ILE A N 1
ATOM 2767 C CA . ILE A 1 364 ? -14.444 -5.253 -14.455 1.00 98.50 364 ILE A CA 1
ATOM 2768 C C . ILE A 1 364 ? -14.134 -5.770 -15.864 1.00 98.50 364 ILE A C 1
ATOM 2770 O O . ILE A 1 364 ? -14.910 -6.543 -16.426 1.00 98.50 364 ILE A O 1
ATOM 2774 N N . VAL A 1 365 ? -13.006 -5.346 -16.433 1.00 98.25 365 VAL A N 1
ATOM 2775 C CA . VAL A 1 365 ? -12.570 -5.733 -17.788 1.00 98.25 365 VAL A CA 1
ATOM 2776 C C . VAL A 1 365 ? -11.455 -6.775 -17.796 1.00 98.25 365 VAL A C 1
ATOM 2778 O O . VAL A 1 365 ? -11.186 -7.373 -18.838 1.00 98.25 365 VAL A O 1
ATOM 2781 N N . GLY A 1 366 ? -10.836 -7.037 -16.644 1.00 97.56 366 GLY A N 1
ATOM 2782 C CA . GLY A 1 366 ? -9.856 -8.104 -16.506 1.00 97.56 366 GLY A CA 1
ATOM 2783 C C . GLY A 1 366 ? -9.431 -8.355 -15.064 1.00 97.56 366 GLY A C 1
ATOM 2784 O O . GLY A 1 366 ? -9.358 -7.434 -14.252 1.00 97.56 366 GLY A O 1
ATOM 2785 N N . LEU A 1 367 ? -9.137 -9.624 -14.779 1.00 98.19 367 LEU A N 1
ATOM 2786 C CA . LEU A 1 367 ? -8.447 -10.093 -13.580 1.00 98.19 367 LEU A CA 1
ATOM 2787 C C . LEU A 1 367 ? -7.143 -10.732 -14.055 1.00 98.19 367 LEU A C 1
ATOM 2789 O O . LEU A 1 367 ? -7.165 -11.786 -14.693 1.00 98.19 367 LEU A O 1
ATOM 2793 N N . GLY A 1 368 ? -6.014 -10.072 -13.832 1.00 98.12 368 GLY A N 1
ATOM 2794 C CA . GLY A 1 368 ? -4.762 -10.493 -14.450 1.00 98.12 368 GLY A CA 1
ATOM 2795 C C . GLY A 1 368 ? -3.578 -9.654 -14.012 1.00 98.12 368 GLY A C 1
ATOM 2796 O O . GLY A 1 368 ? -3.631 -8.976 -12.992 1.00 98.12 368 GLY A O 1
ATOM 2797 N N . LYS A 1 369 ? -2.498 -9.712 -14.790 1.00 98.69 369 LYS A N 1
ATOM 2798 C CA . LYS A 1 369 ? -1.334 -8.854 -14.572 1.00 98.69 369 LYS A CA 1
ATOM 2799 C C . LYS A 1 369 ? -1.531 -7.540 -15.322 1.00 98.69 369 LYS A C 1
ATOM 2801 O O . LYS A 1 369 ? -1.586 -7.548 -16.556 1.00 98.69 369 LYS A O 1
ATOM 2806 N N . ALA A 1 370 ? -1.609 -6.433 -14.596 1.00 98.81 370 ALA A N 1
ATOM 2807 C CA . ALA A 1 370 ? -1.623 -5.098 -15.173 1.00 98.81 370 ALA A CA 1
ATOM 2808 C C . ALA A 1 370 ? -0.203 -4.565 -15.420 1.00 98.81 370 ALA A C 1
ATOM 2810 O O . ALA A 1 370 ? 0.805 -5.212 -15.106 1.00 98.81 370 ALA A O 1
ATOM 2811 N N . GLY A 1 371 ? -0.127 -3.374 -16.012 1.00 98.69 371 GLY A N 1
ATOM 2812 C CA . GLY A 1 371 ? 1.109 -2.606 -16.127 1.00 98.69 371 GLY A CA 1
ATOM 2813 C C . GLY A 1 371 ? 1.353 -2.076 -17.529 1.00 98.69 371 GLY A C 1
ATOM 2814 O O . GLY A 1 371 ? 0.420 -1.754 -18.267 1.00 98.69 371 GLY A O 1
ATOM 2815 N N . ASN A 1 372 ? 2.631 -1.995 -17.888 1.00 98.75 372 ASN A N 1
ATOM 2816 C CA . ASN A 1 372 ? 3.075 -1.498 -19.180 1.00 98.75 372 ASN A CA 1
ATOM 2817 C C . ASN A 1 372 ? 3.661 -2.637 -20.033 1.00 98.75 372 ASN A C 1
ATOM 2819 O O . ASN A 1 372 ? 4.750 -3.132 -19.714 1.00 98.75 372 ASN A O 1
ATOM 2823 N N . PRO A 1 373 ? 3.002 -3.032 -21.138 1.00 98.38 373 PRO A N 1
ATOM 2824 C CA . PRO A 1 373 ? 3.491 -4.101 -22.009 1.00 98.38 373 PRO A CA 1
ATOM 2825 C C . PRO A 1 373 ? 4.804 -3.751 -22.731 1.00 98.38 373 PRO A C 1
ATOM 2827 O O . PRO A 1 373 ? 5.428 -4.635 -23.317 1.00 98.38 373 PRO A O 1
ATOM 2830 N N . ASP A 1 374 ? 5.251 -2.494 -22.702 1.00 98.50 374 ASP A N 1
ATOM 2831 C CA . ASP A 1 374 ? 6.533 -2.095 -23.285 1.00 98.50 374 ASP A CA 1
ATOM 2832 C C . ASP A 1 374 ? 7.738 -2.549 -22.461 1.00 98.50 374 ASP A C 1
ATOM 2834 O O . ASP A 1 374 ? 8.818 -2.722 -23.028 1.00 98.50 374 ASP A O 1
ATOM 2838 N N . ILE A 1 375 ? 7.565 -2.756 -21.149 1.00 98.50 375 ILE A N 1
ATOM 2839 C CA . ILE A 1 375 ? 8.682 -3.037 -20.232 1.00 98.50 375 ILE A CA 1
ATOM 2840 C C . ILE A 1 375 ? 8.438 -4.221 -19.284 1.00 98.50 375 ILE A C 1
ATOM 2842 O O . ILE A 1 375 ? 9.361 -4.616 -18.566 1.00 98.50 375 ILE A O 1
ATOM 2846 N N . MET A 1 376 ? 7.215 -4.757 -19.239 1.00 98.69 376 MET A N 1
ATOM 2847 C CA . MET A 1 376 ? 6.816 -5.858 -18.359 1.00 98.69 376 MET A CA 1
ATOM 2848 C C . MET A 1 376 ? 6.348 -7.062 -19.168 1.00 98.69 376 MET A C 1
ATOM 2850 O O . MET A 1 376 ? 5.583 -6.932 -20.125 1.00 98.69 376 MET A O 1
ATOM 2854 N N . ASP A 1 377 ? 6.758 -8.249 -18.732 1.00 97.50 377 ASP A N 1
ATOM 2855 C CA . ASP A 1 377 ? 6.265 -9.502 -19.299 1.00 97.50 377 ASP A CA 1
ATOM 2856 C C . ASP A 1 377 ? 4.871 -9.829 -18.752 1.00 97.50 377 ASP A C 1
ATOM 2858 O O . ASP A 1 377 ? 4.523 -9.457 -17.631 1.00 97.50 377 ASP A O 1
ATOM 2862 N N . GLY A 1 378 ? 4.070 -10.551 -19.537 1.00 96.75 378 GLY A N 1
ATOM 2863 C CA . GLY A 1 378 ? 2.806 -11.126 -19.071 1.00 96.75 378 GLY A CA 1
ATOM 2864 C C . GLY A 1 378 ? 1.670 -10.132 -18.815 1.00 96.75 378 GLY A C 1
ATOM 2865 O O . GLY A 1 378 ? 0.643 -10.549 -18.282 1.00 96.75 378 GLY A O 1
ATOM 2866 N N . VAL A 1 379 ? 1.813 -8.850 -19.187 1.00 98.44 379 VAL A N 1
ATOM 2867 C CA . VAL A 1 379 ? 0.707 -7.880 -19.097 1.00 98.44 379 VAL A CA 1
ATOM 2868 C C . VAL A 1 379 ? -0.465 -8.404 -19.921 1.00 98.44 379 VAL A C 1
ATOM 2870 O O . VAL A 1 379 ? -0.344 -8.645 -21.123 1.00 98.44 379 VAL A O 1
ATOM 2873 N N . SER A 1 380 ? -1.584 -8.641 -19.244 1.00 97.50 380 SER A N 1
ATOM 2874 C CA . SER A 1 380 ? -2.758 -9.275 -19.836 1.00 97.50 380 SER A CA 1
ATOM 2875 C C . SER A 1 380 ? -3.441 -8.344 -20.841 1.00 97.50 380 SER A C 1
ATOM 2877 O O . SER A 1 380 ? -3.315 -7.118 -20.772 1.00 97.50 380 SER A O 1
ATOM 2879 N N . ALA A 1 381 ? -4.187 -8.923 -21.785 1.00 92.88 381 ALA A N 1
ATOM 2880 C CA . ALA A 1 381 ? -4.989 -8.134 -22.716 1.00 92.88 381 ALA A CA 1
ATOM 2881 C C . ALA A 1 381 ? -5.960 -7.225 -21.940 1.00 92.88 381 ALA A C 1
ATOM 2883 O O . ALA A 1 381 ? -6.554 -7.662 -20.957 1.00 92.88 381 ALA A O 1
ATOM 2884 N N . ASN A 1 382 ? -6.112 -5.974 -22.385 1.00 94.81 382 ASN A N 1
ATOM 2885 C CA . ASN A 1 382 ? -6.953 -4.941 -21.760 1.00 94.81 382 ASN A CA 1
ATOM 2886 C C . ASN A 1 382 ? -6.544 -4.515 -20.335 1.00 94.81 382 ASN A C 1
ATOM 2888 O O . ASN A 1 382 ? -7.337 -3.878 -19.652 1.00 94.81 382 ASN A O 1
ATOM 2892 N N . MET A 1 383 ? -5.322 -4.828 -19.885 1.00 98.56 383 MET A N 1
ATOM 2893 C CA . MET A 1 383 ? -4.830 -4.483 -18.538 1.00 98.56 383 MET A CA 1
ATOM 28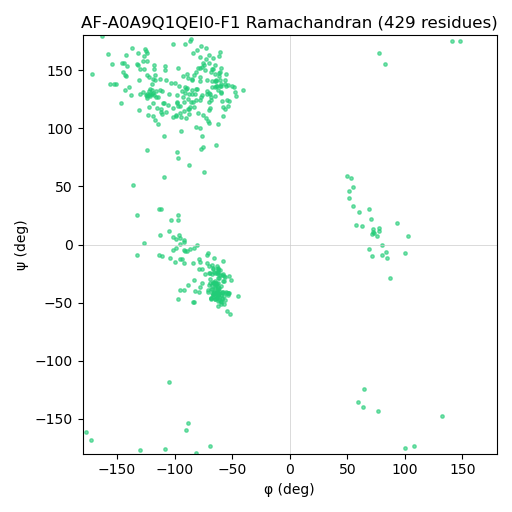94 C C . MET A 1 383 ? -3.709 -3.428 -18.566 1.00 98.56 383 MET A C 1
ATOM 2896 O O . MET A 1 383 ? -2.810 -3.425 -17.722 1.00 98.56 383 MET A O 1
ATOM 2900 N N . ILE A 1 384 ? -3.737 -2.538 -19.562 1.00 98.75 384 ILE A N 1
ATOM 2901 C CA . ILE A 1 384 ? -2.732 -1.483 -19.721 1.00 98.75 384 ILE A CA 1
ATOM 2902 C C . ILE A 1 384 ? -3.031 -0.349 -18.740 1.00 98.75 384 ILE A C 1
ATOM 2904 O O . ILE A 1 384 ? -4.116 0.236 -18.761 1.00 98.75 384 ILE A O 1
ATOM 2908 N N . ILE A 1 385 ? -2.046 -0.009 -17.911 1.00 98.81 385 ILE A N 1
ATOM 2909 C CA . ILE A 1 385 ? -2.088 1.181 -17.056 1.00 98.81 385 ILE A CA 1
ATOM 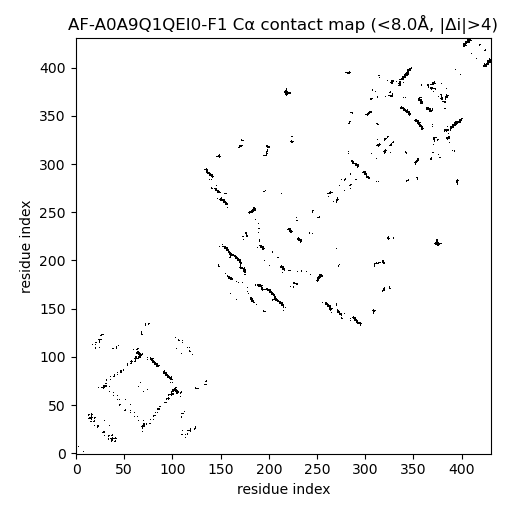2910 C C . ILE A 1 385 ? -1.539 2.345 -17.875 1.00 98.81 385 ILE A C 1
ATOM 2912 O O . ILE A 1 385 ? -0.356 2.355 -18.202 1.00 98.81 385 ILE A O 1
ATOM 2916 N N . GLY A 1 386 ? -2.385 3.309 -18.222 1.00 98.25 386 GLY A N 1
ATOM 2917 C CA . GLY A 1 386 ? -2.015 4.485 -19.006 1.00 98.25 386 GLY A CA 1
ATOM 2918 C C . GLY A 1 386 ? -1.991 5.771 -18.185 1.00 98.25 386 GLY A C 1
ATOM 2919 O O . GLY A 1 386 ? -2.226 5.782 -16.981 1.00 98.25 386 GLY A O 1
ATOM 2920 N N . VAL A 1 387 ? -1.749 6.891 -18.866 1.00 96.44 387 VAL A N 1
ATOM 2921 C CA . VAL A 1 387 ? -1.700 8.235 -18.255 1.00 96.44 387 VAL A CA 1
ATOM 2922 C C . VAL A 1 387 ? -3.022 8.698 -17.624 1.00 96.44 387 VAL A C 1
ATOM 2924 O O . VAL A 1 387 ? -3.003 9.587 -16.780 1.00 96.44 387 VAL A O 1
ATOM 2927 N N . ASN A 1 388 ? -4.150 8.100 -18.021 1.00 96.81 388 ASN A N 1
ATOM 2928 C CA . ASN A 1 388 ? -5.493 8.424 -17.524 1.00 96.81 388 ASN A CA 1
ATOM 2929 C C . ASN A 1 388 ? -6.039 7.366 -16.546 1.00 96.81 388 ASN A C 1
ATOM 2931 O O . ASN A 1 388 ? -7.234 7.362 -16.267 1.00 96.81 388 ASN A O 1
ATOM 2935 N N . THR A 1 389 ? -5.198 6.440 -16.083 1.00 98.75 389 THR A N 1
ATOM 2936 C CA . THR A 1 389 ? -5.606 5.352 -15.191 1.00 98.75 389 THR A CA 1
ATOM 2937 C C . THR A 1 389 ? -5.429 5.766 -13.731 1.00 98.75 389 THR A C 1
ATOM 2939 O O . THR A 1 389 ? -4.321 6.088 -13.310 1.00 98.75 389 THR A O 1
ATOM 2942 N N . GLU A 1 390 ? -6.505 5.715 -12.950 1.00 98.69 390 GLU A N 1
ATOM 2943 C CA . GLU A 1 390 ? -6.463 5.842 -11.490 1.00 98.69 390 GLU A CA 1
ATOM 2944 C C . GLU A 1 390 ? -5.961 4.544 -10.836 1.00 98.69 390 GLU A C 1
ATOM 2946 O O . GLU A 1 390 ? -6.131 3.449 -11.381 1.00 98.69 390 GLU A O 1
ATOM 2951 N N . VAL A 1 391 ? -5.359 4.644 -9.652 1.00 98.75 391 VAL A N 1
ATOM 2952 C CA . VAL A 1 391 ? -4.839 3.496 -8.905 1.00 98.75 391 VAL A CA 1
ATOM 2953 C C . VAL A 1 391 ? -5.485 3.396 -7.527 1.00 98.75 391 VAL A C 1
ATOM 2955 O O . VAL A 1 391 ? -5.426 4.320 -6.720 1.00 98.75 391 VAL A O 1
ATOM 2958 N N . ILE A 1 392 ? -6.013 2.213 -7.219 1.00 98.81 392 ILE A N 1
ATOM 2959 C CA . ILE A 1 392 ? -6.405 1.805 -5.870 1.00 98.81 392 ILE A CA 1
ATOM 2960 C C . ILE A 1 392 ? -5.401 0.746 -5.400 1.00 98.81 392 ILE A C 1
ATOM 2962 O O . ILE A 1 392 ? -5.235 -0.289 -6.041 1.00 98.81 392 ILE A O 1
ATOM 2966 N N . ALA A 1 393 ? -4.719 0.998 -4.284 1.00 98.56 393 ALA A N 1
ATOM 2967 C CA . ALA A 1 393 ? -3.765 0.048 -3.715 1.00 98.56 393 ALA A CA 1
ATOM 2968 C C . ALA A 1 393 ? -4.508 -1.106 -3.022 1.00 98.56 393 ALA A C 1
ATOM 2970 O O . ALA A 1 393 ? -5.162 -0.894 -2.002 1.00 98.56 393 ALA A O 1
ATOM 2971 N N . GLY A 1 394 ? -4.422 -2.311 -3.587 1.00 98.44 394 GLY A N 1
ATOM 2972 C CA . GLY A 1 394 ? -4.984 -3.540 -3.017 1.00 98.44 394 GLY A CA 1
ATOM 2973 C C . GLY A 1 394 ? -3.947 -4.425 -2.321 1.00 98.44 394 GLY A C 1
ATOM 2974 O O . GLY A 1 394 ? -4.324 -5.429 -1.719 1.00 98.44 394 GLY A O 1
ATOM 2975 N N . GLU A 1 395 ? -2.655 -4.073 -2.363 1.00 98.00 395 GLU A N 1
ATOM 2976 C CA . GLU A 1 395 ? -1.612 -4.802 -1.639 1.00 98.00 395 GLU A CA 1
ATOM 2977 C C . GLU A 1 395 ? -1.925 -4.915 -0.136 1.00 98.00 395 GLU A C 1
ATOM 2979 O O . GLU A 1 395 ? -2.131 -3.923 0.559 1.00 98.00 395 GLU A O 1
ATOM 2984 N N . GLY A 1 396 ? -1.952 -6.152 0.370 1.00 96.75 396 GLY A N 1
ATOM 2985 C CA . GLY A 1 396 ? -2.291 -6.450 1.767 1.00 96.75 396 GLY A CA 1
ATOM 2986 C C . GLY A 1 396 ? -3.793 -6.459 2.078 1.00 96.75 396 GLY A C 1
ATOM 2987 O O . GLY A 1 396 ? -4.162 -6.744 3.214 1.00 96.75 396 GLY A O 1
ATOM 2988 N N . MET A 1 397 ? -4.653 -6.204 1.088 1.00 98.38 397 MET A N 1
ATOM 2989 C CA . MET A 1 397 ? -6.108 -6.174 1.239 1.00 98.38 397 MET A CA 1
ATOM 2990 C C . MET A 1 397 ? -6.774 -7.383 0.570 1.00 98.38 397 MET A C 1
ATOM 2992 O O . MET A 1 397 ? -6.264 -7.952 -0.401 1.00 98.38 397 MET A O 1
ATOM 2996 N N . ILE A 1 398 ? -7.953 -7.743 1.080 1.00 98.75 398 ILE A N 1
ATOM 2997 C CA . ILE A 1 398 ? -8.879 -8.678 0.434 1.00 98.75 398 ILE A CA 1
ATOM 2998 C C . ILE A 1 398 ? -9.924 -7.870 -0.340 1.00 98.75 398 ILE A C 1
ATOM 3000 O O . ILE A 1 398 ? -10.464 -6.891 0.173 1.00 98.75 398 ILE A O 1
ATOM 3004 N N . VAL A 1 399 ? -10.227 -8.302 -1.561 1.00 98.75 399 VAL A N 1
ATOM 3005 C CA . VAL A 1 399 ? -11.299 -7.774 -2.405 1.00 98.75 399 VAL A CA 1
ATOM 3006 C C . VAL A 1 399 ? -12.328 -8.876 -2.638 1.00 98.75 399 VAL A C 1
ATOM 3008 O O . VAL A 1 399 ? -11.983 -10.001 -2.997 1.00 98.75 399 VAL A O 1
ATOM 3011 N N . THR A 1 400 ? -13.600 -8.542 -2.447 1.00 98.69 400 THR A N 1
ATOM 3012 C CA . THR A 1 400 ? -14.743 -9.429 -2.694 1.00 98.69 400 THR A CA 1
ATOM 3013 C C . THR A 1 400 ? -15.716 -8.758 -3.657 1.00 98.69 400 THR A C 1
ATOM 3015 O O . THR A 1 400 ? -15.656 -7.547 -3.883 1.00 98.69 400 THR A O 1
ATOM 3018 N N . ALA A 1 401 ? -16.661 -9.526 -4.199 1.00 98.44 401 ALA A N 1
ATOM 3019 C CA . ALA A 1 401 ? -17.875 -8.922 -4.736 1.00 98.44 401 ALA A CA 1
ATOM 3020 C C . ALA A 1 401 ? -18.613 -8.154 -3.623 1.00 98.44 401 ALA A C 1
ATOM 3022 O O . ALA A 1 401 ? -18.510 -8.502 -2.442 1.00 98.44 401 ALA A O 1
ATOM 3023 N N . GLY A 1 402 ? -19.365 -7.119 -3.998 1.00 97.94 402 GLY A N 1
ATOM 3024 C CA . GLY A 1 402 ? -20.288 -6.482 -3.063 1.00 97.94 402 GLY A CA 1
ATOM 3025 C C . GLY A 1 402 ? -21.431 -7.437 -2.718 1.00 97.94 402 GLY A C 1
ATOM 3026 O O . GLY A 1 402 ? -21.914 -8.168 -3.586 1.00 97.94 402 GLY A O 1
ATOM 3027 N N . ALA A 1 403 ? -21.851 -7.447 -1.455 1.00 97.75 403 ALA A N 1
ATOM 3028 C CA . ALA A 1 403 ? -22.899 -8.353 -1.004 1.00 97.75 403 ALA A CA 1
ATOM 3029 C C . ALA A 1 403 ? -24.262 -7.985 -1.622 1.00 97.75 403 ALA A C 1
ATOM 3031 O O . ALA A 1 403 ? -24.544 -6.816 -1.909 1.00 97.75 403 ALA A O 1
ATOM 3032 N N . ILE A 1 404 ? -25.095 -9.005 -1.840 1.00 97.69 404 ILE A N 1
ATOM 3033 C CA . ILE A 1 404 ? -26.458 -8.873 -2.361 1.00 97.69 404 ILE A CA 1
ATOM 3034 C C . ILE A 1 404 ? -27.418 -9.417 -1.305 1.00 97.69 404 ILE A C 1
ATOM 3036 O O . ILE A 1 404 ? -27.467 -10.632 -1.099 1.00 97.69 404 ILE A O 1
ATOM 3040 N N . ASP A 1 405 ? -28.199 -8.539 -0.676 1.00 96.56 405 ASP A N 1
ATOM 3041 C CA . ASP A 1 405 ? -29.295 -8.957 0.198 1.00 96.56 405 ASP A CA 1
ATOM 3042 C C . ASP A 1 405 ? -30.589 -9.060 -0.618 1.00 96.56 405 ASP A C 1
ATOM 3044 O O . ASP A 1 405 ? -31.108 -8.085 -1.168 1.00 96.56 405 ASP A O 1
ATOM 3048 N N . CYS A 1 406 ? -31.104 -10.282 -0.731 1.00 95.81 406 CYS A N 1
ATOM 3049 C CA . CYS A 1 406 ? -32.308 -10.586 -1.495 1.00 95.81 406 CYS A CA 1
ATOM 3050 C C . CYS A 1 406 ? -33.588 -10.633 -0.649 1.00 95.81 406 CYS A C 1
ATOM 3052 O O . CYS A 1 406 ? -34.631 -11.038 -1.162 1.00 95.81 406 CYS A O 1
ATOM 3054 N N . HIS A 1 407 ? -33.520 -10.242 0.625 1.00 95.62 407 HIS A N 1
ATOM 3055 C CA . HIS A 1 407 ? -34.655 -10.226 1.542 1.00 95.62 407 HIS A CA 1
ATOM 3056 C C . HIS A 1 407 ? -34.686 -8.930 2.363 1.00 95.62 407 HIS A C 1
ATOM 3058 O O . HIS A 1 407 ? -34.833 -8.942 3.588 1.00 95.62 407 HIS A O 1
ATOM 3064 N N . VAL A 1 408 ? -34.606 -7.789 1.678 1.00 94.88 408 VAL A N 1
ATOM 3065 C CA . VAL A 1 408 ? -34.665 -6.485 2.339 1.00 94.88 408 VAL A CA 1
ATOM 3066 C C . VAL A 1 408 ? -36.107 -6.024 2.481 1.00 94.88 408 VAL A C 1
ATOM 3068 O O . VAL A 1 408 ? -36.864 -5.965 1.517 1.00 94.88 408 VAL A O 1
ATOM 3071 N N . HIS A 1 409 ? -36.475 -5.627 3.698 1.00 95.12 409 HIS A N 1
ATOM 3072 C CA . HIS A 1 409 ? -37.719 -4.907 3.963 1.00 95.12 409 HIS A CA 1
ATOM 3073 C C . HIS A 1 409 ? -37.411 -3.409 3.965 1.00 95.12 409 HIS A C 1
ATOM 3075 O O . HIS A 1 409 ? -36.765 -2.920 4.892 1.00 95.12 409 HIS A O 1
ATOM 3081 N N . PHE A 1 410 ? -37.875 -2.662 2.957 1.00 94.62 410 PHE A N 1
ATOM 3082 C CA . PHE A 1 410 ? -37.611 -1.220 2.815 1.00 94.62 410 PHE A CA 1
ATOM 3083 C C . PHE A 1 410 ? -38.418 -0.351 3.803 1.00 94.62 410 PHE A C 1
ATOM 3085 O O . PHE A 1 410 ? -39.238 0.483 3.423 1.00 94.62 410 PHE A O 1
ATOM 3092 N N . ILE A 1 411 ? -38.177 -0.545 5.103 1.00 96.50 411 ILE A N 1
ATOM 3093 C CA . ILE A 1 411 ? -38.896 0.105 6.209 1.00 96.50 411 ILE A CA 1
ATOM 3094 C C . ILE A 1 411 ? -38.537 1.593 6.320 1.00 96.50 411 ILE A C 1
ATOM 3096 O O . ILE A 1 411 ? -39.403 2.430 6.584 1.00 96.50 411 ILE A O 1
ATOM 3100 N N . CYS A 1 412 ? -37.260 1.939 6.152 1.00 96.69 412 CYS A N 1
ATOM 3101 C CA . CYS A 1 412 ? -36.766 3.309 6.262 1.00 96.69 412 CYS A CA 1
ATOM 3102 C C . CYS A 1 412 ? -35.489 3.505 5.429 1.00 96.69 412 CYS A C 1
ATOM 3104 O O . CYS A 1 412 ? -34.767 2.545 5.199 1.00 96.69 412 CYS A O 1
ATOM 3106 N N . PRO A 1 413 ? -35.151 4.725 4.982 1.00 96.94 413 PRO A N 1
ATOM 3107 C CA . PRO A 1 413 ? -33.955 4.946 4.164 1.00 96.94 413 PRO A CA 1
ATOM 3108 C C . PRO A 1 413 ? -32.640 4.703 4.918 1.00 96.94 413 PRO A C 1
ATOM 3110 O O . PRO A 1 413 ? -31.616 4.463 4.289 1.00 96.94 413 PRO A O 1
ATOM 3113 N N . GLN A 1 414 ? -32.646 4.750 6.255 1.00 97.88 414 GLN A N 1
ATOM 3114 C CA . GLN A 1 414 ? -31.437 4.560 7.057 1.00 97.88 414 GLN A CA 1
ATOM 3115 C C . GLN A 1 414 ? -30.822 3.170 6.870 1.00 97.88 414 GLN A C 1
ATOM 3117 O O . GLN A 1 414 ? -29.599 3.060 6.868 1.00 97.88 414 GLN A O 1
ATOM 3122 N N . LEU A 1 415 ? -31.645 2.139 6.644 1.00 96.12 415 LEU A N 1
ATOM 3123 C CA . LEU A 1 415 ? -31.146 0.782 6.400 1.00 96.12 415 LEU A CA 1
ATOM 3124 C C . LEU A 1 415 ? -30.292 0.694 5.132 1.00 96.12 415 LEU A C 1
ATOM 3126 O O . LEU A 1 415 ? -29.375 -0.110 5.093 1.00 96.12 415 LEU A O 1
ATOM 3130 N N . ALA A 1 416 ? -30.533 1.545 4.127 1.00 95.62 416 ALA A N 1
ATOM 3131 C CA . ALA A 1 416 ? -29.713 1.559 2.917 1.00 95.62 416 ALA A CA 1
ATOM 3132 C C . ALA A 1 416 ? -28.292 2.077 3.198 1.00 95.62 416 ALA A C 1
ATOM 3134 O O . ALA A 1 416 ? -27.338 1.620 2.573 1.00 95.62 416 ALA A O 1
ATOM 3135 N N . TYR A 1 417 ? -28.140 3.011 4.147 1.00 97.25 417 TYR A N 1
ATOM 3136 C CA . TYR A 1 417 ? -26.822 3.476 4.586 1.00 97.25 417 TYR A CA 1
ATOM 3137 C C . TYR A 1 417 ? -26.094 2.408 5.402 1.00 97.25 417 TYR A C 1
ATOM 3139 O O . TYR A 1 417 ? -24.894 2.227 5.217 1.00 97.25 417 TYR A O 1
ATOM 3147 N N . GLU A 1 418 ? -26.818 1.684 6.260 1.00 97.19 418 GLU A N 1
ATOM 3148 C CA . GLU A 1 418 ? -26.244 0.581 7.035 1.00 97.19 418 GLU A CA 1
ATOM 3149 C C . GLU A 1 418 ? -25.782 -0.555 6.108 1.00 97.19 418 GLU A C 1
ATOM 3151 O O . GLU A 1 418 ? -24.629 -0.979 6.194 1.00 97.19 418 GLU A O 1
ATOM 3156 N N . ALA A 1 419 ? -26.631 -0.946 5.150 1.00 96.25 419 ALA A N 1
ATOM 3157 C CA . ALA A 1 419 ? -26.353 -1.955 4.130 1.00 96.25 419 ALA A CA 1
ATOM 3158 C C . ALA A 1 419 ? -25.032 -1.663 3.400 1.00 96.25 419 ALA A C 1
ATOM 3160 O O . ALA A 1 419 ? -24.072 -2.430 3.514 1.00 96.25 419 ALA A O 1
ATOM 3161 N N . ILE A 1 420 ? -24.915 -0.496 2.754 1.00 97.75 420 ILE A N 1
ATOM 3162 C CA . ILE A 1 420 ? -23.691 -0.141 2.019 1.00 97.75 420 ILE A CA 1
ATOM 3163 C C . ILE A 1 420 ? -22.467 0.025 2.925 1.00 97.75 420 ILE A C 1
ATOM 3165 O O . ILE A 1 420 ? -21.363 -0.331 2.520 1.00 97.75 420 ILE A O 1
ATOM 3169 N N . SER A 1 421 ? -22.643 0.499 4.165 1.00 97.38 421 SER A N 1
ATOM 3170 C CA . SER A 1 421 ? -21.542 0.609 5.134 1.00 97.38 421 SER A CA 1
ATOM 3171 C C . SER A 1 421 ? -20.996 -0.751 5.583 1.00 97.38 421 SER A C 1
ATOM 3173 O O . SER A 1 421 ? -19.824 -0.850 5.939 1.00 97.38 421 SER A O 1
ATOM 3175 N N . SER A 1 422 ? -21.827 -1.796 5.518 1.00 96.38 422 SER A N 1
ATOM 3176 C CA . SER A 1 422 ? -21.458 -3.181 5.826 1.00 96.38 422 SER A CA 1
ATOM 3177 C C . SER A 1 422 ? -20.919 -3.963 4.617 1.00 96.38 422 SER A C 1
ATOM 3179 O O . SER A 1 422 ? -20.438 -5.083 4.778 1.00 96.38 422 SER A O 1
ATOM 3181 N N . GLY A 1 423 ? -20.955 -3.364 3.419 1.00 95.75 423 GLY A N 1
ATOM 3182 C CA . GLY A 1 423 ? -20.474 -3.965 2.170 1.00 95.75 423 GLY A CA 1
ATOM 3183 C C . GLY A 1 423 ? -21.567 -4.494 1.231 1.00 95.75 423 GLY A C 1
ATOM 3184 O O . GLY A 1 423 ? -21.240 -5.111 0.215 1.00 95.75 423 GLY A O 1
ATOM 3185 N N . GLU A 1 424 ? -22.848 -4.254 1.521 1.00 95.00 424 GLU A N 1
ATOM 3186 C CA . GLU A 1 424 ? -23.959 -4.608 0.629 1.00 95.00 424 GLU A CA 1
ATOM 3187 C C . GLU A 1 424 ? -24.146 -3.553 -0.468 1.00 95.00 424 GLU A C 1
ATOM 3189 O O . GLU A 1 424 ? -24.342 -2.369 -0.202 1.00 95.00 424 GLU A O 1
ATOM 3194 N N . VAL A 1 425 ? -24.106 -3.976 -1.731 1.00 90.88 425 VAL A N 1
ATOM 3195 C CA . VAL A 1 425 ? -24.211 -3.068 -2.891 1.00 90.88 425 VAL A CA 1
ATOM 3196 C C . VAL A 1 425 ? -25.518 -3.230 -3.661 1.00 90.88 425 VAL A C 1
ATOM 3198 O O . VAL A 1 425 ? -25.818 -2.420 -4.539 1.00 90.88 425 VAL A O 1
ATOM 3201 N N . GLN A 1 426 ? -26.301 -4.264 -3.347 1.00 88.94 426 GLN A N 1
ATOM 3202 C CA . GLN A 1 426 ? -27.588 -4.526 -3.976 1.00 88.94 426 GLN A CA 1
ATOM 3203 C C . GLN A 1 426 ? -28.590 -5.079 -2.958 1.00 88.94 426 GLN A C 1
ATOM 3205 O O . GLN A 1 426 ? -28.293 -6.020 -2.228 1.00 88.94 426 GLN A O 1
ATOM 3210 N N . CYS A 1 427 ? -29.799 -4.518 -2.975 1.00 84.31 427 CYS A N 1
ATOM 3211 C CA . CYS A 1 427 ? -30.924 -4.933 -2.144 1.00 84.31 427 CYS A CA 1
ATOM 3212 C C . CYS A 1 427 ? -32.111 -5.275 -3.052 1.00 84.31 427 CYS A C 1
ATOM 3214 O O . CYS A 1 427 ? -32.476 -4.462 -3.908 1.00 84.31 427 CYS A O 1
ATOM 3216 N N . CYS A 1 428 ? -32.729 -6.439 -2.864 1.00 85.19 428 CYS A N 1
ATOM 3217 C CA . CYS A 1 428 ? -33.965 -6.817 -3.549 1.00 85.19 428 CYS A CA 1
ATOM 3218 C C . CYS A 1 428 ? -35.126 -6.904 -2.554 1.00 85.19 428 CYS A C 1
ATOM 3220 O O . CYS A 1 428 ? -34.954 -7.374 -1.428 1.00 85.19 428 CYS A O 1
ATOM 3222 N N . ASP A 1 429 ? -36.308 -6.475 -2.999 1.00 80.75 429 ASP A N 1
ATOM 3223 C CA . ASP A 1 429 ? -37.552 -6.671 -2.255 1.00 80.75 429 ASP A CA 1
ATOM 3224 C C . ASP A 1 429 ? -38.079 -8.100 -2.467 1.00 80.75 429 ASP A C 1
ATOM 3226 O O . ASP A 1 429 ? -37.845 -8.721 -3.508 1.00 80.75 429 ASP A O 1
ATOM 3230 N N . THR A 1 430 ? -38.810 -8.607 -1.480 1.00 65.62 430 THR A N 1
ATOM 3231 C CA . THR A 1 430 ? -39.525 -9.892 -1.549 1.00 65.62 430 THR A CA 1
ATOM 3232 C C . THR A 1 430 ? -41.015 -9.734 -1.871 1.00 65.62 430 THR A C 1
ATOM 3234 O O . THR A 1 430 ? -41.701 -10.750 -2.013 1.00 65.62 430 THR A O 1
ATOM 3237 N N . LEU A 1 431 ? -41.513 -8.496 -1.997 1.00 57.44 431 LEU A N 1
ATOM 3238 C CA . LEU A 1 431 ? -42.922 -8.163 -2.255 1.00 57.44 431 LEU A CA 1
ATOM 3239 C C . LEU A 1 431 ? -43.268 -7.886 -3.722 1.00 57.44 431 LEU A C 1
ATOM 3241 O O . LEU A 1 431 ? -42.480 -7.219 -4.430 1.00 57.44 431 LEU A O 1
#

pLDDT: mean 96.43, std 5.67, range [52.09, 98.88]

Radius of gyration: 26.82 Å; Cα contacts (8 Å, |Δi|>4): 963; chains: 1; bounding box: 78×52×75 Å

Foldseek 3Di:
DPDDPVNVVLVVLLVLLLVLLVCLLQLHAAEQSSLLSLLQNLLQVVQVVQPDDLVRSLVLLLQQAECLNHDVQNLLVPQWHWYWYQHPVGIDIHIHGSSHPHHGHPNCSSCPPSPRDRDDSVSRDDDPPDVDPQHFFDKDAADDWDWAPAFWKKWKKKKWQQDQAKFKAFQFDQPLLGDLSIAIASLVSHQKGFRDAFFDIDMAGNGDIDITMITGFDFQSAFDDRNPLRGGHRDPVCSVVSVVSCVVVNRHYDDDPPIDMDGAPVDPVRIDIGGQVVVCVPQNHAAQMWTRNGSDPDIAGAPHEQDRGRQFDDDDDNGACDDRGQADPPDDPVLAAQEKATQEQEDEPVGTHTFIFGHDPNDGPDGHHAGYSNGDPGHDGSRHHYPNYHYHYRRSHHDYQQDEAQDDDPPDCVVVVVCVVVRHDYYHHPD

Mean predicted aligned error: 4.38 Å

InterPro domains:
  IPR002019 Urease, beta subunit-like [MF_01954] (134-234)
  IPR002019 Urease, beta subunit-like [PF00699] (136-232)
  IPR002019 Urease, beta subunit-like [TIGR00192] (135-235)
  IPR002019 Urease, beta subunit-like [cd00407] (135-234)
  IPR002026 Urease, gamma/gamma-beta subunit [PF00547] (1-100)
  IPR002026 Urease, gamma/gamma-beta subunit [TIGR00193] (1-102)
  IPR002026 Urease, gamma/gamma-beta subunit [cd00390] (4-100)
  IPR011059 Metal-dependent hydrolase, composite domain superfamily [G3DSA:2.30.40.10] (264-428)
  IPR011059 Metal-dependent hydrolase, composite domain superfamily [SSF51338] (276-413)
  IPR011612 Urease alpha-subunit, N-terminal domain [PF00449] (274-392)
  IPR029754 Urease nickel binding site [PS01120] (400-413)
  IPR036461 Urease, beta subunit superfamily [G3DSA:2.10.150.10] (134-263)
  IPR036461 Urease, beta subunit superfamily [SSF51278] (135-263)
  IPR036463 Urease, gamma subunit superfamily [G3DSA:3.30.280.10] (4-124)
  IPR036463 Urease, gamma subunit superfamily [SSF54111] (1-104)
  IPR040881 Urease subunit beta-alpha, linker domain [PF18473] (234-267)
  IPR050112 Urease Alpha Subunit [PTHR43440] (1-423)